Protein AF-A0A924D062-F1 (afdb_monomer)

pLDDT: mean 83.12, std 16.53, range [24.98, 98.62]

Solvent-accessible surface area (backbone atoms only — not comparable to full-atom values): 26442 Å² total; per-residue (Å²): 99,62,76,79,45,36,32,33,37,50,83,13,32,38,42,36,36,32,24,42,40,77,70,69,80,82,50,57,66,68,79,45,41,60,51,40,90,89,55,73,71,26,30,40,35,35,31,33,28,53,16,22,36,72,52,98,71,36,59,39,88,38,71,34,76,46,80,37,39,46,49,42,72,37,63,48,79,86,46,74,41,99,85,78,45,71,51,79,74,32,54,39,58,44,73,71,55,96,47,26,29,35,40,36,27,34,40,75,49,73,48,34,49,70,45,40,82,37,30,34,34,35,40,60,38,37,38,69,88,30,72,57,50,67,74,43,63,38,48,78,47,21,70,36,72,59,68,64,55,48,51,36,66,70,63,78,64,36,47,80,33,59,59,69,42,78,50,45,34,36,65,46,43,95,53,48,59,87,92,40,34,47,19,19,36,41,38,35,40,29,52,76,84,48,76,49,77,53,62,23,55,54,77,41,70,48,53,91,84,76,48,78,42,71,21,36,51,46,77,46,65,52,68,59,99,69,56,54,65,75,38,64,30,42,34,35,44,38,40,31,24,32,48,29,58,68,40,46,18,55,79,80,71,71,85,57,51,90,49,57,51,78,51,58,48,61,66,52,58,50,46,55,42,40,35,34,36,28,68,82,50,60,72,39,61,56,29,15,25,31,27,30,64,83,54,22,30,80,75,60,42,49,84,31,50,23,81,37,62,69,57,17,60,65,45,55,55,66,60,16,21,26,23,53,52,27,38,46,49,12,42,23,62,60,37,39,83,29,48,44,98,83,72,44,58,21,74,80,53,20,52,33,23,34,31,35,39,32,30,45,77,46,75,27,58,54,30,65,50,85,90,49,97,89,67,69,86,45,61,24,13,62,69,24,34,33,32,41,28,20,32,83,87,46,97,50,19,38,84,38,10,30,47,30,42,45,74,68,92,56,75,30,58,71,43,32,38,28,36,31,40,28,33,16,22,38,29,39,39,69,34,41,61,37,58,32,56,25,40,33,38,36,40,24,37,39,38,71,28,89,96,58,88,74,86,77,68,54,75,61,46,76,64,89,76,66,92,85,49,28,46,69,45,81,40,86,51,47,78,64,79,94,70,79,83,89,82,80,81,86,86,72,86,78,84,130

Foldseek 3Di:
DDFPAWEQAQQQFKIKTKDFADDPPQALCQVLAPADPPDDQQKKKKKKFWFWAADPQATDIDIDIDIKGFHGWDWDPFDQDPVRDTDRTTGPWDDPPPRMIMTMTGIPDGDAPRIDPIWMWGPPSSGHPDHTDTRRDYHYNYHHAADEKFKAWPDFFFAEDLWKDKTWMAIAAPDADVPGRAQWKWKWKALQPDIDIDIFRAWAFDCPQPDRHTTGMDIDGQCPPDHHDFFKMWMKMWTTHRGHDIAILCPPVPDGSVCLLVAFRFPDRSHTGIYGYDNPCQAAVLKEAEADQPQEDCAAALCRIGNDNVSNVVPDSDDGHNAQLSVLVSQLVVQQQGAYPVRHRLVQARENANYEYEYEFDENACRQFDPDPVRAAHYAHRRHAHEYEYHPPDPQSAVGGEYEYYADDGAGRLRYQHHEYERYEYEDAQDQPYNHQAYEYYLYEYDHHPPHDDADDDNHDHDDDDPRHDRYHYYNYHYDDPHDDDDPPPDDDDDD

Nearest PDB structures (foldseek):
  6grs-assembly1_B  TM=3.125E-01  e=1.631E-02  Mus musculus
  6grs-assembly1_A  TM=2.163E-01  e=1.902E-02  Mus musculus
  6ml8-assembly1_H  TM=1.951E-01  e=4.314E-02  Homo sapiens
  6aed-assembly1_A  TM=1.696E-01  e=1.474E-01  Homo sapiens
  3vow-assembly2_B  TM=2.441E-01  e=8.860E+00  Homo sapiens

Sequence (496 aa):
MPITAAQIESNGWVLRLTLTGALSSPNTDFSAYTFDMNGVPRLTLTTSHPGFVKSGGTAVGGTRTRSIIGLKPLRNPANPIASGTLAAPTIDETDLGGGQVRVRIALAEMVYSGDTGLSLAVLGNWRAGEGAATGISVTNSSTIGAPLPIMRWVLPPYEVATGSFRLSLIVGSHHPIGFDPVAGVKFTVTDGTTTKTVWATALGDDNTYGDNLRCHTVLIDPATATALTAGLLRCDAEVYPYLGAMRSTDPAGTRIVATLADDGLSAAAEAPFVIGYDPAGTRYSNVYAFIDPVNGTNIPATGMIATTRTAAKAIAPASRPRNVMTAQHACRLLNRSFTNRLGTSYGSAGNTDGLVCTLAAGTHTDALGNTNGTLSASARTSEIPLTIEGDPTNSNPRANCILQTRAVGGQTNNAVQRLRLRNLTLEQGEASLMACTNKWLDNVEIRAKSGFILVNSAPIGGNVLNIASANWWVTRSKIWRSSWSLAYLSAGPAPG

Radius of gyration: 31.23 Å; Cα contacts (8 Å, |Δi|>4): 1258; chains: 1; bounding box: 70×41×91 Å

Mean predicted aligned error: 9.89 Å

Secondary structure (DSSP, 8-state):
--EEEEEE-TTSSEEEEEEES---SS---GGGB---SSS--SEEEEEEEEEEEEETTEEEEEEEEEEEEEEEEPBPPP-B-TTSSBPPP-B-EEEEETTEEEEEEEESSPPPTT-EEEEEEE-TTSBTTPPPEEEEEEEE---PPPPPPEEEESSPS-EEESS-EEEEEEEE-SS-BTTB-SSEEEEEEESSS-EEEEEE-S-EEE-TTSS-EEEEEEEE-TTSSSPPPSEEEEEEEEEE-SSS--EESSTTS---GGGTTT--EE-STTPPEEEEE-TTSSSS---EEEE-TTT-BSS--GGG-BSSHHHHHHS-GGGSBSSHHHHHHHHHHHGGG-B-TTS-BTTTT-B-TT-EEEEPSEEETTTT----TTSTT--BBSSSPEEEEE-TTSS-HHHHEEEE--SSS----TTB-EEEEESSEEEE-SS-S---SEEEEES-EEEEPTT---SS--SSPPPPPPTTEESEEEES-EE--S---S-S--SSPPP-

Structure (mmCIF, N/CA/C/O backbone):
data_AF-A0A924D062-F1
#
_entry.id   AF-A0A924D062-F1
#
loop_
_atom_site.group_PDB
_atom_site.id
_atom_site.type_symbol
_atom_site.label_atom_id
_atom_site.label_alt_id
_atom_site.label_comp_id
_atom_site.label_asym_id
_atom_site.label_entity_id
_atom_site.label_seq_id
_atom_site.pdbx_PDB_ins_code
_atom_site.Cartn_x
_atom_site.Cartn_y
_atom_site.Cartn_z
_atom_site.occupancy
_atom_site.B_iso_or_equiv
_atom_site.auth_seq_id
_atom_site.auth_comp_id
_atom_site.auth_asym_id
_atom_site.auth_atom_id
_atom_site.pdbx_PDB_model_num
ATOM 1 N N . MET A 1 1 ? 25.730 -6.460 -45.383 1.00 82.75 1 MET A N 1
ATOM 2 C CA . MET A 1 1 ? 25.211 -5.119 -45.067 1.00 82.75 1 MET A CA 1
ATOM 3 C C . MET A 1 1 ? 25.604 -4.726 -43.640 1.00 82.75 1 MET A C 1
ATOM 5 O O . MET A 1 1 ? 24.796 -4.860 -42.722 1.00 82.75 1 MET A O 1
ATOM 9 N N . PRO A 1 2 ? 26.845 -4.245 -43.421 1.00 88.50 2 PRO A N 1
ATOM 10 C CA . PRO A 1 2 ? 27.275 -3.714 -42.127 1.00 88.50 2 PRO A CA 1
ATOM 11 C C . PRO A 1 2 ? 26.289 -2.709 -41.518 1.00 88.50 2 PRO A C 1
ATOM 13 O O . PRO A 1 2 ? 25.806 -1.816 -42.223 1.00 88.50 2 PRO A O 1
ATOM 16 N N . ILE A 1 3 ? 26.046 -2.832 -40.209 1.00 94.81 3 ILE A N 1
ATOM 17 C CA . ILE A 1 3 ? 25.289 -1.857 -39.414 1.00 94.81 3 ILE A CA 1
ATOM 18 C C . ILE A 1 3 ? 26.162 -0.611 -39.225 1.00 94.81 3 ILE A C 1
ATOM 20 O O . ILE A 1 3 ? 27.251 -0.699 -38.662 1.00 94.81 3 ILE A O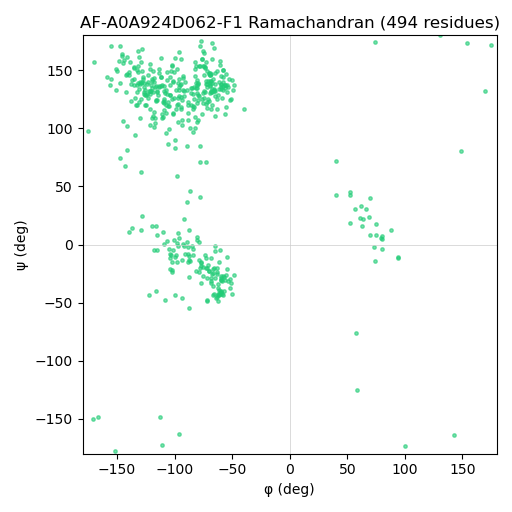 1
ATOM 24 N N . THR A 1 4 ? 25.689 0.546 -39.683 1.00 94.62 4 THR A N 1
ATOM 25 C CA . THR A 1 4 ? 26.392 1.836 -39.567 1.00 94.62 4 THR A CA 1
ATOM 26 C C . THR A 1 4 ? 25.839 2.725 -38.465 1.00 94.62 4 THR A C 1
ATOM 28 O O . THR A 1 4 ? 26.557 3.585 -37.962 1.00 94.62 4 THR A O 1
ATOM 31 N N . ALA A 1 5 ? 24.581 2.525 -38.072 1.00 96.50 5 ALA A N 1
ATOM 32 C CA . ALA A 1 5 ? 23.976 3.210 -36.939 1.00 96.50 5 ALA A CA 1
ATOM 33 C C . ALA A 1 5 ? 22.888 2.346 -36.300 1.00 96.50 5 ALA A C 1
ATOM 35 O O . ALA A 1 5 ? 22.220 1.560 -36.975 1.00 96.50 5 ALA A O 1
ATOM 36 N N . ALA A 1 6 ? 22.685 2.531 -35.000 1.00 98.12 6 ALA A N 1
ATOM 37 C CA . ALA A 1 6 ? 21.622 1.896 -34.241 1.00 98.12 6 ALA A CA 1
ATOM 38 C C . ALA A 1 6 ? 20.998 2.918 -33.285 1.00 98.12 6 ALA A C 1
ATOM 40 O O . ALA A 1 6 ? 21.702 3.708 -32.654 1.00 98.12 6 ALA A O 1
ATOM 41 N N . GLN A 1 7 ? 19.674 2.914 -33.178 1.00 98.50 7 GLN A N 1
ATOM 42 C CA . GLN A 1 7 ? 18.936 3.875 -32.366 1.00 98.50 7 GLN A CA 1
ATOM 43 C C . GLN A 1 7 ? 17.676 3.244 -31.779 1.00 98.50 7 GLN A C 1
ATOM 45 O O . GLN A 1 7 ? 16.943 2.546 -32.473 1.00 98.50 7 GLN A O 1
ATOM 50 N N . ILE A 1 8 ? 17.386 3.541 -30.519 1.00 98.62 8 ILE A N 1
ATOM 51 C CA . ILE A 1 8 ? 16.091 3.257 -29.902 1.00 98.62 8 ILE A CA 1
ATOM 52 C C . ILE A 1 8 ? 15.131 4.387 -30.227 1.00 98.62 8 ILE A C 1
ATOM 54 O O . ILE A 1 8 ? 15.453 5.555 -30.021 1.00 98.62 8 ILE A O 1
ATOM 58 N N . GLU A 1 9 ? 13.949 4.048 -30.722 1.00 98.38 9 GLU A N 1
ATOM 59 C CA . GLU A 1 9 ? 12.922 5.039 -31.028 1.00 98.38 9 GLU A CA 1
ATOM 60 C C . GLU A 1 9 ? 12.222 5.572 -29.770 1.00 98.38 9 GLU A C 1
ATOM 62 O O . GLU A 1 9 ? 12.302 4.988 -28.692 1.00 98.38 9 GLU A O 1
ATOM 67 N N . SER A 1 10 ? 11.479 6.673 -29.908 1.00 98.06 10 SER A N 1
ATOM 68 C CA . SER A 1 10 ? 10.803 7.348 -28.786 1.00 98.06 10 SER A CA 1
ATOM 69 C C . SER A 1 10 ? 9.841 6.467 -27.996 1.00 98.06 10 SER A C 1
ATOM 71 O O . SER A 1 10 ? 9.670 6.663 -26.796 1.00 98.06 10 SER A O 1
ATOM 73 N N . ASN A 1 11 ? 9.261 5.454 -28.635 1.00 97.19 11 ASN A N 1
ATOM 74 C CA . ASN A 1 11 ? 8.383 4.487 -27.983 1.00 97.19 11 ASN A CA 1
ATOM 75 C C . ASN A 1 11 ? 9.119 3.477 -27.078 1.00 97.19 11 ASN A C 1
ATOM 77 O O . ASN A 1 11 ? 8.458 2.707 -26.388 1.00 97.19 11 ASN A O 1
ATOM 81 N N . GLY A 1 12 ? 10.455 3.443 -27.096 1.00 97.50 12 GLY A N 1
ATOM 82 C CA . GLY A 1 12 ? 11.289 2.603 -26.238 1.00 97.50 12 GLY A CA 1
ATOM 83 C C . GLY A 1 12 ? 11.332 1.113 -26.587 1.00 97.50 12 GLY A C 1
ATOM 84 O O . GLY A 1 12 ? 12.214 0.416 -26.102 1.00 97.50 12 GLY A O 1
ATOM 85 N N . TRP A 1 13 ? 10.437 0.594 -27.429 1.00 97.69 13 TRP A N 1
ATOM 86 C CA . TRP A 1 13 ? 10.363 -0.843 -27.746 1.00 97.69 13 TRP A CA 1
ATOM 87 C C . TRP A 1 13 ? 10.826 -1.184 -29.168 1.00 97.69 13 TRP A C 1
ATOM 89 O O . TRP A 1 13 ? 10.812 -2.350 -29.560 1.00 97.69 13 TRP A O 1
ATOM 99 N N . VAL A 1 14 ? 11.244 -0.186 -29.951 1.00 98.25 14 VAL A N 1
ATOM 100 C CA . VAL A 1 14 ? 11.733 -0.378 -31.321 1.00 98.25 14 VAL A CA 1
ATOM 101 C C . VAL A 1 14 ? 13.204 0.000 -31.423 1.00 98.25 14 VAL A C 1
ATOM 103 O O . VAL A 1 14 ? 13.590 1.134 -31.133 1.00 98.25 14 VAL A O 1
ATOM 106 N N . LEU A 1 15 ? 14.009 -0.945 -31.905 1.00 98.19 15 LEU A N 1
ATOM 107 C CA . LEU A 1 15 ? 15.388 -0.733 -32.324 1.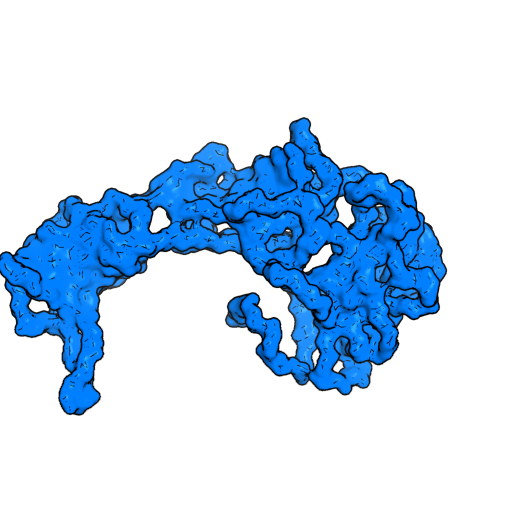00 98.19 15 LEU A CA 1
ATOM 108 C C . LEU A 1 15 ? 15.426 -0.482 -33.832 1.00 98.19 15 LEU A C 1
ATOM 110 O O . LEU A 1 15 ? 15.075 -1.340 -34.639 1.00 98.19 15 LEU A O 1
ATOM 114 N N . ARG A 1 16 ? 15.887 0.698 -34.216 1.00 97.94 16 ARG A N 1
ATOM 115 C CA . ARG A 1 16 ? 16.142 1.097 -35.594 1.00 97.94 16 ARG A CA 1
ATOM 116 C C . ARG A 1 16 ? 17.605 0.839 -35.933 1.00 97.94 16 ARG A C 1
ATOM 118 O O . ARG A 1 16 ? 18.488 1.345 -35.246 1.00 97.94 16 ARG A O 1
ATOM 125 N N . LEU A 1 17 ? 17.853 0.108 -37.012 1.00 96.94 17 LEU A N 1
ATOM 126 C CA . LEU A 1 17 ? 19.189 -0.132 -37.554 1.00 96.94 17 LEU A CA 1
ATOM 127 C C . LEU A 1 17 ? 19.317 0.543 -38.918 1.00 96.94 17 LEU A C 1
ATOM 129 O O . LEU A 1 17 ? 18.412 0.435 -39.744 1.00 96.94 17 LEU A O 1
ATOM 133 N N . THR A 1 18 ? 20.446 1.201 -39.157 1.00 96.00 18 THR A N 1
ATOM 134 C CA . THR A 1 18 ? 20.865 1.655 -40.485 1.00 96.00 18 THR A CA 1
ATOM 135 C C . THR A 1 18 ? 21.962 0.726 -40.981 1.00 96.00 18 THR A C 1
ATOM 137 O O . THR A 1 18 ? 22.935 0.471 -40.270 1.00 96.00 18 THR A O 1
ATOM 140 N N . LEU A 1 19 ? 21.792 0.210 -42.190 1.00 93.50 19 LEU A N 1
ATOM 141 C CA . LEU A 1 19 ? 22.653 -0.765 -42.843 1.00 93.50 19 LEU A CA 1
ATOM 142 C C . LEU A 1 19 ? 23.223 -0.163 -44.129 1.00 93.50 19 LEU A C 1
ATOM 144 O O . LEU A 1 19 ? 22.545 0.616 -44.796 1.00 93.50 19 LEU A O 1
ATOM 148 N N . THR A 1 20 ? 24.429 -0.565 -44.521 1.00 91.94 20 THR A N 1
ATOM 149 C CA . THR A 1 20 ? 24.934 -0.319 -45.886 1.00 91.94 20 THR A CA 1
ATOM 150 C C . THR A 1 20 ? 24.338 -1.322 -46.867 1.00 91.94 20 THR A C 1
ATOM 152 O O . THR A 1 20 ? 24.438 -2.526 -46.652 1.00 91.94 20 THR A O 1
ATOM 155 N N . GLY A 1 21 ? 23.755 -0.848 -47.961 1.00 84.62 21 GLY 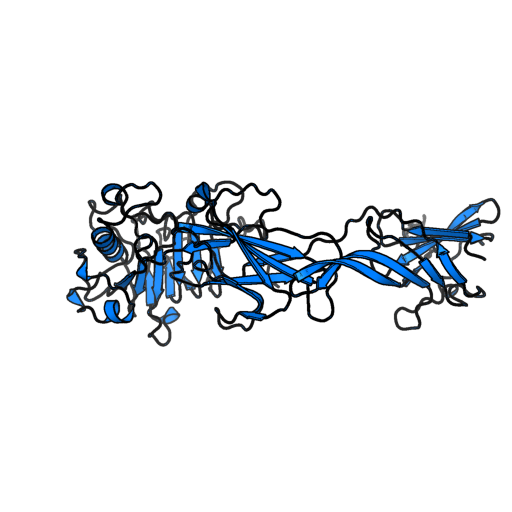A N 1
ATOM 156 C CA . GLY A 1 21 ? 23.168 -1.675 -49.010 1.00 84.62 21 GLY A CA 1
ATOM 157 C C . GLY A 1 21 ? 22.067 -0.953 -49.780 1.00 84.62 21 GLY A C 1
ATOM 158 O O . GLY A 1 21 ? 21.664 0.150 -49.429 1.00 84.62 21 GLY A O 1
ATOM 159 N N . ALA A 1 22 ? 21.575 -1.591 -50.836 1.00 80.00 22 ALA A N 1
ATOM 160 C CA . ALA A 1 22 ? 20.392 -1.140 -51.557 1.00 80.00 22 ALA A CA 1
ATOM 161 C C . ALA A 1 22 ? 19.196 -2.023 -51.191 1.00 80.00 22 ALA A C 1
ATOM 163 O O . ALA A 1 22 ? 19.338 -3.234 -51.000 1.00 80.00 22 ALA A O 1
ATOM 164 N N . LEU A 1 23 ? 18.019 -1.412 -51.108 1.00 77.00 23 LEU A N 1
ATOM 165 C CA . LEU A 1 23 ? 16.762 -2.114 -50.885 1.00 77.00 23 LEU A CA 1
ATOM 166 C C . LEU A 1 23 ? 16.265 -2.711 -52.205 1.00 77.00 23 LEU A C 1
ATOM 168 O O . LEU A 1 23 ? 15.995 -1.985 -53.160 1.00 77.00 23 LEU A O 1
ATOM 172 N N . SER A 1 24 ? 16.074 -4.028 -52.258 1.00 65.88 24 SER A N 1
ATOM 173 C CA . SER A 1 24 ? 15.266 -4.652 -53.309 1.00 65.88 24 SER A CA 1
ATOM 174 C C . SER A 1 24 ? 13.789 -4.454 -52.958 1.00 65.88 24 SER A C 1
ATOM 176 O O . SER A 1 24 ? 13.184 -5.276 -52.269 1.00 65.88 24 SER A O 1
ATOM 178 N N . SER A 1 25 ? 13.229 -3.304 -53.333 1.00 60.28 25 SER A N 1
ATOM 179 C CA . SER A 1 25 ? 11.837 -2.964 -53.024 1.00 60.28 25 SER A CA 1
ATOM 180 C C . SER A 1 25 ? 10.841 -3.781 -53.868 1.00 60.28 25 SER A C 1
ATOM 182 O O . SER A 1 25 ? 11.050 -3.887 -55.080 1.00 60.28 25 SER A O 1
ATOM 184 N N . PRO A 1 26 ? 9.729 -4.286 -53.287 1.00 62.34 26 PRO A N 1
ATOM 185 C CA . PRO A 1 26 ? 9.435 -4.397 -51.855 1.00 62.34 26 PRO A CA 1
ATOM 186 C C . PRO A 1 26 ? 10.034 -5.675 -51.241 1.00 62.34 26 PRO A C 1
ATOM 188 O O . PRO A 1 26 ? 9.844 -6.775 -51.764 1.00 62.34 26 PRO A O 1
ATOM 191 N N . ASN A 1 27 ? 10.677 -5.554 -50.074 1.00 71.62 27 ASN A N 1
ATOM 192 C CA . ASN A 1 27 ? 11.162 -6.723 -49.344 1.00 71.62 27 ASN A CA 1
ATOM 193 C C . ASN A 1 27 ? 10.008 -7.395 -48.578 1.00 71.62 27 ASN A C 1
ATOM 195 O O . ASN A 1 27 ? 9.485 -6.873 -47.587 1.00 71.62 27 ASN A O 1
ATOM 199 N N . THR A 1 28 ? 9.589 -8.551 -49.085 1.00 70.31 28 THR A N 1
ATOM 200 C CA . THR A 1 28 ? 8.524 -9.391 -48.515 1.00 70.31 28 THR A CA 1
ATOM 201 C C . THR A 1 28 ? 9.078 -10.624 -47.803 1.00 70.31 28 THR A C 1
ATOM 203 O O . THR A 1 28 ? 8.312 -11.371 -47.193 1.00 70.31 28 THR A O 1
ATOM 206 N N . ASP A 1 29 ? 10.396 -10.839 -47.840 1.00 78.44 29 ASP A N 1
ATOM 207 C CA . ASP A 1 29 ? 11.019 -12.041 -47.302 1.00 78.44 29 ASP A CA 1
ATOM 208 C C . ASP A 1 29 ? 11.376 -11.880 -45.818 1.00 78.44 29 ASP A C 1
ATOM 210 O O . ASP A 1 29 ? 12.503 -11.564 -45.435 1.00 78.44 29 ASP A O 1
ATOM 214 N N . PHE A 1 30 ? 10.395 -12.133 -44.950 1.00 79.00 30 PHE A N 1
ATOM 215 C CA . PHE A 1 30 ? 10.619 -12.204 -43.503 1.00 79.00 30 PHE A CA 1
ATOM 216 C C . PHE A 1 30 ? 11.566 -13.346 -43.108 1.00 79.00 30 PHE A C 1
ATOM 218 O O . PHE A 1 30 ? 12.198 -13.254 -42.057 1.00 79.00 30 PHE A O 1
ATOM 225 N N . SER A 1 31 ? 11.689 -14.397 -43.932 1.00 80.31 31 SER A N 1
ATOM 226 C CA . SER A 1 31 ? 12.562 -15.544 -43.647 1.00 80.31 31 SER A CA 1
ATOM 227 C C . SER A 1 31 ? 14.047 -15.195 -43.764 1.00 80.31 31 SER A C 1
ATOM 229 O O . SER A 1 31 ? 14.887 -15.854 -43.152 1.00 80.31 31 SER A O 1
ATOM 231 N N . ALA A 1 32 ? 14.365 -14.083 -44.437 1.00 82.94 32 ALA A N 1
ATOM 232 C CA . ALA A 1 32 ? 15.700 -13.507 -44.443 1.00 82.94 32 ALA A CA 1
ATOM 233 C C . ALA A 1 32 ? 16.172 -13.071 -43.046 1.00 82.94 32 ALA A C 1
ATOM 235 O O . ALA A 1 32 ? 17.367 -12.850 -42.872 1.00 82.94 32 ALA A O 1
ATOM 236 N N . TYR A 1 33 ? 15.286 -12.952 -42.050 1.00 86.81 33 TYR A N 1
ATOM 237 C CA . TYR A 1 33 ? 15.642 -12.637 -40.669 1.00 86.81 33 TYR A CA 1
ATOM 238 C C . TYR A 1 33 ? 15.434 -13.852 -39.768 1.00 86.81 33 TYR A C 1
ATOM 240 O O . TYR A 1 33 ? 14.311 -14.296 -39.546 1.00 86.81 33 TYR A O 1
ATOM 248 N N . THR A 1 34 ? 16.517 -14.368 -39.190 1.00 85.62 34 THR A N 1
ATOM 249 C CA . THR A 1 34 ? 16.499 -15.649 -38.460 1.00 85.62 34 THR A CA 1
ATOM 250 C C . THR A 1 34 ? 16.167 -15.491 -36.975 1.00 85.62 34 THR A C 1
ATOM 252 O O . THR A 1 34 ? 16.730 -16.175 -36.115 1.00 85.62 34 THR A O 1
ATOM 255 N N . PHE A 1 35 ? 15.270 -14.559 -36.647 1.00 85.75 35 PHE A N 1
ATOM 256 C CA . PHE A 1 35 ? 14.840 -14.371 -35.269 1.00 85.75 35 PHE A CA 1
ATOM 257 C C . PHE A 1 35 ? 13.992 -15.552 -34.806 1.00 85.75 35 PHE A C 1
ATOM 259 O O . PHE A 1 35 ? 12.950 -15.848 -35.387 1.00 85.75 35 PHE A O 1
ATOM 266 N N . ASP A 1 36 ? 14.423 -16.184 -33.722 1.00 78.19 36 ASP A N 1
ATOM 267 C CA . ASP A 1 36 ? 13.672 -17.226 -33.039 1.00 78.19 36 ASP A CA 1
ATOM 268 C C . ASP A 1 36 ? 13.523 -16.828 -31.570 1.00 78.19 36 ASP A C 1
ATOM 270 O O . ASP A 1 36 ? 14.515 -16.643 -30.866 1.00 78.19 36 ASP A O 1
ATOM 274 N N . MET A 1 37 ? 12.276 -16.680 -31.116 1.00 70.31 37 MET A N 1
ATOM 275 C CA . MET A 1 37 ? 11.965 -16.315 -29.730 1.00 70.31 37 MET A CA 1
ATOM 276 C C . MET A 1 37 ? 12.288 -17.441 -28.741 1.00 70.31 37 MET A C 1
ATOM 278 O O . MET A 1 37 ? 12.492 -17.164 -27.562 1.00 70.31 37 MET A O 1
ATOM 282 N N . ASN A 1 38 ? 12.337 -18.690 -29.214 1.00 78.00 38 ASN A N 1
ATOM 283 C CA . ASN A 1 38 ? 12.669 -19.869 -28.413 1.00 78.00 38 ASN A CA 1
ATOM 284 C C . ASN A 1 38 ? 14.110 -20.354 -28.654 1.00 78.00 38 ASN A C 1
ATOM 286 O O . ASN A 1 38 ? 14.584 -21.253 -27.959 1.00 78.00 38 ASN A O 1
ATOM 290 N N . GLY A 1 39 ? 14.784 -19.787 -29.655 1.00 82.69 39 GLY A N 1
ATOM 291 C CA . GLY A 1 39 ? 16.135 -20.142 -30.068 1.00 82.69 39 GLY A CA 1
ATOM 292 C C . GLY A 1 39 ? 17.198 -19.228 -29.467 1.00 82.69 39 GLY A C 1
ATOM 293 O O . GLY A 1 39 ? 16.978 -18.510 -28.494 1.00 82.69 39 GLY A O 1
ATOM 294 N N . VAL A 1 40 ? 18.393 -19.254 -30.059 1.00 87.12 40 VAL A N 1
ATOM 295 C CA . VAL A 1 40 ? 19.493 -18.378 -29.635 1.00 87.12 40 VAL A CA 1
ATOM 296 C C . VAL A 1 40 ? 19.188 -16.934 -30.064 1.00 87.12 40 VAL A C 1
ATOM 298 O O . VAL A 1 40 ? 19.046 -16.693 -31.269 1.00 87.12 40 VAL A O 1
ATOM 301 N N . PRO A 1 41 ? 19.150 -15.959 -29.133 1.00 90.75 41 PRO A N 1
ATOM 302 C CA . PRO A 1 41 ? 18.931 -14.556 -29.468 1.00 90.75 41 PRO A CA 1
ATOM 303 C C . PRO A 1 41 ? 19.949 -14.048 -30.494 1.00 90.75 41 PRO A C 1
ATOM 305 O O . PRO A 1 41 ? 21.154 -14.041 -30.245 1.00 90.75 41 PRO A O 1
ATOM 308 N N . ARG A 1 42 ? 19.466 -13.618 -31.665 1.00 93.31 42 ARG A N 1
ATOM 309 C CA . ARG A 1 42 ? 20.322 -13.117 -32.757 1.00 93.31 42 ARG A CA 1
ATOM 310 C C . ARG A 1 42 ? 20.742 -11.663 -32.583 1.00 93.31 42 ARG A C 1
ATOM 312 O O . ARG A 1 42 ? 21.749 -11.260 -33.154 1.00 93.31 42 ARG A O 1
ATOM 319 N N . LEU A 1 43 ? 19.974 -10.897 -31.815 1.00 95.12 43 LEU A N 1
ATOM 320 C CA . LEU A 1 43 ? 20.220 -9.499 -31.483 1.00 95.12 43 LEU A CA 1
ATOM 321 C C . LEU A 1 43 ? 20.007 -9.321 -29.985 1.00 95.12 43 LEU A C 1
ATOM 323 O O . LEU A 1 43 ? 18.903 -9.542 -29.486 1.00 95.12 43 LEU A O 1
ATOM 327 N N . THR A 1 44 ? 21.058 -8.889 -29.300 1.00 96.62 44 THR A N 1
ATOM 328 C CA . THR A 1 44 ? 21.055 -8.639 -27.861 1.00 96.62 44 THR A CA 1
ATOM 329 C C . THR A 1 44 ? 21.539 -7.221 -27.606 1.00 96.62 44 THR A C 1
ATOM 331 O O . THR A 1 44 ? 22.656 -6.856 -27.969 1.00 96.62 44 THR A O 1
ATOM 334 N N . LEU A 1 45 ? 20.684 -6.421 -26.984 1.00 98.12 45 LEU A N 1
ATOM 335 C CA . LEU A 1 45 ? 20.962 -5.065 -26.549 1.00 98.12 45 LEU A CA 1
ATOM 336 C C . LEU A 1 45 ? 21.248 -5.071 -25.048 1.00 98.12 45 LEU A C 1
ATOM 338 O O . LEU A 1 45 ? 20.352 -5.306 -24.238 1.00 98.12 45 LEU A O 1
ATOM 342 N N . THR A 1 46 ? 22.481 -4.765 -24.675 1.00 98.06 46 THR A N 1
ATOM 343 C CA . THR A 1 46 ? 22.845 -4.529 -23.278 1.00 98.06 46 THR A CA 1
ATOM 344 C C . THR A 1 46 ? 22.578 -3.073 -22.934 1.00 98.06 46 THR A C 1
ATOM 346 O O . THR A 1 46 ? 22.943 -2.182 -23.699 1.00 98.06 46 THR A O 1
ATOM 349 N N . THR A 1 47 ? 21.957 -2.818 -21.787 1.00 97.69 47 THR A N 1
ATOM 350 C CA . THR A 1 47 ? 21.693 -1.463 -21.295 1.00 97.69 47 THR A CA 1
ATOM 351 C C . THR A 1 47 ? 21.799 -1.390 -19.778 1.00 97.69 47 THR A C 1
ATOM 353 O O . THR A 1 47 ? 21.632 -2.401 -19.098 1.00 97.69 47 THR A O 1
ATOM 356 N N . SER A 1 48 ? 22.070 -0.204 -19.243 1.00 97.56 48 SER A N 1
ATOM 357 C CA . SER A 1 48 ? 22.175 0.061 -17.813 1.00 97.56 48 SER A CA 1
ATOM 358 C C . SER A 1 48 ? 21.202 1.157 -17.394 1.00 97.56 48 SER A C 1
ATOM 360 O O . SER A 1 48 ? 21.248 2.264 -17.928 1.00 97.56 48 SER A O 1
ATOM 362 N N . HIS A 1 49 ? 20.375 0.870 -16.390 1.00 97.75 49 HIS A N 1
ATOM 363 C CA . HIS A 1 49 ? 19.411 1.821 -15.839 1.00 97.75 49 HIS A CA 1
ATOM 364 C C . HIS A 1 49 ? 19.706 2.108 -14.359 1.00 97.75 49 HIS A C 1
ATOM 366 O O . HIS A 1 49 ? 19.985 1.168 -13.604 1.00 97.75 49 HIS A O 1
ATOM 372 N N . PRO A 1 50 ? 19.583 3.364 -13.896 1.00 97.50 50 PRO A N 1
ATOM 373 C CA . PRO A 1 50 ? 19.598 3.681 -12.472 1.00 97.50 50 PRO A CA 1
ATOM 374 C C . PRO A 1 50 ? 18.492 2.951 -11.694 1.00 97.50 50 PRO A C 1
ATOM 376 O O . PRO A 1 50 ? 17.368 2.768 -12.167 1.00 97.50 50 PRO A O 1
ATOM 379 N N . GLY A 1 51 ? 18.789 2.544 -10.472 1.00 97.25 51 GLY A N 1
ATOM 380 C CA . GLY A 1 51 ? 17.832 1.894 -9.586 1.00 97.25 51 GLY A CA 1
ATOM 381 C C . GLY A 1 51 ? 18.414 1.761 -8.192 1.00 97.25 51 GLY A C 1
ATOM 382 O O . GLY A 1 51 ? 19.247 2.572 -7.781 1.00 97.25 51 GLY A O 1
ATOM 383 N N . PHE A 1 52 ? 18.005 0.719 -7.477 1.00 98.19 52 PHE A N 1
ATOM 384 C CA . PHE A 1 52 ? 18.480 0.463 -6.125 1.00 98.19 52 PHE A CA 1
ATOM 385 C C . PHE A 1 52 ? 18.989 -0.967 -5.959 1.00 98.19 52 PHE A C 1
ATOM 387 O O . PHE A 1 52 ? 18.516 -1.906 -6.599 1.00 98.19 52 PHE A O 1
ATOM 394 N N . VAL A 1 53 ? 19.966 -1.132 -5.071 1.00 96.75 53 VAL A N 1
ATOM 395 C CA . VAL A 1 53 ? 20.536 -2.426 -4.683 1.00 96.75 53 VAL A CA 1
ATOM 396 C C . VAL A 1 53 ? 20.546 -2.560 -3.166 1.00 96.75 53 VAL A C 1
ATOM 398 O O . VAL A 1 53 ? 20.515 -1.569 -2.436 1.00 96.75 53 VAL A O 1
ATOM 401 N N . LYS A 1 54 ? 20.586 -3.800 -2.681 1.00 95.44 54 LYS A N 1
ATOM 402 C CA . LYS A 1 54 ? 20.654 -4.094 -1.247 1.00 95.44 54 LYS A CA 1
ATOM 403 C C . LYS A 1 54 ? 22.081 -3.934 -0.748 1.00 95.44 54 LYS A C 1
ATOM 405 O O . LYS A 1 54 ? 22.979 -4.595 -1.260 1.00 95.44 54 LYS A O 1
ATOM 410 N N . SER A 1 55 ? 22.279 -3.105 0.272 1.00 96.06 55 SER A N 1
ATOM 411 C CA . SER A 1 55 ? 23.574 -2.951 0.936 1.00 96.06 55 SER A CA 1
ATOM 412 C C . SER A 1 55 ? 23.397 -2.556 2.400 1.00 96.06 55 SER A C 1
ATOM 414 O O . SER A 1 55 ? 22.590 -1.684 2.725 1.00 96.06 55 SER A O 1
ATOM 416 N N . GLY A 1 56 ? 24.124 -3.225 3.301 1.00 92.50 56 GLY A N 1
ATOM 417 C CA . GLY A 1 56 ? 24.128 -2.899 4.734 1.00 92.50 56 GLY A CA 1
ATOM 418 C C . GLY A 1 56 ? 22.746 -2.919 5.404 1.00 92.50 56 GLY A C 1
ATOM 419 O O . GLY A 1 56 ? 22.503 -2.135 6.312 1.00 92.50 56 GLY A O 1
ATOM 420 N N . GLY A 1 57 ? 21.816 -3.757 4.929 1.00 93.88 57 GLY A N 1
ATOM 421 C CA . GLY A 1 57 ? 20.441 -3.816 5.446 1.00 93.88 57 GLY A CA 1
ATOM 422 C C . GLY A 1 57 ? 19.500 -2.720 4.927 1.00 93.88 57 GLY A C 1
ATOM 423 O O . GLY A 1 57 ? 18.358 -2.646 5.374 1.00 93.88 57 GLY A O 1
ATOM 424 N N . THR A 1 58 ? 19.936 -1.911 3.959 1.00 97.00 58 THR A N 1
ATOM 425 C CA . THR A 1 58 ? 19.159 -0.819 3.348 1.00 97.00 58 THR A CA 1
ATOM 426 C C . THR A 1 58 ? 19.152 -0.922 1.820 1.00 97.00 58 THR A C 1
ATOM 428 O O . THR A 1 58 ? 19.908 -1.710 1.241 1.00 97.00 58 THR A O 1
ATOM 431 N N . ALA A 1 59 ? 18.295 -0.141 1.157 1.00 97.31 59 ALA A N 1
ATOM 432 C CA . ALA A 1 59 ? 18.391 0.069 -0.284 1.00 97.31 59 ALA A CA 1
ATOM 433 C C . ALA A 1 59 ? 19.252 1.309 -0.565 1.00 97.31 59 ALA A C 1
ATOM 435 O O . ALA A 1 59 ? 18.987 2.387 -0.036 1.00 97.31 59 ALA A O 1
ATOM 436 N N . VAL A 1 60 ? 20.266 1.161 -1.416 1.00 97.56 60 VAL A N 1
ATOM 437 C CA . VAL A 1 60 ? 21.167 2.248 -1.830 1.00 97.56 60 VAL A CA 1
ATOM 438 C C . VAL A 1 60 ? 21.129 2.420 -3.342 1.00 97.56 60 VAL A C 1
ATOM 440 O O . VAL A 1 60 ? 20.783 1.483 -4.064 1.00 97.56 60 VAL A O 1
ATOM 443 N N . GLY A 1 61 ? 21.467 3.619 -3.823 1.00 97.62 61 GLY A N 1
ATOM 444 C CA . GLY A 1 61 ? 21.530 3.902 -5.256 1.00 97.62 61 GLY A CA 1
ATOM 445 C C . GLY A 1 61 ? 22.473 2.936 -5.971 1.00 97.62 61 GLY A C 1
ATOM 446 O O . GLY A 1 61 ? 23.572 2.652 -5.496 1.00 97.62 61 GLY A O 1
ATOM 447 N N . GLY A 1 62 ? 22.028 2.415 -7.107 1.00 96.12 62 GLY A N 1
ATOM 448 C CA . GLY A 1 62 ? 22.767 1.446 -7.897 1.00 96.12 62 GLY A CA 1
ATOM 449 C C . GLY A 1 62 ? 22.408 1.531 -9.371 1.00 96.12 62 GLY A C 1
ATOM 450 O O . GLY A 1 62 ? 21.623 2.372 -9.809 1.00 96.12 62 GLY A O 1
ATOM 451 N N . THR A 1 63 ? 23.010 0.650 -10.155 1.00 95.19 63 THR A N 1
ATOM 452 C CA . THR A 1 63 ? 22.715 0.511 -11.580 1.00 95.19 63 THR A CA 1
ATOM 453 C C . THR A 1 63 ? 22.388 -0.940 -11.860 1.00 95.19 63 THR A C 1
ATOM 455 O O . THR A 1 63 ? 23.084 -1.839 -11.385 1.00 95.19 63 THR A O 1
ATOM 458 N N . ARG A 1 64 ? 21.329 -1.168 -12.632 1.00 94.81 64 ARG A N 1
ATOM 459 C CA . ARG A 1 64 ? 20.949 -2.495 -13.092 1.00 94.81 64 ARG A CA 1
ATOM 460 C C . ARG A 1 64 ? 21.219 -2.612 -14.578 1.00 94.81 64 ARG A C 1
ATOM 462 O O . ARG A 1 64 ? 20.650 -1.872 -15.377 1.00 94.81 64 ARG A O 1
ATOM 469 N N . THR A 1 65 ? 22.049 -3.583 -14.933 1.00 95.69 65 THR A N 1
ATOM 470 C CA . THR A 1 65 ? 22.242 -3.976 -16.325 1.00 95.69 65 THR A CA 1
ATOM 471 C C . THR A 1 65 ? 21.136 -4.937 -16.752 1.00 95.69 65 THR A C 1
ATOM 473 O O . THR A 1 65 ? 20.776 -5.860 -16.018 1.00 95.69 65 THR A O 1
ATOM 476 N N . ARG A 1 66 ? 20.590 -4.709 -17.944 1.00 95.19 66 ARG A N 1
ATOM 477 C CA . ARG A 1 66 ? 19.591 -5.543 -18.611 1.00 95.19 66 ARG A CA 1
ATOM 478 C C . ARG A 1 66 ? 20.123 -6.010 -19.958 1.00 95.19 66 ARG A C 1
ATOM 480 O O . ARG A 1 66 ? 20.911 -5.317 -20.597 1.00 95.19 66 ARG A O 1
ATOM 487 N N . SER A 1 67 ? 19.653 -7.181 -20.368 1.00 95.38 67 SER A N 1
ATOM 488 C CA . SER A 1 67 ? 19.902 -7.772 -21.678 1.00 95.38 67 SER A CA 1
ATOM 489 C C . SER A 1 67 ? 18.558 -7.904 -22.385 1.00 95.38 67 SER A C 1
ATOM 491 O O . SER A 1 67 ? 17.717 -8.697 -21.965 1.00 95.38 67 SER A O 1
ATOM 493 N N . ILE A 1 68 ? 18.332 -7.076 -23.402 1.00 95.94 68 ILE A N 1
ATOM 494 C CA . ILE A 1 68 ? 17.064 -6.973 -24.127 1.00 95.94 68 ILE A CA 1
ATOM 495 C C . ILE A 1 68 ? 17.232 -7.627 -25.496 1.00 95.94 68 ILE A C 1
ATOM 497 O O . ILE A 1 68 ? 18.162 -7.319 -26.237 1.00 95.94 68 ILE A O 1
ATOM 501 N N . ILE A 1 69 ? 16.318 -8.526 -25.847 1.00 95.56 69 ILE A N 1
ATOM 502 C CA . ILE A 1 69 ? 16.403 -9.317 -27.078 1.00 95.56 69 ILE A CA 1
ATOM 503 C C . ILE A 1 69 ? 15.603 -8.647 -28.200 1.00 95.56 69 ILE A C 1
ATOM 505 O O . ILE A 1 69 ? 14.481 -8.186 -27.983 1.00 95.56 69 ILE A O 1
ATOM 509 N N . GLY A 1 70 ? 16.162 -8.622 -29.411 1.00 95.25 70 GLY A N 1
ATOM 510 C CA . GLY A 1 70 ? 15.424 -8.309 -30.635 1.00 95.25 70 GLY A CA 1
ATOM 511 C C . GLY A 1 70 ? 14.569 -9.499 -31.073 1.00 95.25 70 GLY A C 1
ATOM 512 O O . GLY A 1 70 ? 15.087 -10.599 -31.247 1.00 95.25 70 GLY A O 1
ATOM 513 N N . LEU A 1 71 ? 13.266 -9.281 -31.249 1.00 93.19 71 LEU A N 1
ATOM 514 C CA . LEU A 1 71 ? 12.284 -10.339 -31.492 1.00 93.19 71 LEU A CA 1
ATOM 515 C C . LEU A 1 71 ? 12.012 -10.606 -32.970 1.00 93.19 71 LEU A C 1
ATOM 517 O O . LEU A 1 71 ? 11.879 -11.757 -33.360 1.00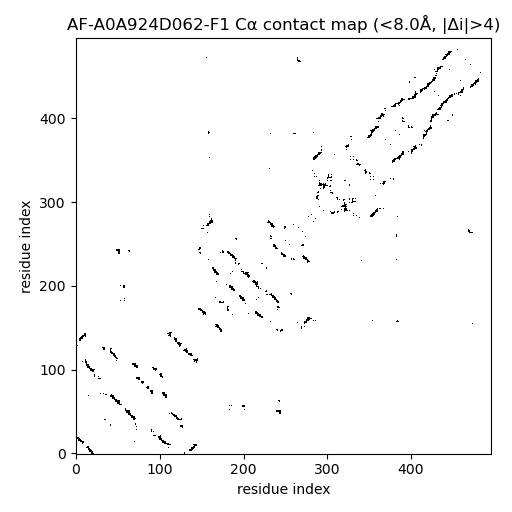 93.19 71 LEU A O 1
ATOM 521 N N . LYS A 1 72 ? 11.818 -9.556 -33.775 1.00 91.75 72 LYS A N 1
ATOM 522 C CA . LYS A 1 72 ? 11.450 -9.665 -35.198 1.00 91.75 72 LYS A CA 1
ATOM 523 C C . LYS A 1 72 ? 11.538 -8.313 -35.900 1.00 91.75 72 LYS A C 1
ATOM 525 O O . LYS A 1 72 ? 11.393 -7.289 -35.223 1.00 91.75 72 LYS A O 1
ATOM 530 N N . PRO A 1 73 ? 11.691 -8.272 -37.234 1.00 93.19 73 PRO A N 1
ATOM 531 C CA . PRO A 1 73 ? 11.521 -7.029 -37.963 1.00 93.19 73 PRO A CA 1
ATOM 532 C C . PRO A 1 73 ? 10.046 -6.594 -37.941 1.00 93.19 73 PRO A C 1
ATOM 534 O O . PRO A 1 73 ? 9.128 -7.422 -37.910 1.00 93.19 73 PRO A O 1
ATOM 537 N N . LEU A 1 74 ? 9.808 -5.284 -37.914 1.00 93.31 74 LEU A N 1
ATOM 538 C CA . LEU A 1 74 ? 8.463 -4.721 -37.959 1.00 93.31 74 LEU A CA 1
ATOM 539 C C . LEU A 1 74 ? 7.871 -4.841 -39.362 1.00 93.31 74 LEU A C 1
ATOM 541 O O . LEU A 1 74 ? 8.581 -4.846 -40.364 1.00 93.31 74 LEU A O 1
ATOM 545 N N . ARG A 1 75 ? 6.543 -4.928 -39.418 1.00 91.31 75 ARG A N 1
ATOM 546 C CA . ARG A 1 75 ? 5.767 -4.899 -40.658 1.00 91.31 75 ARG A CA 1
ATOM 547 C C . ARG A 1 75 ? 5.272 -3.474 -40.892 1.00 91.31 75 ARG A C 1
ATOM 549 O O . ARG A 1 75 ? 4.832 -2.828 -39.939 1.00 91.31 75 ARG A O 1
ATOM 556 N N . ASN A 1 76 ? 5.245 -3.034 -42.147 1.00 87.25 76 ASN A N 1
ATOM 557 C CA . ASN A 1 76 ? 4.496 -1.838 -42.520 1.00 87.25 76 ASN A CA 1
ATOM 558 C C . ASN A 1 76 ? 3.005 -1.976 -42.149 1.00 87.25 76 ASN A C 1
ATOM 560 O O . ASN A 1 76 ? 2.468 -3.095 -42.158 1.00 87.25 76 ASN A O 1
ATOM 564 N N . PRO A 1 77 ? 2.309 -0.863 -41.846 1.00 84.88 77 PRO A N 1
ATOM 565 C CA . PRO A 1 77 ? 0.871 -0.880 -41.611 1.00 84.88 77 PRO A CA 1
ATOM 566 C C . PRO A 1 77 ? 0.123 -1.612 -42.729 1.00 84.88 77 PRO A C 1
ATOM 568 O O . PRO A 1 77 ? 0.479 -1.515 -43.905 1.00 84.88 77 PRO A O 1
ATOM 571 N N . ALA A 1 78 ? -0.915 -2.365 -42.362 1.00 83.88 78 ALA A N 1
ATOM 572 C CA . ALA A 1 78 ? -1.738 -3.058 -43.342 1.00 83.88 78 ALA A CA 1
ATOM 573 C C . ALA A 1 78 ? -2.424 -2.025 -44.246 1.00 83.88 78 ALA A C 1
ATOM 575 O O . ALA A 1 78 ? -3.214 -1.214 -43.769 1.00 83.88 78 ALA A O 1
ATOM 576 N N . ASN A 1 79 ? -2.107 -2.056 -45.540 1.00 82.31 79 ASN A N 1
ATOM 577 C CA . ASN A 1 79 ? -2.676 -1.140 -46.518 1.00 82.31 79 ASN A CA 1
ATOM 578 C C . ASN A 1 79 ? -3.728 -1.876 -47.366 1.00 82.31 79 ASN A C 1
ATOM 580 O O . ASN A 1 79 ? -3.374 -2.869 -48.017 1.00 82.31 79 ASN A O 1
ATOM 584 N N . PRO A 1 80 ? -5.005 -1.457 -47.358 1.00 82.81 80 PRO A N 1
ATOM 585 C CA . PRO A 1 80 ? -5.990 -1.974 -48.296 1.00 82.81 80 PRO A CA 1
ATOM 586 C C . PRO A 1 80 ? -5.649 -1.517 -49.720 1.00 82.81 80 PRO A C 1
ATOM 588 O O . PRO A 1 80 ? -5.342 -0.350 -49.958 1.00 82.81 80 PRO A O 1
ATOM 591 N N . ILE A 1 81 ? -5.696 -2.442 -50.676 1.00 85.19 81 ILE A N 1
ATOM 592 C CA . ILE A 1 81 ? -5.532 -2.142 -52.104 1.00 85.19 81 ILE A CA 1
ATOM 593 C C . ILE A 1 81 ? -6.898 -1.989 -52.781 1.00 85.19 81 ILE A C 1
ATOM 595 O O . ILE A 1 81 ? -7.923 -2.375 -52.222 1.00 85.19 81 ILE A O 1
ATOM 599 N N . ALA A 1 82 ? -6.921 -1.425 -53.995 1.00 82.31 82 ALA A N 1
ATOM 600 C CA . ALA A 1 82 ? -8.143 -1.047 -54.720 1.00 82.31 82 ALA A CA 1
ATOM 601 C C . ALA A 1 82 ? -9.175 -2.184 -54.903 1.00 82.31 82 ALA A C 1
ATOM 603 O O . ALA A 1 82 ? -10.355 -1.913 -55.092 1.00 82.31 82 ALA A O 1
ATOM 604 N N . SER A 1 83 ? -8.754 -3.449 -54.802 1.00 82.56 83 SER A N 1
ATOM 605 C CA . SER A 1 83 ? -9.620 -4.635 -54.823 1.00 82.56 83 SER A CA 1
ATOM 606 C C . SER A 1 83 ? -10.340 -4.933 -53.498 1.00 82.56 83 SER A C 1
ATOM 608 O O . SER A 1 83 ? -11.017 -5.953 -53.399 1.00 82.56 83 SER A O 1
ATOM 610 N N . GLY A 1 84 ? -10.175 -4.109 -52.458 1.00 81.44 84 GLY A N 1
ATOM 611 C CA . GLY A 1 84 ? -10.752 -4.350 -51.128 1.00 81.44 84 GLY A CA 1
ATOM 612 C C . GLY A 1 84 ? -10.039 -5.444 -50.321 1.00 81.44 84 GLY A C 1
ATOM 613 O O . GLY A 1 84 ? -10.507 -5.826 -49.251 1.00 81.44 84 GLY A O 1
ATOM 614 N N . THR A 1 85 ? -8.902 -5.945 -50.809 1.00 84.50 85 THR A N 1
ATOM 615 C CA . THR A 1 85 ? -8.041 -6.910 -50.110 1.00 84.50 85 THR A CA 1
ATOM 616 C C . THR A 1 85 ? -6.856 -6.204 -49.447 1.00 84.50 85 THR A C 1
ATOM 618 O O . THR A 1 85 ? -6.518 -5.070 -49.786 1.00 84.50 85 THR A O 1
ATOM 621 N N . LEU A 1 86 ? -6.216 -6.853 -48.471 1.00 83.38 86 LEU A N 1
ATOM 622 C CA . LEU A 1 86 ? -5.001 -6.324 -47.844 1.00 83.38 86 LEU A CA 1
ATOM 623 C C . LEU A 1 86 ? -3.778 -6.621 -48.714 1.00 83.38 86 LEU A C 1
ATOM 625 O O . LEU A 1 86 ? -3.616 -7.744 -49.194 1.00 83.38 86 LEU A O 1
ATOM 629 N N . ALA A 1 87 ? -2.889 -5.637 -48.864 1.00 83.50 87 ALA A N 1
ATOM 630 C CA . ALA A 1 87 ? -1.579 -5.857 -49.462 1.00 83.50 87 ALA A CA 1
ATOM 631 C C . ALA A 1 87 ? -0.783 -6.921 -48.685 1.00 83.50 87 ALA A C 1
ATOM 633 O O . ALA A 1 87 ? -0.914 -7.058 -47.457 1.00 83.50 87 ALA A O 1
ATOM 634 N N . ALA A 1 88 ? 0.088 -7.638 -49.403 1.00 83.50 88 ALA A N 1
ATOM 635 C CA . ALA A 1 88 ? 1.035 -8.563 -48.795 1.00 83.50 88 ALA A CA 1
ATOM 636 C C . ALA A 1 88 ? 1.848 -7.854 -47.691 1.00 83.50 88 ALA A C 1
ATOM 638 O O . ALA A 1 88 ? 2.174 -6.670 -47.829 1.00 83.50 88 ALA A O 1
ATOM 639 N N . PRO A 1 89 ? 2.155 -8.534 -46.572 1.00 84.75 89 PRO A N 1
ATOM 640 C CA . PRO A 1 89 ? 3.011 -7.965 -45.544 1.00 84.75 89 PRO A CA 1
ATOM 641 C C . PRO A 1 89 ? 4.373 -7.617 -46.144 1.00 84.75 89 PRO A C 1
ATOM 643 O O . PRO A 1 89 ? 5.031 -8.467 -46.733 1.00 84.75 89 PRO A O 1
ATOM 646 N N . THR A 1 90 ? 4.800 -6.373 -45.966 1.00 88.88 90 THR A N 1
ATOM 647 C CA . THR A 1 90 ? 6.162 -5.938 -46.271 1.00 88.88 90 THR A CA 1
ATOM 648 C C . THR A 1 90 ? 6.863 -5.571 -44.979 1.00 88.88 90 THR A C 1
ATOM 650 O O . THR A 1 90 ? 6.231 -5.113 -44.017 1.00 88.88 90 THR A O 1
ATOM 653 N N . ILE A 1 91 ? 8.169 -5.805 -44.950 1.00 89.75 91 ILE A N 1
ATOM 654 C CA . ILE A 1 91 ? 9.004 -5.385 -43.833 1.00 89.75 91 ILE A CA 1
ATOM 655 C C . ILE A 1 91 ? 9.069 -3.854 -43.832 1.00 89.75 91 ILE A C 1
ATOM 657 O O . ILE A 1 91 ? 9.128 -3.230 -44.892 1.00 89.75 91 ILE A O 1
ATOM 661 N N . ASP A 1 92 ? 9.037 -3.253 -42.645 1.00 90.50 92 ASP A N 1
ATOM 662 C CA . ASP A 1 92 ? 9.281 -1.824 -42.431 1.00 90.50 92 ASP A CA 1
ATOM 663 C C . ASP A 1 92 ? 10.783 -1.533 -42.603 1.00 90.50 92 ASP A C 1
ATOM 665 O O . ASP A 1 92 ? 11.543 -1.334 -41.646 1.00 90.50 92 ASP A O 1
ATOM 669 N N . GLU A 1 93 ? 11.214 -1.620 -43.863 1.00 89.44 93 GLU A N 1
ATOM 670 C CA . GLU A 1 93 ? 12.498 -1.142 -44.344 1.00 89.44 93 GLU A CA 1
ATOM 671 C C . GLU A 1 93 ? 12.305 0.137 -45.173 1.00 89.44 93 GLU A C 1
ATOM 673 O O . GLU A 1 93 ? 11.353 0.265 -45.943 1.00 89.44 93 GLU A O 1
ATOM 678 N N . THR A 1 94 ? 13.216 1.098 -45.034 1.00 90.00 94 THR A N 1
ATOM 679 C CA . THR A 1 94 ? 13.198 2.359 -45.793 1.00 90.00 94 THR A CA 1
ATOM 680 C C . THR A 1 94 ? 14.538 2.570 -46.480 1.00 90.00 94 THR A C 1
ATOM 682 O O . THR A 1 94 ? 15.576 2.503 -45.821 1.00 90.00 94 THR A O 1
ATOM 685 N N . ASP A 1 95 ? 14.523 2.854 -47.782 1.00 89.38 95 ASP A N 1
ATOM 686 C CA . ASP A 1 95 ? 15.725 3.265 -48.509 1.00 89.38 95 ASP A CA 1
ATOM 687 C C . ASP A 1 95 ? 16.023 4.718 -48.139 1.00 89.38 95 ASP A C 1
ATOM 689 O O . ASP A 1 95 ? 15.168 5.595 -48.282 1.00 89.38 95 ASP A O 1
ATOM 693 N N . LEU A 1 96 ? 17.212 4.963 -47.595 1.00 89.94 96 LEU A N 1
ATOM 694 C CA . LEU A 1 96 ? 17.658 6.301 -47.214 1.00 89.94 96 LEU A CA 1
ATOM 695 C C . LEU A 1 96 ? 18.443 6.987 -48.344 1.00 89.94 96 LEU A C 1
ATOM 697 O O . LEU A 1 96 ? 18.895 8.119 -48.168 1.00 89.94 96 LEU A O 1
ATOM 701 N N . GLY A 1 97 ? 18.603 6.322 -49.491 1.00 87.19 97 GLY A N 1
ATOM 702 C CA . GLY A 1 97 ? 19.497 6.742 -50.560 1.00 87.19 97 GLY A CA 1
ATOM 703 C C . GLY A 1 97 ? 20.966 6.501 -50.207 1.00 87.19 97 GLY A C 1
ATOM 704 O O . GLY A 1 97 ? 21.315 6.065 -49.110 1.00 87.19 97 GLY A O 1
ATOM 705 N N . GLY A 1 98 ? 21.860 6.746 -51.171 1.00 86.19 98 GLY A N 1
ATOM 706 C CA . GLY A 1 98 ? 23.309 6.634 -50.950 1.00 86.19 98 GLY A CA 1
ATOM 707 C C . GLY A 1 98 ? 23.788 5.230 -50.555 1.00 86.19 98 GLY A C 1
ATOM 708 O O . GLY A 1 98 ? 24.838 5.101 -49.931 1.00 86.19 98 GLY A O 1
ATOM 709 N N . GLY A 1 99 ? 23.016 4.189 -50.884 1.00 88.56 99 GLY A N 1
ATOM 710 C CA . GLY A 1 99 ? 23.312 2.815 -50.484 1.00 88.56 99 GLY A CA 1
ATOM 711 C C . GLY A 1 99 ? 23.124 2.579 -48.985 1.00 88.56 99 GLY A C 1
ATOM 712 O O . GLY A 1 99 ? 23.944 1.888 -48.377 1.00 88.56 99 GLY A O 1
ATOM 713 N N . GLN A 1 100 ? 22.082 3.158 -48.380 1.00 91.69 100 GLN A N 1
ATOM 714 C CA . GLN A 1 100 ? 21.703 2.890 -46.996 1.00 91.69 100 GLN A CA 1
ATOM 715 C C . GLN A 1 100 ? 20.254 2.422 -46.869 1.00 91.69 100 GLN A C 1
ATOM 717 O O . GLN A 1 100 ? 19.336 3.004 -47.440 1.00 91.69 100 GLN A O 1
ATOM 722 N N . VAL A 1 101 ? 20.043 1.416 -46.022 1.00 91.38 101 VAL A N 1
ATOM 723 C CA . VAL A 1 101 ? 18.723 0.877 -45.684 1.00 91.38 101 VAL A CA 1
ATOM 724 C C . VAL A 1 101 ? 18.486 1.033 -44.194 1.00 91.38 101 VAL A C 1
ATOM 726 O O . VAL A 1 101 ? 19.341 0.701 -43.377 1.00 91.38 101 VAL A O 1
ATOM 729 N N . ARG A 1 102 ? 17.300 1.498 -43.822 1.00 93.19 102 ARG A N 1
ATOM 730 C CA . ARG A 1 102 ? 16.813 1.455 -42.446 1.00 93.19 102 ARG A CA 1
ATOM 731 C C . ARG A 1 102 ? 15.931 0.233 -42.260 1.00 93.19 102 ARG A C 1
ATOM 733 O O . ARG A 1 102 ? 15.051 0.033 -43.080 1.00 93.19 102 ARG A O 1
ATOM 740 N N . VAL A 1 103 ? 16.093 -0.502 -41.164 1.00 93.44 103 VAL A N 1
ATOM 741 C CA . VAL A 1 103 ? 15.163 -1.553 -40.717 1.00 93.44 103 VAL A CA 1
ATOM 742 C C . VAL A 1 103 ? 14.759 -1.307 -39.266 1.00 93.44 103 VAL A C 1
ATOM 744 O O . VAL A 1 103 ? 15.567 -0.842 -38.457 1.00 93.44 103 VAL A O 1
ATOM 747 N N . ARG A 1 104 ? 13.505 -1.604 -38.919 1.00 95.50 104 ARG A N 1
ATOM 748 C CA . ARG A 1 104 ? 12.991 -1.506 -37.543 1.00 95.50 104 ARG A CA 1
ATOM 749 C C . ARG A 1 104 ? 12.762 -2.895 -36.959 1.00 95.50 104 ARG A C 1
ATOM 751 O O . ARG A 1 104 ? 12.117 -3.731 -37.584 1.00 95.50 104 ARG A O 1
ATOM 758 N N . ILE A 1 105 ? 13.272 -3.133 -35.757 1.00 95.94 105 ILE A N 1
ATOM 759 C CA . ILE A 1 105 ? 13.221 -4.406 -35.032 1.00 95.94 105 ILE A CA 1
ATOM 760 C C . ILE A 1 105 ? 12.451 -4.201 -33.722 1.00 95.94 105 ILE A C 1
ATOM 762 O O . ILE A 1 105 ? 12.735 -3.269 -32.971 1.00 95.94 105 ILE A O 1
ATOM 766 N N . ALA A 1 106 ? 11.483 -5.072 -33.434 1.00 96.31 106 ALA A N 1
ATOM 767 C CA . ALA A 1 106 ? 10.792 -5.099 -32.146 1.00 96.31 106 ALA A CA 1
ATOM 768 C C . ALA A 1 106 ? 11.714 -5.638 -31.045 1.00 96.31 106 ALA A C 1
ATOM 770 O O . ALA A 1 106 ? 12.392 -6.644 -31.253 1.00 96.31 106 ALA A O 1
ATOM 771 N N . LEU A 1 107 ? 11.689 -5.021 -29.869 1.00 96.69 107 LEU A N 1
ATOM 772 C CA . LEU A 1 107 ? 12.380 -5.493 -28.672 1.00 96.69 107 LEU A CA 1
ATOM 773 C C . LEU A 1 107 ? 11.433 -6.270 -27.752 1.00 96.69 107 LEU A C 1
ATOM 775 O O . LEU A 1 107 ? 10.232 -6.010 -27.714 1.00 96.69 107 LEU A O 1
ATOM 779 N N . ALA A 1 108 ? 11.993 -7.211 -26.992 1.00 95.12 108 ALA A N 1
ATOM 780 C CA . ALA A 1 108 ? 11.270 -7.995 -25.989 1.00 95.12 108 ALA A CA 1
ATOM 781 C C . ALA A 1 108 ? 10.845 -7.173 -24.764 1.00 95.12 108 ALA A C 1
ATOM 783 O O . ALA A 1 108 ? 9.908 -7.540 -24.060 1.00 95.12 108 ALA A O 1
ATOM 784 N N . GLU A 1 109 ? 11.533 -6.062 -24.517 1.00 95.25 109 GLU A N 1
ATOM 785 C CA . GLU A 1 109 ? 11.310 -5.179 -23.382 1.00 95.25 109 GLU A CA 1
ATOM 786 C C . GLU A 1 109 ? 11.533 -3.725 -23.808 1.00 95.25 109 GLU A C 1
ATOM 788 O O . GLU A 1 109 ? 12.220 -3.444 -24.793 1.00 95.25 109 GLU A O 1
ATOM 793 N N . MET A 1 110 ? 10.957 -2.791 -23.053 1.00 96.69 110 MET A N 1
ATOM 794 C CA . MET A 1 110 ? 11.187 -1.367 -23.252 1.00 96.69 110 MET A CA 1
ATOM 795 C C . MET A 1 110 ? 12.575 -0.950 -22.757 1.00 96.69 110 MET A C 1
ATOM 797 O O . MET A 1 110 ? 12.962 -1.200 -21.611 1.00 96.69 110 MET A O 1
ATOM 801 N N . VAL A 1 111 ? 13.273 -0.211 -23.609 1.00 98.06 111 VAL A N 1
ATOM 802 C CA . VAL A 1 111 ? 14.331 0.716 -23.226 1.00 98.06 111 VAL A CA 1
ATOM 803 C C . VAL A 1 111 ? 13.669 1.998 -22.725 1.00 98.06 111 VAL A C 1
ATOM 805 O O . VAL A 1 111 ? 12.807 2.582 -23.390 1.00 98.06 111 VAL A O 1
ATOM 808 N N . TYR A 1 112 ? 14.071 2.447 -21.549 1.00 98.25 112 TYR A N 1
ATOM 809 C CA . TYR A 1 112 ? 13.563 3.644 -20.900 1.00 98.25 112 TYR A CA 1
ATOM 810 C C . TYR A 1 112 ? 14.438 4.856 -21.211 1.00 98.25 112 TYR A C 1
ATOM 812 O O . TYR A 1 112 ? 15.608 4.734 -21.565 1.00 98.25 112 TYR A O 1
ATOM 820 N N . SER A 1 113 ? 13.890 6.054 -21.045 1.00 97.75 113 SER A N 1
ATOM 821 C CA . SER A 1 113 ? 14.608 7.312 -21.287 1.00 97.75 113 SER A CA 1
ATOM 822 C C . SER A 1 113 ? 15.855 7.486 -20.408 1.00 97.75 113 SER A C 1
ATOM 824 O O . SER A 1 113 ? 16.801 8.151 -20.818 1.00 97.75 113 SER A O 1
ATOM 826 N N . GLY A 1 114 ? 15.882 6.865 -19.223 1.00 95.88 114 GLY A N 1
ATOM 827 C CA . GLY A 1 114 ? 17.022 6.876 -18.300 1.00 95.88 114 GLY A CA 1
ATOM 828 C C . GLY A 1 114 ? 18.093 5.813 -18.569 1.00 95.88 114 GLY A C 1
ATOM 829 O O . GLY A 1 114 ? 19.083 5.762 -17.840 1.00 95.88 114 GLY A O 1
ATOM 830 N N . ASP A 1 115 ? 17.911 4.954 -19.575 1.00 98.00 115 ASP A N 1
ATOM 831 C CA . ASP A 1 115 ? 18.901 3.940 -19.937 1.00 98.00 115 ASP A CA 1
ATOM 832 C C . ASP A 1 115 ? 20.162 4.561 -20.544 1.00 98.00 115 ASP A C 1
ATOM 834 O O . ASP A 1 115 ? 20.106 5.425 -21.424 1.00 98.00 115 ASP A O 1
ATOM 838 N N . THR A 1 116 ? 21.311 4.039 -20.126 1.00 97.38 116 THR A N 1
ATOM 839 C CA . THR A 1 116 ? 22.648 4.461 -20.553 1.00 97.38 116 THR A CA 1
ATOM 840 C C . THR A 1 116 ? 23.504 3.257 -20.950 1.00 97.38 116 THR A C 1
ATOM 842 O O . THR A 1 116 ? 23.137 2.104 -20.710 1.00 97.38 116 THR A O 1
ATOM 845 N N . GLY A 1 117 ? 24.639 3.512 -21.610 1.00 96.00 117 GLY A N 1
ATOM 846 C CA . GLY A 1 117 ? 25.586 2.458 -21.993 1.00 96.00 117 GLY A CA 1
ATOM 847 C C . GLY A 1 117 ? 25.003 1.415 -22.952 1.00 96.00 117 GLY A C 1
ATOM 848 O O . GLY A 1 117 ? 25.347 0.241 -22.846 1.00 96.00 117 GLY A O 1
ATOM 849 N N . LEU A 1 118 ? 24.095 1.823 -23.846 1.00 98.38 118 LEU A N 1
ATOM 850 C CA . LEU A 1 118 ? 23.437 0.900 -24.764 1.00 98.38 118 LEU A CA 1
ATOM 851 C C . LEU A 1 118 ? 24.444 0.349 -25.782 1.00 98.38 118 LEU A C 1
ATOM 853 O O . LEU A 1 118 ? 25.034 1.100 -26.563 1.00 98.38 118 LEU A O 1
ATOM 857 N N . SER A 1 119 ? 24.603 -0.971 -25.794 1.00 98.06 119 SER A N 1
ATOM 858 C CA . SER A 1 119 ? 25.525 -1.671 -26.685 1.00 98.06 119 SER A CA 1
ATOM 859 C C . SER A 1 119 ? 24.848 -2.880 -27.311 1.00 98.06 119 SER A C 1
ATOM 861 O O . SER A 1 119 ? 24.296 -3.728 -26.610 1.00 98.06 119 SER A O 1
ATOM 863 N N . LEU A 1 120 ? 24.878 -2.951 -28.638 1.00 98.12 120 LEU A N 1
ATOM 864 C CA . LEU A 1 120 ? 24.261 -4.017 -29.408 1.00 98.12 120 LEU A CA 1
ATOM 865 C C . LEU A 1 120 ? 25.298 -5.065 -29.823 1.00 98.12 120 LEU A C 1
ATOM 867 O O . LEU A 1 120 ? 26.370 -4.750 -30.353 1.00 98.12 120 LEU A O 1
ATOM 871 N N . ALA A 1 121 ? 24.932 -6.324 -29.615 1.00 97.00 121 ALA A N 1
ATOM 872 C CA . ALA A 1 121 ? 25.592 -7.494 -30.165 1.00 97.00 121 ALA A CA 1
ATOM 873 C C . ALA A 1 121 ? 24.637 -8.213 -31.122 1.00 97.00 121 ALA A C 1
ATOM 875 O O . ALA A 1 121 ? 23.477 -8.464 -30.792 1.00 97.00 121 ALA A O 1
ATOM 876 N N . VAL A 1 122 ? 25.137 -8.551 -32.307 1.00 95.75 122 VAL A N 1
ATOM 877 C CA . VAL A 1 122 ? 24.432 -9.326 -33.327 1.00 95.75 122 VAL A CA 1
ATOM 878 C C . VAL A 1 122 ? 25.224 -10.584 -33.642 1.00 95.75 122 VAL A C 1
ATOM 880 O O . VAL A 1 122 ? 26.438 -10.542 -33.850 1.00 95.75 122 VAL A O 1
ATOM 883 N N . LEU A 1 123 ? 24.542 -11.723 -33.669 1.00 95.19 123 LEU A N 1
ATOM 884 C CA . LEU A 1 123 ? 25.139 -12.982 -34.097 1.00 95.19 123 LEU A CA 1
ATOM 885 C C . LEU A 1 123 ? 25.131 -13.085 -35.621 1.00 95.19 123 LEU A C 1
ATOM 887 O O . LEU A 1 123 ? 24.298 -12.485 -36.298 1.00 95.19 123 LEU A O 1
ATOM 891 N N . GLY A 1 124 ? 26.032 -13.905 -36.160 1.00 92.69 124 GLY A N 1
ATOM 892 C CA . GLY A 1 124 ? 26.027 -14.227 -37.583 1.00 92.69 124 GLY A CA 1
ATOM 893 C C . GLY A 1 124 ? 24.673 -14.791 -38.018 1.00 92.69 124 GLY A C 1
ATOM 894 O O . GLY A 1 124 ? 23.989 -15.479 -37.248 1.00 92.69 124 GLY A O 1
ATOM 895 N N . ASN A 1 125 ? 24.301 -14.486 -39.256 1.00 90.00 125 ASN A N 1
ATOM 896 C CA . ASN A 1 125 ? 23.029 -14.818 -39.885 1.00 90.00 125 ASN A CA 1
ATOM 897 C C . ASN A 1 125 ? 21.786 -14.194 -39.231 1.00 90.00 125 ASN A C 1
ATOM 899 O O . ASN A 1 125 ? 20.684 -14.640 -39.538 1.00 90.00 125 ASN A O 1
ATOM 903 N N . TRP A 1 126 ? 21.907 -13.169 -38.370 1.00 90.00 126 TRP A N 1
ATOM 904 C CA . TRP A 1 126 ? 20.736 -12.432 -37.853 1.00 90.00 126 TRP A CA 1
ATOM 905 C C . TRP A 1 126 ? 19.817 -11.947 -38.991 1.00 90.00 126 TRP A C 1
ATOM 907 O O . TRP A 1 126 ? 18.593 -12.041 -38.895 1.00 90.00 126 TRP A O 1
ATOM 917 N N . ARG A 1 127 ? 20.438 -11.532 -40.098 1.00 89.50 127 ARG A N 1
ATOM 918 C CA . ARG A 1 127 ? 19.886 -11.477 -41.451 1.00 89.50 127 ARG A CA 1
ATOM 919 C C . ARG A 1 127 ? 20.719 -12.414 -42.334 1.00 89.50 127 ARG A C 1
ATOM 921 O O . ARG A 1 127 ? 21.924 -12.542 -42.115 1.00 89.50 127 ARG A O 1
ATOM 928 N N . ALA A 1 128 ? 20.096 -13.103 -43.284 1.00 88.12 128 ALA A N 1
ATOM 929 C CA . ALA A 1 128 ? 20.737 -14.122 -44.113 1.00 88.12 128 ALA A CA 1
ATOM 930 C C . ALA A 1 128 ? 22.029 -13.598 -44.767 1.00 88.12 128 ALA A C 1
ATOM 932 O O . ALA A 1 128 ? 22.016 -12.570 -45.441 1.00 88.12 128 ALA A O 1
ATOM 933 N N . GLY A 1 129 ? 23.146 -14.301 -44.544 1.00 86.44 129 GLY A N 1
ATOM 934 C CA . GLY A 1 129 ? 24.460 -13.937 -45.085 1.00 86.44 129 GLY A CA 1
ATOM 935 C C . GLY A 1 129 ? 25.208 -12.836 -44.323 1.00 86.44 129 GLY A C 1
ATOM 936 O O . GLY A 1 129 ? 26.354 -12.548 -44.664 1.00 86.44 129 GLY A O 1
ATOM 937 N N . GLU A 1 130 ? 24.617 -12.235 -43.286 1.00 90.31 130 GLU A N 1
ATOM 938 C CA . GLU A 1 130 ? 25.291 -11.216 -42.475 1.00 90.31 130 GLU A CA 1
ATOM 939 C C . GLU A 1 130 ? 26.240 -11.820 -41.432 1.00 90.31 130 GLU A C 1
ATOM 941 O O . GLU A 1 130 ? 25.942 -12.825 -40.783 1.00 90.31 130 GLU A O 1
ATOM 946 N N . GLY A 1 131 ? 27.386 -11.167 -41.229 1.00 92.00 131 GLY A N 1
ATOM 947 C CA . GLY A 1 131 ? 28.353 -11.527 -40.192 1.00 92.00 131 GLY A CA 1
ATOM 948 C C . GLY A 1 131 ? 27.909 -11.127 -38.781 1.00 92.00 131 GLY A C 1
ATOM 949 O O . GLY A 1 131 ? 27.004 -10.312 -38.596 1.00 92.00 131 GLY A O 1
ATOM 950 N N . ALA A 1 132 ? 28.569 -11.698 -37.771 1.00 94.88 132 ALA A N 1
ATOM 951 C CA . ALA A 1 132 ? 28.421 -11.255 -36.387 1.00 94.88 132 ALA A CA 1
ATOM 952 C C . ALA A 1 132 ? 29.102 -9.892 -36.176 1.00 94.88 132 ALA A C 1
ATOM 954 O O . ALA A 1 132 ? 30.120 -9.600 -36.805 1.00 94.88 132 ALA A O 1
ATOM 955 N N . ALA A 1 133 ? 28.580 -9.086 -35.256 1.00 95.56 133 ALA A N 1
ATOM 956 C CA . ALA A 1 133 ? 29.204 -7.840 -34.821 1.00 95.56 133 ALA A CA 1
ATOM 957 C C . ALA A 1 133 ? 28.839 -7.545 -33.362 1.00 95.56 133 ALA A C 1
ATOM 959 O O . ALA A 1 133 ? 27.765 -7.902 -32.888 1.00 95.56 133 ALA A O 1
ATOM 960 N N . THR A 1 134 ? 29.730 -6.890 -32.627 1.00 96.19 134 THR A N 1
ATOM 961 C CA . THR A 1 134 ? 29.550 -6.599 -31.198 1.00 96.19 134 THR A CA 1
ATOM 962 C C . THR A 1 134 ? 30.016 -5.192 -30.881 1.00 96.19 134 THR A C 1
ATOM 964 O O . THR A 1 134 ? 30.855 -4.648 -31.595 1.00 96.19 134 THR A O 1
ATOM 967 N N . GLY A 1 135 ? 29.519 -4.614 -29.788 1.00 95.00 135 GLY A N 1
ATOM 968 C CA . GLY A 1 135 ? 29.955 -3.285 -29.358 1.00 95.00 135 GLY A CA 1
ATOM 969 C C . GLY A 1 135 ? 29.385 -2.153 -30.213 1.00 95.00 135 GLY A C 1
ATOM 970 O O . GLY A 1 135 ? 29.906 -1.042 -30.173 1.00 95.00 135 GLY A O 1
ATOM 971 N N . ILE A 1 136 ? 28.325 -2.412 -30.987 1.00 97.81 136 ILE A N 1
ATOM 972 C CA . ILE A 1 136 ? 27.669 -1.379 -31.789 1.00 97.81 136 ILE A CA 1
ATOM 973 C C . ILE A 1 136 ? 26.993 -0.409 -30.817 1.00 97.81 136 ILE A C 1
ATOM 975 O O . ILE A 1 136 ? 26.097 -0.797 -30.065 1.00 97.81 136 ILE A O 1
ATOM 979 N N . SER A 1 137 ? 27.440 0.847 -30.816 1.00 97.69 137 SER A N 1
ATOM 980 C CA . SER A 1 137 ? 26.839 1.897 -29.992 1.00 97.69 137 SER A CA 1
ATOM 981 C C . SER A 1 137 ? 25.409 2.173 -30.452 1.00 97.69 137 SER A C 1
ATOM 983 O O . SER A 1 137 ? 25.159 2.313 -31.652 1.00 97.69 137 SER A O 1
ATOM 985 N N . VAL A 1 138 ? 24.475 2.250 -29.503 1.00 98.56 138 VAL A N 1
ATOM 986 C CA . VAL A 1 138 ? 23.066 2.535 -29.785 1.00 98.56 138 VAL A CA 1
ATOM 987 C C . VAL A 1 138 ? 22.675 3.857 -29.144 1.00 98.56 138 VAL A C 1
ATOM 989 O O . VAL A 1 138 ? 22.796 4.044 -27.935 1.00 98.56 138 VAL A O 1
ATOM 992 N N . THR A 1 139 ? 22.155 4.784 -29.942 1.00 98.44 139 THR A N 1
ATOM 993 C CA . THR A 1 139 ? 21.608 6.036 -29.414 1.00 98.44 139 THR A CA 1
ATOM 994 C C . THR A 1 139 ? 20.259 5.777 -28.748 1.00 98.44 139 THR A C 1
ATOM 996 O O . THR A 1 139 ? 19.347 5.242 -29.378 1.00 98.44 139 THR A O 1
ATOM 999 N N . ASN A 1 140 ? 20.098 6.181 -27.487 1.00 98.31 140 ASN A N 1
ATOM 1000 C CA . ASN A 1 140 ? 18.804 6.123 -26.814 1.00 98.31 140 ASN A CA 1
ATOM 1001 C C . ASN A 1 140 ? 17.977 7.370 -27.150 1.00 98.31 140 ASN A C 1
ATOM 1003 O O . ASN A 1 140 ? 18.369 8.482 -26.806 1.00 98.31 140 ASN A O 1
ATOM 1007 N N . SER A 1 141 ? 16.840 7.203 -27.825 1.00 98.44 141 SER A N 1
ATOM 1008 C CA . SER A 1 141 ? 15.867 8.285 -28.024 1.00 98.44 141 SER A CA 1
ATOM 1009 C C . SER A 1 141 ? 14.502 7.970 -27.422 1.00 98.44 141 SER A C 1
ATOM 1011 O O . SER A 1 141 ? 13.539 8.655 -27.754 1.00 98.44 141 SER A O 1
ATOM 1013 N N . SER A 1 142 ? 14.420 6.964 -26.542 1.00 98.31 142 SER A N 1
ATOM 1014 C CA . SER A 1 142 ? 13.205 6.630 -25.799 1.00 98.31 142 SER A CA 1
ATOM 1015 C C . SER A 1 142 ? 12.747 7.804 -24.940 1.00 98.31 142 SER A C 1
ATOM 1017 O O . SER A 1 142 ? 13.548 8.453 -24.266 1.00 98.31 142 SER A O 1
ATOM 1019 N N . THR A 1 143 ? 11.440 8.050 -24.918 1.00 98.00 143 THR A N 1
ATOM 1020 C CA . THR A 1 143 ? 10.802 9.019 -24.016 1.00 98.00 143 THR A CA 1
ATOM 1021 C C . THR A 1 143 ? 10.020 8.333 -22.898 1.00 98.00 143 THR A C 1
ATOM 1023 O O . THR A 1 143 ? 9.364 9.001 -22.103 1.00 98.00 143 THR A O 1
ATOM 1026 N N . ILE A 1 144 ? 10.052 6.999 -22.834 1.00 97.88 144 ILE A N 1
ATOM 1027 C CA . ILE A 1 144 ? 9.278 6.220 -21.868 1.00 97.88 144 ILE A CA 1
ATOM 1028 C C . ILE A 1 144 ? 10.028 6.168 -20.537 1.00 97.88 144 ILE A C 1
ATOM 1030 O O . ILE A 1 144 ? 11.136 5.644 -20.464 1.00 97.88 144 ILE A O 1
ATOM 1034 N N . GLY A 1 145 ? 9.426 6.699 -19.473 1.00 96.81 145 GLY A N 1
ATOM 1035 C CA . GLY A 1 145 ? 9.964 6.559 -18.121 1.00 96.81 145 GLY A CA 1
ATOM 1036 C C . GLY A 1 145 ? 9.829 5.125 -17.604 1.00 96.81 145 GLY A C 1
ATOM 1037 O O . GLY A 1 145 ? 8.866 4.429 -17.927 1.00 96.81 145 GLY A O 1
ATOM 1038 N N . ALA A 1 146 ? 10.777 4.689 -16.773 1.00 96.00 146 ALA A N 1
ATOM 1039 C CA . ALA A 1 146 ? 10.655 3.415 -16.075 1.00 96.00 146 ALA A CA 1
ATOM 1040 C C . ALA A 1 146 ? 9.392 3.403 -15.183 1.00 96.00 146 ALA A C 1
ATOM 1042 O O . ALA A 1 146 ? 9.150 4.388 -14.474 1.00 96.00 146 ALA A O 1
ATOM 1043 N N . PRO A 1 147 ? 8.593 2.318 -15.179 1.00 94.88 147 PRO A N 1
ATOM 1044 C CA . PRO A 1 147 ? 7.405 2.225 -14.339 1.00 94.88 147 PRO A CA 1
ATOM 1045 C C . PRO A 1 147 ? 7.748 2.353 -12.854 1.00 94.88 147 PRO A C 1
ATOM 1047 O O . PRO A 1 147 ? 8.654 1.684 -12.357 1.00 94.88 147 PRO A O 1
ATOM 1050 N N . LEU A 1 148 ? 6.985 3.175 -12.132 1.00 93.75 148 LEU A N 1
ATOM 1051 C CA . LEU A 1 148 ? 7.073 3.231 -10.676 1.00 93.75 148 LEU A CA 1
ATOM 1052 C C . LEU A 1 148 ? 6.514 1.938 -10.063 1.00 93.75 148 LEU A C 1
ATOM 1054 O O . LEU A 1 148 ? 5.534 1.391 -10.583 1.00 93.75 148 LEU A O 1
ATOM 1058 N N . PRO A 1 149 ? 7.068 1.466 -8.932 1.00 94.44 149 PRO A N 1
ATOM 1059 C CA . PRO A 1 149 ? 6.488 0.342 -8.209 1.00 94.44 149 PRO A CA 1
ATOM 1060 C C . PRO A 1 149 ? 5.067 0.683 -7.748 1.00 94.44 149 PRO A C 1
ATOM 1062 O O . PRO A 1 149 ? 4.718 1.846 -7.552 1.00 94.44 149 PRO A O 1
ATOM 1065 N N . ILE A 1 150 ? 4.229 -0.327 -7.563 1.00 92.75 150 ILE A N 1
ATOM 1066 C CA . ILE A 1 150 ? 2.910 -0.189 -6.938 1.00 92.75 150 ILE A CA 1
ATOM 1067 C C . ILE A 1 150 ? 2.983 -0.702 -5.505 1.00 92.75 150 ILE A C 1
ATOM 1069 O O . ILE A 1 150 ? 3.757 -1.609 -5.208 1.00 92.75 150 ILE A O 1
ATOM 1073 N N . MET A 1 151 ? 2.183 -0.134 -4.609 1.00 92.62 151 MET A N 1
ATOM 1074 C CA . MET A 1 151 ? 2.185 -0.527 -3.203 1.00 92.62 151 MET A CA 1
ATOM 1075 C C . MET A 1 151 ? 0.813 -0.378 -2.566 1.00 92.62 151 MET A C 1
ATOM 1077 O O . MET A 1 151 ? -0.023 0.374 -3.064 1.00 92.62 151 MET A O 1
ATOM 1081 N N . ARG A 1 152 ? 0.572 -1.098 -1.471 1.00 90.25 152 ARG A N 1
ATOM 1082 C CA . ARG A 1 152 ? -0.639 -0.940 -0.664 1.00 90.25 152 ARG A CA 1
ATOM 1083 C C . ARG A 1 152 ? -0.411 -1.421 0.761 1.00 90.25 152 ARG A C 1
ATOM 1085 O O . ARG A 1 152 ? 0.169 -2.487 0.971 1.00 90.25 152 ARG A O 1
ATOM 1092 N N . TRP A 1 153 ? -0.913 -0.659 1.729 1.00 89.94 153 TRP A N 1
ATOM 1093 C CA . TRP A 1 153 ? -0.964 -1.095 3.122 1.00 89.94 153 TRP A CA 1
ATOM 1094 C C . TRP A 1 153 ? -1.842 -2.338 3.256 1.00 89.94 153 TRP A C 1
ATOM 1096 O O . TRP A 1 153 ? -2.967 -2.373 2.754 1.00 89.94 153 TRP A O 1
ATOM 1106 N N . VAL A 1 154 ? -1.298 -3.364 3.909 1.00 87.38 154 VAL A N 1
ATOM 1107 C CA . VAL A 1 154 ? -2.016 -4.612 4.213 1.00 87.38 154 VAL A CA 1
ATOM 1108 C C . VAL A 1 154 ? -3.040 -4.356 5.299 1.00 87.38 154 VAL A C 1
ATOM 1110 O O . VAL A 1 154 ? -4.198 -4.768 5.209 1.00 87.38 154 VAL A O 1
ATOM 1113 N N . LEU A 1 155 ? -2.569 -3.680 6.343 1.00 84.56 155 LEU A N 1
ATOM 1114 C CA . LEU A 1 155 ? -3.371 -3.370 7.494 1.00 84.56 155 LEU A CA 1
ATOM 1115 C C . LEU A 1 155 ? -4.207 -2.114 7.210 1.00 84.56 155 LEU A C 1
ATOM 1117 O O . LEU A 1 155 ? -3.819 -1.251 6.419 1.00 84.56 155 LEU A O 1
ATOM 1121 N N . PRO A 1 156 ? -5.370 -2.015 7.844 1.00 81.19 156 PRO A N 1
ATOM 1122 C CA . PRO A 1 156 ? -6.222 -0.836 7.839 1.00 81.19 156 PRO A CA 1
ATOM 1123 C C . PRO A 1 156 ? -5.753 0.196 8.874 1.00 81.19 156 PRO A C 1
ATOM 1125 O O . PRO A 1 156 ? -5.274 -0.177 9.947 1.00 81.19 156 PRO A O 1
ATOM 1128 N N . PRO A 1 157 ? -5.881 1.495 8.567 1.00 86.44 157 PRO A N 1
ATOM 1129 C CA . PRO A 1 157 ? -5.369 2.557 9.423 1.00 86.44 157 PRO A CA 1
ATOM 1130 C C . PRO A 1 157 ? -6.277 2.821 10.632 1.00 86.44 157 PRO A C 1
ATOM 1132 O O . PRO A 1 157 ? -7.422 2.371 10.699 1.00 86.44 157 PRO A O 1
ATOM 1135 N N . TYR A 1 158 ? -5.772 3.646 11.547 1.00 87.81 158 TYR A N 1
ATOM 1136 C CA . TYR A 1 158 ? -6.425 4.130 12.763 1.00 87.81 158 TYR A CA 1
ATOM 1137 C C . TYR A 1 158 ? -6.701 3.044 13.815 1.00 87.81 158 TYR A C 1
ATOM 1139 O O . TYR A 1 158 ? -7.654 3.154 14.581 1.00 87.81 158 TYR A O 1
ATOM 1147 N N . GLU A 1 159 ? -5.873 2.000 13.894 1.00 87.19 159 GLU A N 1
ATOM 1148 C CA . GLU A 1 159 ? -5.871 1.114 15.067 1.00 87.19 159 GLU A CA 1
ATOM 1149 C C . GLU A 1 159 ? -5.162 1.767 16.266 1.00 87.19 159 GLU A C 1
ATOM 1151 O O . GLU A 1 159 ? -4.382 2.706 16.099 1.00 87.19 159 GLU A O 1
ATOM 1156 N N . VAL A 1 160 ? -5.444 1.286 17.481 1.00 89.12 160 VAL A N 1
ATOM 1157 C CA . VAL A 1 160 ? -4.766 1.741 18.705 1.00 89.12 160 VAL A CA 1
ATOM 1158 C C . VAL A 1 160 ? -3.571 0.842 18.992 1.00 89.12 160 VAL A C 1
ATOM 1160 O O . VAL A 1 160 ? -3.708 -0.380 19.002 1.00 89.12 160 VAL A O 1
ATOM 1163 N N . ALA A 1 161 ? -2.424 1.444 19.296 1.00 91.31 161 ALA A N 1
ATOM 1164 C CA . ALA A 1 161 ? -1.246 0.753 19.801 1.00 91.31 161 ALA A CA 1
ATOM 1165 C C . ALA A 1 161 ? -0.839 1.308 21.169 1.00 91.31 161 ALA A C 1
ATOM 1167 O O . ALA A 1 161 ? -0.660 2.512 21.328 1.00 91.31 161 ALA A O 1
ATOM 1168 N N . THR A 1 162 ? -0.635 0.420 22.143 1.00 91.00 162 THR A N 1
ATOM 1169 C CA . THR A 1 162 ? -0.121 0.766 23.483 1.00 91.00 162 THR A CA 1
ATOM 1170 C C . THR A 1 162 ? 1.385 0.515 23.625 1.00 91.00 162 THR A C 1
ATOM 1172 O O . THR A 1 162 ? 1.953 0.692 24.695 1.00 91.00 162 THR A O 1
ATOM 1175 N N . GLY A 1 163 ? 2.043 0.060 22.559 1.00 92.62 163 GLY A N 1
ATOM 1176 C CA . GLY A 1 163 ? 3.460 -0.294 22.533 1.00 92.62 163 GLY A CA 1
ATOM 1177 C C . GLY A 1 163 ? 3.939 -0.459 21.097 1.00 92.62 163 GLY A C 1
ATOM 1178 O O . GLY A 1 163 ? 3.420 0.206 20.198 1.00 92.62 163 GLY A O 1
ATOM 1179 N N . SER A 1 164 ? 4.905 -1.350 20.873 1.00 95.06 164 SER A N 1
ATOM 1180 C CA . SER A 1 164 ? 5.394 -1.642 19.526 1.00 95.06 164 SER A CA 1
ATOM 1181 C C . SER A 1 164 ? 4.274 -2.129 18.610 1.00 95.06 164 SER A C 1
ATOM 1183 O O . SER A 1 164 ? 3.423 -2.924 19.011 1.00 95.06 164 SER A O 1
ATOM 1185 N N . PHE A 1 165 ? 4.290 -1.670 17.363 1.00 93.81 165 PHE A N 1
ATOM 1186 C CA . PHE A 1 165 ? 3.259 -1.983 16.379 1.00 93.81 165 PHE A CA 1
ATOM 1187 C C . PHE A 1 165 ? 3.867 -2.347 15.031 1.00 93.81 165 PHE A C 1
ATOM 1189 O O . PHE A 1 165 ? 4.977 -1.937 14.686 1.00 93.81 165 PHE A O 1
ATOM 1196 N N . ARG A 1 166 ? 3.139 -3.162 14.270 1.00 93.44 166 ARG A N 1
ATOM 1197 C CA . ARG A 1 166 ? 3.579 -3.642 12.963 1.00 93.44 166 ARG A CA 1
ATOM 1198 C C . ARG A 1 166 ? 3.105 -2.703 11.861 1.00 93.44 166 ARG A C 1
ATOM 1200 O O . ARG A 1 166 ? 1.957 -2.270 11.865 1.00 93.44 166 ARG A O 1
ATOM 1207 N N . LEU A 1 167 ? 3.977 -2.466 10.890 1.00 94.12 167 LEU A N 1
ATOM 1208 C CA . LEU A 1 167 ? 3.623 -1.915 9.588 1.00 94.12 167 LEU A CA 1
ATOM 1209 C C . LEU A 1 167 ? 3.862 -2.983 8.523 1.00 94.12 167 LEU A C 1
ATOM 1211 O O . LEU A 1 167 ? 4.899 -3.645 8.548 1.00 94.12 167 LEU A O 1
ATOM 1215 N N . SER A 1 168 ? 2.909 -3.128 7.604 1.00 94.06 168 SER A N 1
ATOM 1216 C CA . SER A 1 168 ? 2.913 -4.168 6.572 1.00 94.06 168 SER A CA 1
ATOM 1217 C C . SER A 1 168 ? 2.481 -3.589 5.227 1.00 94.06 168 SER A C 1
ATOM 1219 O O . SER A 1 168 ? 1.383 -3.033 5.106 1.00 94.06 168 SER A O 1
ATOM 1221 N N . LEU A 1 169 ? 3.329 -3.732 4.208 1.00 93.75 169 LEU A N 1
ATOM 1222 C CA . LEU A 1 169 ? 3.129 -3.158 2.877 1.00 93.75 169 LEU A CA 1
ATOM 1223 C C . LEU A 1 169 ? 3.344 -4.212 1.786 1.00 93.75 169 LEU A C 1
ATOM 1225 O O . LEU A 1 169 ? 4.427 -4.789 1.671 1.00 93.75 169 LEU A O 1
ATOM 1229 N N . ILE A 1 170 ? 2.330 -4.441 0.950 1.00 93.75 170 ILE A N 1
ATOM 1230 C CA . ILE A 1 170 ? 2.495 -5.206 -0.292 1.00 93.75 170 ILE A CA 1
ATOM 1231 C C . ILE A 1 170 ? 3.107 -4.285 -1.333 1.00 93.75 170 ILE A C 1
ATOM 1233 O O . ILE A 1 170 ? 2.680 -3.138 -1.472 1.00 93.75 170 ILE A O 1
ATOM 1237 N N . VAL A 1 171 ? 4.058 -4.812 -2.097 1.00 95.12 171 VAL A N 1
ATOM 1238 C CA . VAL A 1 171 ? 4.723 -4.092 -3.177 1.00 95.12 171 VAL A CA 1
ATOM 1239 C C . VAL A 1 171 ? 4.746 -4.952 -4.437 1.00 95.12 171 VAL A C 1
ATOM 1241 O O . VAL A 1 171 ? 5.009 -6.149 -4.376 1.00 95.12 171 VAL A O 1
ATOM 1244 N N . GLY A 1 172 ? 4.493 -4.325 -5.583 1.00 93.81 172 GLY A N 1
ATOM 1245 C CA . GLY A 1 172 ? 4.684 -4.895 -6.912 1.00 93.81 172 GLY A CA 1
ATOM 1246 C C . GLY A 1 172 ? 5.622 -4.020 -7.740 1.00 93.81 172 GLY A C 1
ATOM 1247 O O . GLY A 1 172 ? 5.622 -2.797 -7.615 1.00 93.81 172 GLY A O 1
ATOM 1248 N N . SER A 1 173 ? 6.422 -4.642 -8.598 1.00 95.06 173 SER A N 1
ATOM 1249 C CA . SER A 1 173 ? 7.374 -3.954 -9.472 1.00 95.06 173 SER A CA 1
ATOM 1250 C C . SER A 1 173 ? 7.376 -4.600 -10.847 1.00 95.06 173 SER A C 1
ATOM 1252 O O . SER A 1 173 ? 7.185 -5.808 -10.965 1.00 95.06 173 SER A O 1
ATOM 1254 N N . HIS A 1 174 ? 7.629 -3.798 -11.880 1.00 94.25 174 HIS A N 1
ATOM 1255 C CA . HIS A 1 174 ? 7.777 -4.293 -13.246 1.00 94.25 174 HIS A CA 1
ATOM 1256 C C . HIS A 1 174 ? 9.100 -5.058 -13.448 1.00 94.25 174 HIS A C 1
ATOM 1258 O O . HIS A 1 174 ? 9.213 -5.854 -14.374 1.00 94.25 174 HIS A O 1
ATOM 1264 N N . HIS A 1 175 ? 10.088 -4.835 -12.568 1.00 95.00 175 HIS A N 1
ATOM 1265 C CA . HIS A 1 175 ? 11.449 -5.380 -12.681 1.00 95.00 175 HIS A CA 1
ATOM 1266 C C . HIS A 1 175 ? 11.916 -6.082 -11.395 1.00 95.00 175 HIS A C 1
ATOM 1268 O O . HIS A 1 175 ? 12.890 -5.637 -10.772 1.00 95.00 175 HIS A O 1
ATOM 1274 N N . PRO A 1 176 ? 11.244 -7.164 -10.957 1.00 95.25 176 PRO A N 1
ATOM 1275 C CA . PRO A 1 176 ? 11.645 -7.908 -9.764 1.00 95.25 176 PRO A CA 1
ATOM 1276 C C . PRO A 1 176 ? 13.011 -8.606 -9.937 1.00 95.25 176 PRO A C 1
ATOM 1278 O O . PRO A 1 176 ? 13.584 -8.678 -11.033 1.00 95.25 176 PRO A O 1
ATOM 1281 N N . ILE A 1 177 ? 13.559 -9.125 -8.837 1.00 93.56 177 ILE A N 1
ATOM 1282 C CA . ILE A 1 177 ? 14.663 -10.099 -8.847 1.00 93.56 177 ILE A CA 1
ATOM 1283 C C . ILE A 1 177 ? 14.169 -11.371 -8.166 1.00 93.56 177 ILE A C 1
ATOM 1285 O O . ILE A 1 177 ? 13.970 -11.406 -6.953 1.00 93.56 177 ILE A O 1
ATOM 1289 N N . GLY A 1 178 ? 13.964 -12.427 -8.956 1.00 91.44 178 GLY A N 1
ATOM 1290 C CA . GLY A 1 178 ? 13.318 -13.643 -8.467 1.00 91.44 178 GLY A CA 1
ATOM 1291 C C . GLY A 1 178 ? 11.925 -13.327 -7.917 1.00 91.44 178 GLY A C 1
ATOM 1292 O O . GLY A 1 178 ? 11.114 -12.711 -8.603 1.00 91.44 178 GLY A O 1
ATOM 1293 N N . PHE A 1 179 ? 11.671 -13.716 -6.666 1.00 89.56 179 PHE A N 1
ATOM 1294 C CA . PHE A 1 179 ? 10.417 -13.427 -5.958 1.00 89.56 179 PHE A CA 1
ATOM 1295 C C . PHE A 1 179 ? 10.428 -12.105 -5.183 1.00 89.56 179 PHE A C 1
ATOM 1297 O O . PHE A 1 179 ? 9.456 -11.802 -4.494 1.00 89.56 179 PHE A O 1
ATOM 1304 N N . ASP A 1 180 ? 11.513 -11.334 -5.252 1.00 93.44 180 ASP A N 1
ATOM 1305 C CA . ASP A 1 180 ? 11.612 -10.062 -4.552 1.00 93.44 180 ASP A CA 1
ATOM 1306 C C . ASP A 1 180 ? 11.200 -8.903 -5.468 1.00 93.44 180 ASP A C 1
ATOM 1308 O O . ASP A 1 180 ? 11.853 -8.676 -6.498 1.00 93.44 180 ASP A O 1
ATOM 1312 N N . PRO A 1 181 ? 10.121 -8.167 -5.148 1.00 95.88 181 PRO A N 1
ATOM 1313 C CA . PRO A 1 181 ? 9.659 -7.089 -6.005 1.00 95.88 181 PRO A CA 1
ATOM 1314 C C . PRO A 1 181 ? 10.631 -5.904 -6.029 1.00 95.88 181 PRO A C 1
ATOM 1316 O O . PRO A 1 181 ? 10.750 -5.240 -7.061 1.00 95.88 181 PRO A O 1
ATOM 1319 N N . VAL A 1 182 ? 11.326 -5.605 -4.926 1.00 97.38 182 VAL A N 1
ATOM 1320 C CA . VAL A 1 182 ? 12.092 -4.355 -4.771 1.00 97.38 182 VAL A CA 1
ATOM 1321 C C . VAL A 1 182 ? 13.364 -4.539 -3.943 1.00 97.38 182 VAL A C 1
ATOM 1323 O O . VAL A 1 182 ? 13.517 -5.506 -3.207 1.00 97.38 182 VAL A O 1
ATOM 1326 N N . ALA A 1 183 ? 14.299 -3.591 -4.033 1.00 97.50 183 ALA A N 1
ATOM 1327 C CA . ALA A 1 183 ? 15.525 -3.637 -3.237 1.00 97.50 183 ALA A CA 1
ATOM 1328 C C . ALA A 1 183 ? 15.245 -3.425 -1.740 1.00 97.50 183 ALA A C 1
ATOM 1330 O O . ALA A 1 183 ? 15.935 -3.986 -0.891 1.00 97.50 183 ALA A O 1
ATOM 1331 N N . GLY A 1 184 ? 14.218 -2.648 -1.404 1.00 97.69 184 GLY A N 1
ATOM 1332 C CA . GLY A 1 184 ? 13.752 -2.513 -0.033 1.00 97.69 184 GLY A CA 1
ATOM 1333 C C . GLY A 1 184 ? 12.649 -1.480 0.117 1.00 97.69 184 GLY A C 1
ATOM 1334 O O . GLY A 1 184 ? 12.333 -0.729 -0.809 1.00 97.69 184 GLY A O 1
ATOM 1335 N N . VAL A 1 185 ? 12.085 -1.446 1.318 1.00 98.19 185 VAL A N 1
ATOM 1336 C CA . VAL A 1 185 ? 11.097 -0.457 1.743 1.00 98.19 185 VAL A CA 1
ATOM 1337 C C . VAL A 1 185 ? 11.602 0.218 3.010 1.00 98.19 185 VAL A C 1
ATOM 1339 O O . VAL A 1 185 ? 11.977 -0.459 3.971 1.00 98.19 185 VAL A O 1
ATOM 1342 N N . LYS A 1 186 ? 11.618 1.549 3.013 1.00 97.81 186 LYS A N 1
ATOM 1343 C CA . LYS A 1 186 ? 11.895 2.357 4.199 1.00 97.81 186 LYS A CA 1
ATOM 1344 C C . LYS A 1 186 ? 10.571 2.802 4.794 1.00 97.81 186 LYS A C 1
ATOM 1346 O O . LYS A 1 186 ? 9.808 3.505 4.142 1.00 97.81 186 LYS A O 1
ATOM 1351 N N . PHE A 1 187 ? 10.316 2.414 6.032 1.00 97.06 187 PHE A N 1
ATOM 1352 C CA . PHE A 1 187 ? 9.166 2.865 6.799 1.00 97.06 187 PHE A CA 1
ATOM 1353 C C . PHE A 1 187 ? 9.585 4.023 7.684 1.00 97.06 187 PHE A C 1
ATOM 1355 O O . PHE A 1 187 ? 10.599 3.938 8.377 1.00 97.06 187 PHE A O 1
ATOM 1362 N N . THR A 1 188 ? 8.794 5.086 7.678 1.00 95.88 188 THR A N 1
ATOM 1363 C CA . THR A 1 188 ? 9.031 6.278 8.487 1.00 95.88 188 THR A CA 1
ATOM 1364 C C . THR A 1 188 ? 7.802 6.546 9.337 1.00 95.88 188 THR A C 1
ATOM 1366 O O . THR A 1 188 ? 6.696 6.578 8.818 1.00 95.88 188 THR A O 1
ATOM 1369 N N . VAL A 1 189 ? 7.970 6.732 10.642 1.00 95.44 189 VAL A N 1
ATOM 1370 C CA . VAL A 1 189 ? 6.876 7.074 11.558 1.00 95.44 189 VAL A CA 1
ATOM 1371 C C . VAL A 1 189 ? 7.176 8.402 12.224 1.00 95.44 189 VAL A C 1
ATOM 1373 O O . VAL A 1 189 ? 8.279 8.584 12.738 1.00 95.44 189 VAL A O 1
ATOM 1376 N N . THR A 1 190 ? 6.203 9.310 12.255 1.00 94.31 190 THR A N 1
ATOM 1377 C CA . THR A 1 190 ? 6.354 10.617 12.897 1.00 94.31 190 THR A CA 1
ATOM 1378 C C . THR A 1 190 ? 5.113 11.050 13.676 1.00 94.31 190 THR A C 1
ATOM 1380 O O . THR A 1 190 ? 3.979 10.776 13.278 1.00 94.31 190 THR A O 1
ATOM 1383 N N . ASP A 1 191 ? 5.345 11.754 14.784 1.00 92.69 191 ASP A N 1
ATOM 1384 C CA . ASP A 1 191 ? 4.331 12.506 15.538 1.00 92.69 191 ASP A CA 1
ATOM 1385 C C . ASP A 1 191 ? 4.293 14.003 15.152 1.00 92.69 191 ASP A C 1
ATOM 1387 O O . ASP A 1 191 ? 3.571 14.792 15.757 1.00 92.69 191 ASP A O 1
ATOM 1391 N N . GLY A 1 192 ? 5.074 14.402 14.140 1.00 90.88 192 GLY A N 1
ATOM 1392 C CA . GLY A 1 192 ? 5.236 15.783 13.683 1.00 90.88 192 GLY A CA 1
ATOM 1393 C C . GLY A 1 192 ? 6.431 16.514 14.302 1.00 90.88 192 GLY A C 1
ATOM 1394 O O . GLY A 1 192 ? 6.802 17.576 13.812 1.00 90.88 192 GLY A O 1
ATOM 1395 N N . THR A 1 193 ? 7.058 15.949 15.337 1.00 90.69 193 THR A N 1
ATOM 1396 C CA . THR A 1 193 ? 8.247 16.509 16.005 1.00 90.69 193 THR A CA 1
ATOM 1397 C C . THR A 1 193 ? 9.428 15.544 15.977 1.00 90.69 193 THR A C 1
ATOM 1399 O O . THR A 1 193 ? 10.551 15.925 15.659 1.00 90.69 193 THR A O 1
ATOM 1402 N N . THR A 1 194 ? 9.160 14.272 16.249 1.00 93.56 194 THR A N 1
ATOM 1403 C CA . THR A 1 194 ? 10.115 13.176 16.272 1.00 93.56 194 THR A CA 1
ATOM 1404 C C . THR A 1 194 ? 9.802 12.239 15.115 1.00 93.56 194 THR A C 1
ATOM 1406 O O . THR A 1 194 ? 8.644 12.028 14.745 1.00 93.56 194 THR A O 1
ATOM 1409 N N . THR A 1 195 ? 10.848 11.680 14.514 1.00 94.25 195 THR A N 1
ATOM 1410 C CA . THR A 1 195 ? 10.732 10.734 13.405 1.00 94.25 195 THR A CA 1
ATOM 1411 C C . THR A 1 195 ? 11.554 9.489 13.692 1.00 94.25 195 THR A C 1
ATOM 1413 O O . THR A 1 195 ? 12.680 9.569 14.178 1.00 94.25 195 THR A O 1
ATOM 1416 N N . LYS A 1 196 ? 10.995 8.328 13.364 1.00 94.69 196 LYS A N 1
ATOM 1417 C CA . LYS A 1 196 ? 11.657 7.026 13.418 1.00 94.69 196 LYS A CA 1
ATOM 1418 C C . LYS A 1 196 ? 11.673 6.419 12.031 1.00 94.69 196 LYS A C 1
ATOM 1420 O O . LYS A 1 196 ? 10.712 6.566 11.286 1.00 94.69 196 LYS A O 1
ATOM 1425 N N . THR A 1 197 ? 12.758 5.740 11.678 1.00 95.44 197 THR A N 1
ATOM 1426 C CA . THR A 1 197 ? 12.906 5.081 10.378 1.00 95.44 197 THR A CA 1
ATOM 1427 C C . THR A 1 197 ? 13.376 3.649 10.572 1.00 95.44 197 THR A C 1
ATOM 1429 O O . THR A 1 197 ? 14.309 3.408 11.335 1.00 95.44 197 THR A O 1
ATOM 1432 N N . VAL A 1 198 ? 12.747 2.706 9.872 1.00 96.31 198 VAL A N 1
ATOM 1433 C CA . VAL A 1 198 ? 13.119 1.285 9.876 1.00 96.31 198 VAL A CA 1
ATOM 1434 C C . VAL A 1 198 ? 13.075 0.749 8.448 1.00 96.31 198 VAL A C 1
ATOM 1436 O O . VAL A 1 198 ? 12.194 1.105 7.669 1.00 96.31 198 VAL A O 1
ATOM 1439 N N . TRP A 1 199 ? 14.026 -0.113 8.097 1.00 97.69 199 TRP A N 1
ATOM 1440 C CA . TRP A 1 199 ? 14.118 -0.724 6.772 1.00 97.69 199 TRP A CA 1
ATOM 1441 C C . TRP A 1 199 ? 13.596 -2.161 6.766 1.00 97.69 199 TRP A C 1
ATOM 1443 O O . TRP A 1 199 ? 13.906 -2.942 7.663 1.00 97.69 199 TRP A O 1
ATOM 1453 N N . ALA A 1 200 ? 12.881 -2.526 5.701 1.00 97.19 200 ALA A N 1
ATOM 1454 C CA . ALA A 1 200 ? 12.616 -3.909 5.318 1.00 97.19 200 ALA A CA 1
ATOM 1455 C C . ALA A 1 200 ? 13.239 -4.189 3.946 1.00 97.19 200 ALA A C 1
ATOM 1457 O O . ALA A 1 200 ? 12.711 -3.787 2.909 1.00 97.19 200 ALA A O 1
ATOM 1458 N N . THR A 1 201 ? 14.362 -4.903 3.931 1.00 95.25 201 THR A N 1
ATOM 1459 C CA . THR A 1 201 ? 15.048 -5.340 2.699 1.00 95.25 201 THR A CA 1
ATOM 1460 C C . THR A 1 201 ? 14.762 -6.794 2.336 1.00 95.25 201 THR A C 1
ATOM 1462 O O . THR A 1 201 ? 15.308 -7.306 1.364 1.00 95.25 201 THR A O 1
ATOM 1465 N N . ALA A 1 202 ? 13.896 -7.471 3.084 1.00 92.81 202 ALA A N 1
ATOM 1466 C CA . ALA A 1 202 ? 13.393 -8.795 2.757 1.00 92.81 202 ALA A CA 1
ATOM 1467 C C . ALA A 1 202 ? 11.871 -8.821 2.909 1.00 92.81 202 ALA A C 1
ATOM 1469 O O . ALA A 1 202 ? 11.299 -8.044 3.680 1.00 92.81 202 ALA A O 1
ATOM 1470 N N . LEU A 1 203 ? 11.234 -9.720 2.164 1.00 93.12 203 LEU A N 1
ATOM 1471 C CA . LEU A 1 203 ? 9.834 -10.061 2.368 1.00 93.12 203 LEU A CA 1
ATOM 1472 C C . LEU A 1 203 ? 9.687 -10.880 3.656 1.00 93.12 203 LEU A C 1
ATOM 1474 O O . LEU A 1 203 ? 10.456 -11.814 3.888 1.00 93.12 203 LEU A O 1
ATOM 1478 N N . GLY A 1 204 ? 8.684 -10.532 4.451 1.00 90.25 204 GLY A N 1
ATOM 1479 C CA . GLY A 1 204 ? 8.130 -11.360 5.513 1.00 90.25 204 GLY A CA 1
ATOM 1480 C C . GLY A 1 204 ? 6.721 -11.824 5.147 1.00 90.25 204 GLY A C 1
ATOM 1481 O O . GLY A 1 204 ? 6.239 -11.580 4.037 1.00 90.25 204 GLY A O 1
ATOM 1482 N N . ASP A 1 205 ? 6.059 -12.458 6.107 1.00 88.19 205 ASP A N 1
ATOM 1483 C CA . ASP A 1 205 ? 4.666 -12.881 5.991 1.00 88.19 205 ASP A CA 1
ATOM 1484 C C . ASP A 1 205 ? 3.819 -12.155 7.047 1.00 88.19 205 ASP A C 1
ATOM 1486 O O . ASP A 1 205 ? 4.210 -12.044 8.216 1.00 88.19 205 ASP A O 1
ATOM 1490 N N . ASP A 1 206 ? 2.654 -11.648 6.641 1.00 86.06 206 ASP A N 1
ATOM 1491 C CA . ASP A 1 206 ? 1.660 -11.081 7.549 1.00 86.06 206 ASP A CA 1
ATOM 1492 C C . ASP A 1 206 ? 0.418 -11.968 7.608 1.00 86.06 206 ASP A C 1
ATOM 1494 O O . ASP A 1 206 ? -0.384 -12.002 6.679 1.00 86.06 206 ASP A O 1
ATOM 1498 N N . ASN A 1 207 ? 0.249 -12.632 8.752 1.00 84.12 207 ASN A N 1
ATOM 1499 C CA . ASN A 1 207 ? -0.831 -13.584 8.996 1.00 84.12 207 ASN A CA 1
ATOM 1500 C C . ASN A 1 207 ? -2.025 -12.955 9.735 1.00 84.12 207 ASN A C 1
ATOM 1502 O O . ASN A 1 207 ? -2.914 -13.679 10.187 1.00 84.12 207 ASN A O 1
ATOM 1506 N N . THR A 1 208 ? -2.065 -11.623 9.892 1.00 80.50 208 THR A N 1
ATOM 1507 C CA . THR A 1 208 ? -3.068 -10.912 10.717 1.00 80.50 208 THR A CA 1
ATOM 1508 C C . THR A 1 208 ? -4.511 -11.273 10.350 1.00 80.50 208 THR A C 1
ATOM 1510 O O . THR A 1 208 ? -5.385 -11.318 11.217 1.00 80.50 208 THR A O 1
ATOM 1513 N N . TYR A 1 209 ? -4.771 -11.584 9.078 1.00 74.12 209 TYR A N 1
ATOM 1514 C CA . TYR A 1 209 ? -6.110 -11.912 8.591 1.00 74.12 209 TYR A CA 1
ATOM 1515 C C . TYR A 1 209 ? -6.323 -13.376 8.192 1.00 74.12 209 TYR A C 1
ATOM 1517 O O . TYR A 1 209 ? -7.399 -13.693 7.681 1.00 74.12 209 TYR A O 1
ATOM 1525 N N . GLY A 1 210 ? -5.377 -14.259 8.526 1.00 71.62 210 GLY A N 1
ATOM 1526 C CA . GLY A 1 210 ? -5.461 -15.708 8.307 1.00 71.62 210 GLY A CA 1
ATOM 1527 C C . GLY A 1 210 ? -4.824 -16.199 7.005 1.00 71.62 210 GLY A C 1
ATOM 1528 O O . GLY A 1 210 ? -4.621 -17.400 6.863 1.00 71.62 210 GLY A O 1
ATOM 1529 N N . ASP A 1 211 ? -4.457 -15.284 6.109 1.00 72.56 211 ASP A N 1
ATOM 1530 C CA . ASP A 1 211 ? -3.684 -15.580 4.904 1.00 72.56 211 ASP A CA 1
ATOM 1531 C C . ASP A 1 211 ? -2.205 -15.286 5.174 1.00 72.56 211 ASP A C 1
ATOM 1533 O O . ASP A 1 211 ? -1.901 -14.270 5.793 1.00 72.56 211 ASP A O 1
ATOM 1537 N N . ASN A 1 212 ? -1.282 -16.134 4.707 1.00 83.75 212 ASN A N 1
ATOM 1538 C CA . ASN A 1 212 ? 0.162 -15.874 4.798 1.00 83.75 212 ASN A CA 1
ATOM 1539 C C . ASN A 1 212 ? 0.579 -14.871 3.718 1.00 83.75 212 ASN A C 1
ATOM 1541 O O . ASN A 1 212 ? 1.180 -15.228 2.700 1.00 83.75 212 ASN A O 1
ATOM 1545 N N . LEU A 1 213 ? 0.169 -13.617 3.892 1.00 88.19 213 LEU A N 1
ATOM 1546 C CA . LEU A 1 213 ? 0.360 -12.600 2.876 1.00 88.19 213 LEU A CA 1
ATOM 1547 C C . LEU A 1 213 ? 1.813 -12.137 2.855 1.00 88.19 213 LEU A C 1
ATOM 1549 O O . LEU A 1 213 ? 2.283 -11.457 3.771 1.00 88.19 213 LEU A O 1
ATOM 1553 N N . ARG A 1 214 ? 2.510 -12.461 1.768 1.00 91.12 214 ARG A N 1
ATOM 1554 C CA . ARG A 1 214 ? 3.909 -12.085 1.594 1.00 91.12 214 ARG A CA 1
ATOM 1555 C C . ARG A 1 214 ? 4.041 -10.587 1.323 1.00 91.12 214 ARG A C 1
ATOM 1557 O O . ARG A 1 214 ? 3.520 -10.077 0.331 1.00 91.12 214 ARG A O 1
ATOM 1564 N N . CYS A 1 215 ? 4.720 -9.871 2.212 1.00 94.38 215 CYS A N 1
ATOM 1565 C CA . CYS A 1 215 ? 4.810 -8.412 2.182 1.00 94.38 215 CYS A CA 1
ATOM 1566 C C . CYS A 1 215 ? 6.077 -7.898 2.885 1.00 94.38 215 CYS A C 1
ATOM 1568 O O . CYS A 1 215 ? 6.811 -8.654 3.517 1.00 94.38 215 CYS A O 1
ATOM 1570 N N . HIS A 1 216 ? 6.367 -6.603 2.770 1.00 95.94 216 HIS A N 1
ATOM 1571 C CA . HIS A 1 216 ? 7.420 -5.971 3.562 1.00 95.94 216 HIS A CA 1
ATOM 1572 C C . HIS A 1 216 ? 6.851 -5.573 4.919 1.00 95.94 216 HIS A C 1
ATOM 1574 O O . HIS A 1 216 ? 5.917 -4.773 4.988 1.00 95.94 216 HIS A O 1
ATOM 1580 N N . THR A 1 217 ? 7.420 -6.127 5.987 1.00 94.88 217 THR A N 1
ATOM 1581 C CA . THR A 1 217 ? 6.949 -5.903 7.356 1.00 94.88 217 THR A CA 1
ATOM 1582 C C . THR A 1 217 ? 8.054 -5.348 8.237 1.00 94.88 217 THR A C 1
ATOM 1584 O O . THR A 1 217 ? 9.180 -5.844 8.194 1.00 94.88 217 THR A O 1
ATOM 1587 N N . VAL A 1 218 ? 7.718 -4.393 9.100 1.00 95.12 218 VAL A N 1
ATOM 1588 C CA . VAL A 1 218 ? 8.595 -3.930 10.185 1.00 95.12 218 VAL A CA 1
ATOM 1589 C C . VAL A 1 218 ? 7.826 -3.857 11.495 1.00 95.12 218 VAL A C 1
ATOM 1591 O O . VAL A 1 218 ? 6.620 -3.603 11.509 1.00 95.12 218 VAL A O 1
ATOM 1594 N N . LEU A 1 219 ? 8.534 -4.060 12.604 1.00 94.69 219 LEU A N 1
ATOM 1595 C CA . LEU A 1 219 ? 8.046 -3.710 13.931 1.00 94.69 219 LEU A CA 1
ATOM 1596 C C . LEU A 1 219 ? 8.619 -2.341 14.297 1.00 94.69 219 LEU A C 1
ATOM 1598 O O . LEU A 1 219 ? 9.836 -2.164 14.330 1.00 94.69 219 LEU A O 1
ATOM 1602 N N . ILE A 1 220 ? 7.744 -1.378 14.554 1.00 95.19 220 ILE A N 1
ATOM 1603 C CA . ILE A 1 220 ? 8.119 -0.055 15.035 1.00 95.19 220 ILE A CA 1
ATOM 1604 C C . ILE A 1 220 ? 8.047 -0.073 16.553 1.00 95.19 220 ILE A C 1
ATOM 1606 O O . ILE A 1 220 ? 7.000 -0.382 17.117 1.00 95.19 220 ILE A O 1
ATOM 1610 N N . ASP A 1 221 ? 9.152 0.285 17.201 1.00 95.19 221 ASP A N 1
ATOM 1611 C CA . ASP A 1 221 ? 9.181 0.582 18.629 1.00 95.19 221 ASP A CA 1
ATOM 1612 C C . ASP A 1 221 ? 9.094 2.108 18.835 1.00 95.19 221 ASP A C 1
ATOM 1614 O O . ASP A 1 221 ? 10.076 2.828 18.595 1.00 95.19 221 ASP A O 1
ATOM 1618 N N . PRO A 1 222 ? 7.933 2.633 19.263 1.00 92.50 222 PRO A N 1
ATOM 1619 C CA . PRO A 1 222 ? 7.741 4.062 19.466 1.00 92.50 222 PRO A CA 1
ATOM 1620 C C . PRO A 1 222 ? 8.469 4.618 20.703 1.00 92.50 222 PRO A C 1
ATOM 1622 O O . PRO A 1 222 ? 8.573 5.837 20.807 1.00 92.50 222 PRO A O 1
ATOM 1625 N N . ALA A 1 223 ? 9.007 3.788 21.605 1.00 91.62 223 ALA A N 1
ATOM 1626 C CA . ALA A 1 223 ? 9.601 4.219 22.876 1.00 91.62 223 ALA A CA 1
ATOM 1627 C C . ALA A 1 223 ? 11.140 4.355 22.858 1.00 91.62 223 ALA A C 1
ATOM 1629 O O . ALA A 1 223 ? 11.719 4.976 23.746 1.00 91.62 223 ALA A O 1
ATOM 1630 N N . THR A 1 224 ? 11.828 3.801 21.858 1.00 87.06 224 THR A N 1
ATOM 1631 C CA . THR A 1 224 ? 13.307 3.749 21.808 1.00 87.06 224 THR A CA 1
ATOM 1632 C C . THR A 1 224 ? 13.998 5.106 21.589 1.00 87.06 224 THR A C 1
ATOM 1634 O O . THR A 1 224 ? 13.591 5.872 20.724 1.00 87.06 224 THR A O 1
ATOM 1637 N N . ALA A 1 225 ? 15.107 5.375 22.292 1.00 83.38 225 ALA A N 1
ATOM 1638 C CA . ALA A 1 225 ? 15.953 6.584 22.192 1.00 83.38 225 ALA A CA 1
ATOM 1639 C C . ALA A 1 225 ? 15.230 7.924 22.445 1.00 83.38 225 ALA A C 1
ATOM 1641 O O . ALA A 1 225 ? 15.366 8.508 23.516 1.00 83.38 225 ALA A O 1
ATOM 1642 N N . THR A 1 226 ? 14.452 8.395 21.474 1.00 90.88 226 THR A N 1
ATOM 1643 C CA . THR A 1 226 ? 13.516 9.514 21.612 1.00 90.88 226 THR A CA 1
ATOM 1644 C C . THR A 1 226 ? 12.120 8.968 21.352 1.00 90.88 226 THR A C 1
ATOM 1646 O O . THR A 1 226 ? 11.828 8.473 20.256 1.00 90.88 226 THR A O 1
ATOM 1649 N N . ALA A 1 227 ? 11.286 8.984 22.390 1.00 92.44 227 ALA A N 1
ATOM 1650 C CA . ALA A 1 227 ? 9.937 8.451 22.313 1.00 92.44 227 ALA A CA 1
ATOM 1651 C C . ALA A 1 227 ? 9.058 9.332 21.418 1.00 92.44 227 ALA A C 1
ATOM 1653 O O . ALA A 1 227 ? 9.140 10.558 21.473 1.00 92.44 227 ALA A O 1
ATOM 1654 N N . LEU A 1 228 ? 8.204 8.696 20.617 1.00 94.38 228 LEU A N 1
ATOM 1655 C CA . LEU A 1 228 ? 7.109 9.390 19.946 1.00 94.38 228 LEU A CA 1
ATOM 1656 C C . LEU A 1 228 ? 6.055 9.797 20.982 1.00 94.38 228 LEU A C 1
ATOM 1658 O O . LEU A 1 228 ? 5.808 9.086 21.959 1.00 94.38 228 LEU A O 1
ATOM 1662 N N . THR A 1 229 ? 5.413 10.932 20.751 1.00 92.31 229 THR A N 1
ATOM 1663 C CA . THR A 1 229 ? 4.348 11.462 21.601 1.00 92.31 229 THR A CA 1
ATOM 1664 C C . THR A 1 229 ? 3.054 10.679 21.396 1.00 92.31 229 THR A C 1
ATOM 1666 O O . THR A 1 229 ? 2.740 10.244 20.288 1.00 92.31 229 THR A O 1
ATOM 1669 N N . ALA A 1 230 ? 2.271 10.513 22.464 1.00 89.25 230 ALA A N 1
ATOM 1670 C CA . ALA A 1 230 ? 0.953 9.890 22.384 1.00 89.25 230 ALA A CA 1
ATOM 1671 C C . ALA A 1 230 ? 0.000 10.691 21.472 1.00 89.25 230 ALA A C 1
ATOM 1673 O O . ALA A 1 230 ? -0.144 11.910 21.604 1.00 89.25 230 ALA A O 1
ATOM 1674 N N . GLY A 1 231 ? -0.712 9.997 20.588 1.00 88.25 231 GLY A N 1
ATOM 1675 C CA . GLY A 1 231 ? -1.642 10.560 19.616 1.00 88.25 231 GLY A CA 1
ATOM 1676 C C . GLY A 1 231 ? -1.621 9.831 18.282 1.00 88.25 231 GLY A C 1
ATOM 1677 O O . GLY A 1 231 ? -1.121 8.714 18.171 1.00 88.25 231 GLY A O 1
ATOM 1678 N N . LEU A 1 232 ? -2.182 10.472 17.258 1.00 90.88 232 LEU A N 1
ATOM 1679 C CA . LEU A 1 232 ? -2.111 9.958 15.896 1.00 90.88 232 LEU A CA 1
ATOM 1680 C C . LEU A 1 232 ? -0.686 10.106 15.357 1.00 90.88 232 LEU A C 1
ATOM 1682 O O . LEU A 1 232 ? -0.144 11.208 15.324 1.00 90.88 232 LEU A O 1
ATOM 1686 N N . LEU A 1 233 ? -0.115 8.998 14.899 1.00 93.38 233 LEU A N 1
ATOM 1687 C CA . LEU A 1 233 ? 1.173 8.955 14.218 1.00 93.38 233 LEU A CA 1
ATOM 1688 C C . LEU A 1 233 ? 0.954 8.780 12.717 1.00 93.38 233 LEU A C 1
ATOM 1690 O O . LEU A 1 233 ? 0.151 7.938 12.297 1.00 93.38 233 LEU A O 1
ATOM 1694 N N . ARG A 1 234 ? 1.709 9.529 11.909 1.00 93.88 234 ARG A N 1
ATOM 1695 C CA . ARG A 1 234 ? 1.791 9.329 10.457 1.00 93.88 234 ARG A CA 1
ATOM 1696 C C . ARG A 1 234 ? 2.851 8.278 10.161 1.00 93.88 234 ARG A C 1
ATOM 1698 O O . ARG A 1 234 ? 3.969 8.382 10.659 1.00 93.88 234 ARG A O 1
ATOM 1705 N N . CYS A 1 235 ? 2.497 7.290 9.354 1.00 94.62 235 CYS A N 1
ATOM 1706 C CA . CYS A 1 235 ? 3.377 6.214 8.926 1.00 94.62 235 CYS A CA 1
ATOM 1707 C C . CYS A 1 235 ? 3.520 6.262 7.401 1.00 94.62 235 CYS A C 1
ATOM 1709 O O . CYS A 1 235 ? 2.576 5.975 6.666 1.00 94.62 235 CYS A O 1
ATOM 1711 N N . ASP A 1 236 ? 4.707 6.619 6.938 1.00 94.94 236 ASP A N 1
ATOM 1712 C CA . ASP A 1 236 ? 5.068 6.719 5.533 1.00 94.94 236 ASP A CA 1
ATOM 1713 C C . ASP A 1 236 ? 5.890 5.501 5.094 1.00 94.94 236 ASP A C 1
ATOM 1715 O O . ASP A 1 236 ? 6.597 4.881 5.896 1.00 94.94 236 ASP A O 1
ATOM 1719 N N . ALA A 1 237 ? 5.830 5.175 3.807 1.00 96.19 237 ALA A N 1
ATOM 1720 C CA . ALA A 1 237 ? 6.702 4.199 3.178 1.00 96.19 237 ALA A CA 1
ATOM 1721 C C . ALA A 1 237 ? 7.334 4.769 1.906 1.00 96.19 237 ALA A C 1
ATOM 1723 O O . ALA A 1 237 ? 6.666 5.400 1.088 1.00 96.19 237 ALA A O 1
ATOM 1724 N N . GLU A 1 238 ? 8.619 4.484 1.726 1.00 96.69 238 GLU A N 1
ATOM 1725 C CA . GLU A 1 238 ? 9.367 4.731 0.498 1.00 96.69 238 GLU A CA 1
ATOM 1726 C C . GLU A 1 238 ? 9.826 3.390 -0.074 1.00 96.69 238 GLU A C 1
ATOM 1728 O O . GLU A 1 238 ? 10.490 2.597 0.598 1.00 96.69 238 GLU A O 1
ATOM 1733 N N . VAL A 1 239 ? 9.447 3.122 -1.318 1.00 97.56 239 VAL A N 1
ATOM 1734 C CA . VAL A 1 239 ? 9.657 1.852 -2.011 1.00 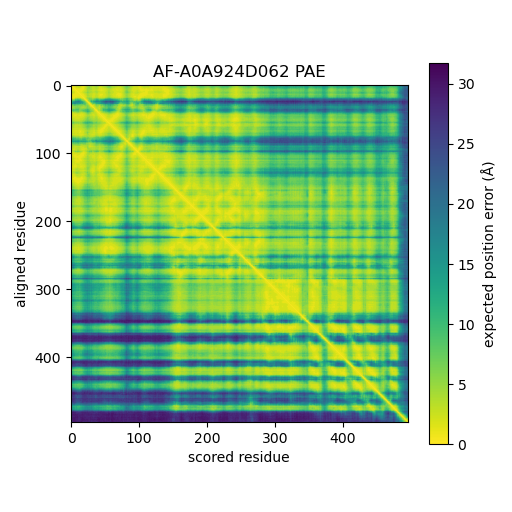97.56 239 VAL A CA 1
ATOM 1735 C C . VAL A 1 239 ? 10.734 2.023 -3.071 1.00 97.56 239 VAL A C 1
ATOM 1737 O O . VAL A 1 239 ? 10.568 2.799 -4.012 1.00 97.56 239 VAL A O 1
ATOM 1740 N N . TYR A 1 240 ? 11.820 1.264 -2.941 1.00 97.81 240 TYR A N 1
ATOM 1741 C CA . TYR A 1 240 ? 13.036 1.411 -3.739 1.00 97.81 240 TYR A CA 1
ATOM 1742 C C . TYR A 1 240 ? 13.172 0.258 -4.746 1.00 97.81 240 TYR A C 1
ATOM 1744 O O . TYR A 1 240 ? 13.658 -0.816 -4.376 1.00 97.81 240 TYR A O 1
ATOM 1752 N N . PRO A 1 241 ? 12.736 0.420 -6.010 1.00 97.75 241 PRO A N 1
ATOM 1753 C CA . PRO A 1 241 ? 12.754 -0.666 -6.985 1.00 97.75 241 PRO A CA 1
ATOM 1754 C C . PRO A 1 241 ? 14.175 -0.984 -7.462 1.00 97.75 241 PRO A C 1
ATOM 1756 O O . PRO A 1 241 ? 15.062 -0.138 -7.467 1.00 97.75 241 PRO A O 1
ATOM 1759 N N . TYR A 1 242 ? 14.400 -2.201 -7.953 1.00 97.50 242 TYR A N 1
ATOM 1760 C CA . TYR A 1 242 ? 15.696 -2.553 -8.545 1.00 97.50 242 TYR A CA 1
ATOM 1761 C C . TYR A 1 242 ? 16.020 -1.779 -9.831 1.00 97.50 242 TYR A C 1
ATOM 1763 O O . TYR A 1 242 ? 17.177 -1.713 -10.239 1.00 97.50 242 TYR A O 1
ATOM 1771 N N . LEU A 1 243 ? 14.998 -1.225 -10.482 1.00 96.75 243 LEU A N 1
ATOM 1772 C CA . LEU A 1 243 ? 15.110 -0.392 -11.669 1.00 96.75 243 LEU A CA 1
ATOM 1773 C C . LEU A 1 243 ? 14.081 0.732 -11.579 1.00 96.75 243 LEU A C 1
ATOM 1775 O O . LEU A 1 243 ? 12.905 0.461 -11.346 1.00 96.75 243 LEU A O 1
ATOM 1779 N N . GLY A 1 244 ? 14.514 1.970 -11.807 1.00 96.19 244 GLY A N 1
ATOM 1780 C CA . GLY A 1 244 ? 13.636 3.138 -11.808 1.00 96.19 244 GLY A CA 1
ATOM 1781 C C . GLY A 1 244 ? 13.689 3.942 -10.511 1.00 96.19 244 GLY A C 1
ATOM 1782 O O . GLY A 1 244 ? 14.530 3.717 -9.640 1.00 96.19 244 GLY A O 1
ATOM 1783 N N . ALA A 1 245 ? 12.800 4.927 -10.414 1.00 95.69 245 ALA A N 1
ATOM 1784 C CA . ALA A 1 245 ? 12.745 5.847 -9.286 1.00 95.69 245 ALA A CA 1
ATOM 1785 C C . ALA A 1 245 ? 12.004 5.249 -8.080 1.00 95.69 245 ALA A C 1
ATOM 1787 O O . ALA A 1 245 ? 11.127 4.396 -8.220 1.00 95.69 245 ALA A O 1
ATOM 1788 N N . MET A 1 246 ? 12.351 5.735 -6.888 1.00 95.44 246 MET A N 1
ATOM 1789 C CA . MET A 1 246 ? 11.626 5.424 -5.657 1.00 95.44 246 MET A CA 1
ATOM 1790 C C . MET A 1 246 ? 10.202 5.998 -5.709 1.00 95.44 246 MET A C 1
ATOM 1792 O O . MET A 1 246 ? 9.970 7.051 -6.305 1.00 95.44 246 MET A O 1
ATOM 1796 N N . ARG A 1 247 ? 9.251 5.308 -5.072 1.00 94.75 247 ARG A N 1
ATOM 1797 C CA . ARG A 1 247 ? 7.882 5.799 -4.861 1.00 94.75 247 ARG A CA 1
ATOM 1798 C C . ARG A 1 247 ? 7.602 5.971 -3.373 1.00 94.75 247 ARG A C 1
ATOM 1800 O O . ARG A 1 247 ? 7.924 5.078 -2.597 1.00 94.75 247 ARG A O 1
ATOM 1807 N N . SER A 1 248 ? 6.962 7.074 -2.997 1.00 93.19 248 SER A N 1
ATOM 1808 C CA . SER A 1 248 ? 6.613 7.399 -1.608 1.00 93.19 248 SER A CA 1
ATOM 1809 C C . SER A 1 248 ? 5.097 7.408 -1.389 1.00 93.19 248 SER A C 1
ATOM 1811 O O . SER A 1 248 ? 4.340 7.695 -2.317 1.00 93.19 248 SER A O 1
ATOM 1813 N N . THR A 1 249 ? 4.651 7.099 -0.169 1.00 90.50 249 THR A N 1
ATOM 1814 C CA . THR A 1 249 ? 3.270 7.328 0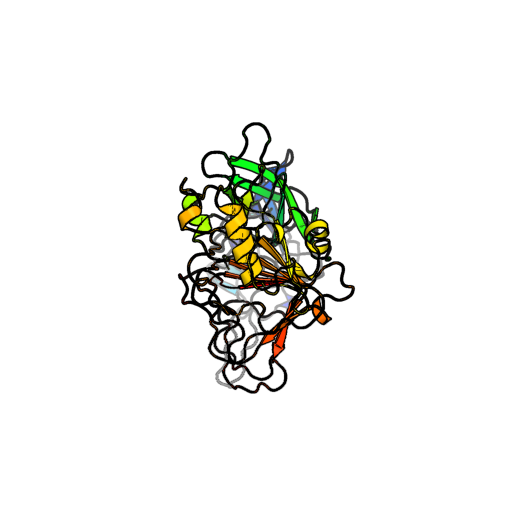.301 1.00 90.50 249 THR A CA 1
ATOM 1815 C C . THR A 1 249 ? 3.016 8.776 0.737 1.00 90.50 249 THR A C 1
ATOM 1817 O O . THR A 1 249 ? 1.960 9.087 1.269 1.00 90.50 249 THR A O 1
ATOM 1820 N N . ASP A 1 250 ? 3.986 9.670 0.587 1.00 85.38 250 ASP A N 1
ATOM 1821 C CA . ASP A 1 250 ? 3.781 11.116 0.700 1.00 85.38 250 ASP A CA 1
ATOM 1822 C C . ASP A 1 250 ? 4.675 11.817 -0.332 1.00 85.38 250 ASP A C 1
ATOM 1824 O O . ASP A 1 250 ? 5.662 12.459 0.029 1.00 85.38 250 ASP A O 1
ATOM 1828 N N . PRO A 1 251 ? 4.397 11.655 -1.641 1.00 77.44 251 PRO A N 1
ATOM 1829 C CA . PRO A 1 251 ? 5.279 12.159 -2.694 1.00 77.44 251 PRO A CA 1
ATOM 1830 C C . PRO A 1 251 ? 5.401 13.688 -2.683 1.00 77.44 251 PRO A C 1
ATOM 1832 O O . PRO A 1 251 ? 6.410 14.223 -3.132 1.00 77.44 251 PRO A O 1
ATOM 1835 N N . ALA A 1 252 ? 4.393 14.391 -2.160 1.00 76.56 252 ALA A N 1
ATOM 1836 C CA . ALA A 1 252 ? 4.414 15.842 -2.018 1.00 76.56 252 ALA A CA 1
ATOM 1837 C C . ALA A 1 252 ? 5.037 16.307 -0.686 1.00 76.56 252 ALA A C 1
ATOM 1839 O O . ALA A 1 252 ? 5.343 17.488 -0.549 1.00 76.56 252 ALA A O 1
ATOM 1840 N N . GLY A 1 253 ? 5.203 15.420 0.304 1.00 71.50 253 GLY A N 1
ATOM 1841 C CA . GLY A 1 253 ? 5.674 15.784 1.646 1.00 71.50 253 GLY A CA 1
ATOM 1842 C C . GLY A 1 253 ? 4.722 16.724 2.396 1.00 71.50 253 GLY A C 1
ATOM 1843 O O . GLY A 1 253 ? 5.153 17.469 3.272 1.00 71.50 253 GLY A O 1
ATOM 1844 N N . THR A 1 254 ? 3.442 16.764 2.015 1.00 68.94 254 THR A N 1
ATOM 1845 C CA . THR A 1 254 ? 2.511 17.839 2.422 1.00 68.94 254 THR A CA 1
ATOM 1846 C C . THR A 1 254 ? 1.602 17.457 3.583 1.00 68.94 254 THR A C 1
ATOM 1848 O O . THR A 1 254 ? 0.920 18.322 4.139 1.00 68.94 254 THR A O 1
ATOM 1851 N N . ARG A 1 255 ? 1.553 16.177 3.971 1.00 75.00 255 ARG A N 1
ATOM 1852 C CA . ARG A 1 255 ? 0.525 15.703 4.903 1.00 75.00 255 ARG A CA 1
ATOM 1853 C C . ARG A 1 255 ? 0.902 15.953 6.360 1.00 75.00 255 ARG A C 1
ATOM 1855 O O . ARG A 1 255 ? 1.600 15.157 6.978 1.00 75.00 255 ARG A O 1
ATOM 1862 N N . ILE A 1 256 ? 0.418 17.040 6.940 1.00 81.12 256 ILE A N 1
ATOM 1863 C CA . ILE A 1 256 ? 0.726 17.403 8.328 1.00 81.12 256 ILE A CA 1
ATOM 1864 C C . ILE A 1 256 ? 0.016 16.497 9.351 1.00 81.12 256 ILE A C 1
ATOM 1866 O O . ILE A 1 256 ? -1.156 16.159 9.207 1.00 81.12 256 ILE A O 1
ATOM 1870 N N . VAL A 1 257 ? 0.707 16.141 10.441 1.00 84.44 257 VAL A N 1
ATOM 1871 C CA . VAL A 1 257 ? 0.152 15.277 11.509 1.00 84.44 257 VAL A CA 1
ATOM 1872 C C . VAL A 1 257 ? -1.099 15.891 12.159 1.00 84.44 257 VAL A C 1
ATOM 1874 O O . VAL A 1 257 ? -2.024 15.185 12.561 1.00 84.44 257 VAL A O 1
ATOM 1877 N N . ALA A 1 258 ? -1.176 17.223 12.199 1.00 80.75 258 ALA A N 1
ATOM 1878 C CA . ALA A 1 258 ? -2.291 17.956 12.788 1.00 80.75 258 ALA A CA 1
ATOM 1879 C C . ALA A 1 258 ? -3.645 17.728 12.085 1.00 80.75 258 ALA A C 1
ATOM 1881 O O . ALA A 1 258 ? -4.678 17.940 12.716 1.00 80.75 258 ALA A O 1
ATOM 1882 N N . THR A 1 259 ? -3.687 17.266 10.830 1.00 80.31 259 THR A N 1
ATOM 1883 C CA . THR A 1 259 ? -4.952 17.057 10.092 1.00 80.31 259 THR A CA 1
ATOM 1884 C C . THR A 1 259 ? -5.396 15.597 10.035 1.00 80.31 259 THR A C 1
ATOM 1886 O O . THR A 1 259 ? -6.502 15.316 9.588 1.00 80.31 259 THR A O 1
ATOM 1889 N N . LEU A 1 260 ? -4.598 14.651 10.548 1.00 82.69 260 LEU A N 1
ATOM 1890 C CA . LEU A 1 260 ? -4.878 13.213 10.403 1.00 82.69 260 LEU A CA 1
ATOM 1891 C C . LEU A 1 260 ? -6.222 12.768 10.998 1.00 82.69 260 LEU A C 1
ATOM 1893 O O . LEU A 1 260 ? -6.796 11.785 10.534 1.00 82.69 260 LEU A O 1
ATOM 1897 N N . ALA A 1 261 ? -6.718 13.457 12.029 1.00 76.69 261 ALA A N 1
ATOM 1898 C CA . ALA A 1 261 ? -8.015 13.157 12.639 1.00 76.69 261 ALA A CA 1
ATOM 1899 C C . ALA A 1 261 ? -9.179 13.445 11.677 1.00 76.69 261 ALA A C 1
ATOM 1901 O O . ALA A 1 261 ? -10.146 12.686 11.633 1.00 76.69 261 ALA A O 1
ATOM 1902 N N . ASP A 1 262 ? -9.040 14.495 10.871 1.00 74.94 262 ASP A N 1
ATOM 1903 C CA . ASP A 1 262 ? -10.063 14.989 9.949 1.00 74.94 262 ASP A CA 1
ATOM 1904 C C . ASP A 1 262 ? -9.989 14.294 8.576 1.00 74.94 262 ASP A C 1
ATOM 1906 O O . ASP A 1 262 ? -10.929 14.349 7.781 1.00 74.94 262 ASP A O 1
ATOM 1910 N N . ASP A 1 263 ? -8.888 13.588 8.313 1.00 73.94 263 ASP A N 1
ATOM 1911 C CA . ASP A 1 263 ? -8.668 12.847 7.078 1.00 73.94 263 ASP A CA 1
ATOM 1912 C C . ASP A 1 263 ? -9.597 11.627 6.955 1.00 73.94 263 ASP A C 1
ATOM 1914 O O . ASP A 1 263 ? -9.761 10.833 7.882 1.00 73.94 263 ASP A O 1
ATOM 1918 N N . GLY A 1 264 ? -10.174 11.410 5.773 1.00 68.38 264 GLY A N 1
ATOM 1919 C CA . GLY A 1 264 ? -10.917 10.180 5.485 1.00 68.38 264 GLY A CA 1
ATOM 1920 C C . GLY A 1 264 ? -10.028 8.929 5.440 1.00 68.38 264 GLY A C 1
ATOM 1921 O O . GLY A 1 264 ? -8.797 9.010 5.451 1.00 68.38 264 GLY A O 1
ATOM 1922 N N . LEU A 1 265 ? -10.644 7.748 5.326 1.00 69.81 265 LEU A N 1
ATOM 1923 C CA . LEU A 1 265 ? -9.903 6.546 4.933 1.00 69.81 265 LEU A CA 1
ATOM 1924 C C . LEU A 1 265 ? -9.410 6.760 3.497 1.00 69.81 265 LEU A C 1
ATOM 1926 O O . LEU A 1 265 ? -10.196 6.860 2.557 1.00 69.81 265 LEU A O 1
ATOM 1930 N N . SER A 1 266 ? -8.103 6.916 3.303 1.00 66.75 266 SER A N 1
ATOM 1931 C CA . SER A 1 266 ? -7.610 7.208 1.961 1.00 66.75 266 SER A CA 1
ATOM 1932 C C . SER A 1 266 ? -7.807 6.012 1.028 1.00 66.75 266 SER A C 1
ATOM 1934 O O . SER A 1 266 ? -7.438 4.886 1.358 1.00 66.75 266 SER A O 1
ATOM 1936 N N . ALA A 1 267 ? -8.364 6.272 -0.156 1.00 61.78 267 ALA A N 1
ATOM 1937 C CA . ALA A 1 267 ? -8.487 5.279 -1.224 1.00 61.78 267 ALA A CA 1
ATOM 1938 C C . ALA A 1 267 ? -7.167 5.083 -1.986 1.00 61.78 267 ALA A C 1
ATOM 1940 O O . ALA A 1 267 ? -6.958 4.054 -2.631 1.00 61.78 267 ALA A O 1
ATOM 1941 N N . ALA A 1 268 ? -6.298 6.097 -1.954 1.00 67.69 268 ALA A N 1
ATOM 1942 C CA . ALA A 1 268 ? -5.063 6.105 -2.715 1.00 67.69 268 ALA A CA 1
ATOM 1943 C C . ALA A 1 268 ? -4.041 5.145 -2.098 1.00 67.69 268 ALA A C 1
ATOM 1945 O O . ALA A 1 268 ? -3.752 5.208 -0.904 1.00 67.69 268 ALA A O 1
ATOM 1946 N N . ALA A 1 269 ? -3.450 4.306 -2.949 1.00 67.94 269 ALA A N 1
ATOM 1947 C CA . ALA A 1 269 ? -2.304 3.454 -2.628 1.00 67.94 269 ALA A CA 1
ATOM 1948 C C . ALA A 1 269 ? -1.129 4.234 -2.007 1.00 67.94 269 ALA A C 1
ATOM 1950 O O . ALA A 1 269 ? -0.377 3.699 -1.200 1.00 67.94 269 ALA A O 1
ATOM 1951 N N . GLU A 1 270 ? -0.996 5.505 -2.380 1.00 73.12 270 GLU A N 1
ATOM 1952 C CA . GLU A 1 270 ? 0.067 6.417 -1.962 1.00 73.12 270 GLU A CA 1
ATOM 1953 C C . GLU A 1 270 ? -0.303 7.229 -0.726 1.00 73.12 270 GLU A C 1
ATOM 1955 O O . GLU A 1 270 ? 0.211 8.319 -0.548 1.00 73.12 270 GLU A O 1
ATOM 1960 N N . ALA A 1 271 ? -1.244 6.780 0.094 1.00 82.75 271 ALA A N 1
ATOM 1961 C CA . ALA A 1 271 ? -1.574 7.504 1.308 1.00 82.75 271 ALA A CA 1
ATOM 1962 C C . ALA A 1 271 ? -0.762 6.992 2.494 1.00 82.75 271 ALA A C 1
ATOM 1964 O O . ALA A 1 271 ? -0.579 5.775 2.613 1.00 82.75 271 ALA A O 1
ATOM 1965 N N . PRO A 1 272 ? -0.336 7.877 3.410 1.00 88.81 272 PRO A N 1
ATOM 1966 C CA . PRO A 1 272 ? 0.264 7.444 4.655 1.00 88.81 272 PRO A CA 1
ATOM 1967 C C . PRO A 1 272 ? -0.714 6.589 5.453 1.00 88.81 272 PRO A C 1
ATOM 1969 O O . PRO A 1 272 ? -1.928 6.823 5.462 1.00 88.81 272 PRO A O 1
ATOM 1972 N N . PHE A 1 273 ? -0.165 5.604 6.145 1.00 91.44 273 PHE A N 1
ATOM 1973 C CA . PHE A 1 273 ? -0.881 4.863 7.164 1.00 91.44 273 PHE A CA 1
ATOM 1974 C C . PHE A 1 273 ? -0.947 5.696 8.448 1.00 91.44 273 PHE A C 1
ATOM 1976 O O . PHE A 1 273 ? -0.103 6.558 8.693 1.00 91.44 273 PHE A O 1
ATOM 1983 N N . VAL A 1 274 ? -1.965 5.463 9.271 1.00 91.50 274 VAL A N 1
ATOM 1984 C CA . VAL A 1 274 ? -2.159 6.204 10.523 1.00 91.50 274 VAL A CA 1
ATOM 1985 C C . VAL A 1 274 ? -2.384 5.216 11.651 1.00 91.50 274 VAL A C 1
ATOM 1987 O O . VAL A 1 274 ? -3.094 4.232 11.464 1.00 91.50 274 VAL A O 1
ATOM 1990 N N . ILE A 1 275 ? -1.813 5.481 12.821 1.00 92.56 275 ILE A N 1
ATOM 1991 C CA . ILE A 1 275 ? -2.044 4.688 14.032 1.00 92.56 275 ILE A CA 1
ATOM 1992 C C . ILE A 1 275 ? -2.267 5.611 15.230 1.00 92.56 275 ILE A C 1
ATOM 1994 O O . ILE A 1 275 ? -1.634 6.658 15.329 1.00 92.56 275 ILE A O 1
ATOM 1998 N N . GLY A 1 276 ? -3.175 5.246 16.131 1.00 91.94 276 GLY A N 1
ATOM 1999 C CA . GLY A 1 276 ? -3.348 5.916 17.416 1.00 91.94 276 GLY A CA 1
ATOM 2000 C C . GLY A 1 276 ? -2.412 5.323 18.454 1.00 91.94 276 GLY A C 1
ATOM 2001 O O . GLY A 1 276 ? -2.704 4.272 19.017 1.00 91.94 276 GLY A O 1
ATOM 2002 N N . TYR A 1 277 ? -1.300 5.987 18.732 1.00 92.88 277 TYR A N 1
ATOM 2003 C CA . TYR A 1 277 ? -0.376 5.570 19.777 1.00 92.88 277 TYR A CA 1
ATOM 2004 C C . TYR A 1 277 ? -0.807 6.122 21.138 1.00 92.88 277 TYR A C 1
ATOM 2006 O O . TYR A 1 277 ? -0.892 7.333 21.329 1.00 92.88 277 TYR A O 1
ATOM 2014 N N . ASP A 1 278 ? -1.074 5.238 22.093 1.00 89.44 278 ASP A N 1
ATOM 2015 C CA . ASP A 1 278 ? -1.437 5.601 23.462 1.00 89.44 278 ASP A CA 1
ATOM 2016 C C . ASP A 1 278 ? -0.791 4.639 24.468 1.00 89.44 278 ASP A C 1
ATOM 2018 O O . ASP A 1 278 ? -1.424 3.686 24.927 1.00 89.44 278 ASP A O 1
ATOM 2022 N N . PRO A 1 279 ? 0.490 4.857 24.809 1.00 89.38 279 PRO A N 1
ATOM 2023 C CA . PRO A 1 279 ? 1.225 3.962 25.698 1.00 89.38 279 PRO A CA 1
ATOM 2024 C C . PRO A 1 279 ? 0.703 3.972 27.139 1.00 89.38 279 PRO A C 1
ATOM 2026 O O . PRO A 1 279 ? 0.880 2.994 27.859 1.00 89.38 279 PRO A O 1
ATOM 2029 N N . ALA A 1 280 ? 0.063 5.064 27.570 1.00 85.19 280 ALA A N 1
ATOM 2030 C CA . ALA A 1 280 ? -0.461 5.207 28.926 1.00 85.19 280 ALA A CA 1
ATOM 2031 C C . ALA A 1 280 ? -1.936 4.782 29.053 1.00 85.19 280 ALA A C 1
ATOM 2033 O O . ALA A 1 280 ? -2.425 4.631 30.172 1.00 85.19 280 ALA A O 1
ATOM 2034 N N . GLY A 1 281 ? -2.651 4.608 27.935 1.00 80.94 281 GLY A N 1
ATOM 2035 C CA . GLY A 1 281 ? -4.087 4.314 27.923 1.00 80.94 281 GLY A CA 1
ATOM 2036 C C . GLY A 1 281 ? -4.953 5.485 28.404 1.00 80.94 281 GLY A C 1
ATOM 2037 O O . GLY A 1 281 ? -6.047 5.269 28.924 1.00 80.94 281 GLY A O 1
ATOM 2038 N N . THR A 1 282 ? -4.448 6.719 28.317 1.00 77.75 282 THR A N 1
ATOM 2039 C CA . THR A 1 282 ? -5.114 7.922 28.850 1.00 77.75 282 THR A CA 1
ATOM 2040 C C . THR A 1 282 ? -5.755 8.789 27.768 1.00 77.75 282 THR A C 1
ATOM 2042 O O . THR A 1 282 ? -6.477 9.738 28.089 1.00 77.75 282 THR A O 1
ATOM 2045 N N . ARG A 1 283 ? -5.514 8.481 26.488 1.00 80.06 283 ARG A N 1
ATOM 2046 C CA . ARG A 1 283 ? -6.009 9.249 25.337 1.00 80.06 283 ARG A CA 1
ATOM 2047 C C . ARG A 1 283 ? -7.102 8.508 24.579 1.00 80.06 283 ARG A C 1
ATOM 2049 O O . ARG A 1 283 ? -8.137 9.104 24.270 1.00 80.06 283 ARG A O 1
ATOM 2056 N N . TYR A 1 284 ? -6.871 7.233 24.290 1.00 84.62 284 TYR A N 1
ATOM 2057 C CA . TYR A 1 284 ? -7.804 6.315 23.658 1.00 84.62 284 TYR A CA 1
ATOM 2058 C C . TYR A 1 284 ? -8.241 5.303 24.699 1.00 84.62 284 TYR A C 1
ATOM 2060 O O . TYR A 1 284 ? -7.427 4.603 25.290 1.00 84.62 284 TYR A O 1
ATOM 2068 N N . SER A 1 285 ? -9.549 5.215 24.919 1.00 73.81 285 SER A N 1
ATOM 2069 C CA . SER A 1 285 ? -10.077 4.453 26.050 1.00 73.81 285 SER A CA 1
ATOM 2070 C C . SER A 1 285 ? -9.692 2.970 26.020 1.00 73.81 285 SER A C 1
ATOM 2072 O O . SER A 1 285 ? -9.533 2.381 27.082 1.00 73.81 285 SER A O 1
ATOM 2074 N N . ASN A 1 286 ? -9.509 2.382 24.829 1.00 82.12 286 ASN A N 1
ATOM 2075 C CA . ASN A 1 286 ? -9.157 0.968 24.624 1.00 82.12 286 ASN A CA 1
ATOM 2076 C C . ASN A 1 286 ? -9.908 0.025 25.586 1.00 82.12 286 ASN A C 1
ATOM 2078 O O . ASN A 1 286 ? -9.344 -0.880 26.205 1.00 82.12 286 ASN A O 1
ATOM 2082 N N . VAL A 1 287 ? -11.198 0.303 25.756 1.00 90.06 287 VAL A N 1
ATOM 2083 C CA . VAL A 1 287 ? -12.075 -0.369 26.710 1.00 90.06 287 VAL A CA 1
ATOM 2084 C C . VAL A 1 287 ? -13.113 -1.206 25.984 1.00 90.06 287 VAL A C 1
ATOM 2086 O O . VAL A 1 287 ? -13.430 -0.992 24.814 1.00 90.06 287 VAL A O 1
ATOM 2089 N N . TYR A 1 288 ? -13.680 -2.152 26.717 1.00 95.25 288 TYR A N 1
ATOM 2090 C CA . TYR A 1 288 ? -14.596 -3.156 26.216 1.00 95.25 288 TYR A CA 1
ATOM 2091 C C . TYR A 1 288 ? -15.944 -3.042 26.918 1.00 95.25 288 TYR A C 1
ATOM 2093 O O . TYR A 1 288 ? -16.022 -2.853 28.133 1.00 95.25 288 TYR A O 1
ATOM 2101 N N . ALA A 1 289 ? -17.006 -3.220 26.143 1.00 95.94 289 ALA A N 1
ATOM 2102 C CA . ALA A 1 289 ? -18.371 -3.360 26.621 1.00 95.94 289 ALA A CA 1
ATOM 2103 C C . ALA A 1 289 ? -18.972 -4.640 26.033 1.00 95.94 289 ALA A C 1
ATOM 2105 O O . ALA A 1 289 ? -18.889 -4.851 24.824 1.00 95.94 289 ALA A O 1
ATOM 2106 N N . PHE A 1 290 ? -19.590 -5.483 26.863 1.00 97.56 290 PHE A N 1
ATOM 2107 C CA . PHE A 1 290 ? -20.276 -6.691 26.400 1.00 97.56 290 PHE A CA 1
ATOM 2108 C C . PHE A 1 290 ? -21.784 -6.447 26.372 1.00 97.56 290 PHE A C 1
ATOM 2110 O O . PHE A 1 290 ? -22.402 -6.251 27.416 1.00 97.56 290 PHE A O 1
ATOM 2117 N N . ILE A 1 291 ? -22.363 -6.418 25.176 1.00 95.12 291 ILE A N 1
ATOM 2118 C CA . ILE A 1 291 ? -23.755 -6.033 24.947 1.00 95.12 291 ILE A CA 1
ATOM 2119 C C . ILE A 1 291 ? -24.652 -7.258 25.060 1.00 95.12 291 ILE A C 1
ATOM 2121 O O . ILE A 1 291 ? -24.495 -8.223 24.309 1.00 95.12 291 ILE A O 1
ATOM 2125 N N . ASP A 1 292 ? -25.620 -7.181 25.970 1.00 94.44 292 ASP A N 1
ATOM 2126 C CA . ASP A 1 292 ? -26.628 -8.211 26.208 1.00 94.44 292 ASP A CA 1
ATOM 2127 C C . ASP A 1 292 ? -28.021 -7.631 25.906 1.00 94.44 292 ASP A C 1
ATOM 2129 O O . ASP A 1 292 ? -28.566 -6.883 26.722 1.00 94.44 292 ASP A O 1
ATOM 2133 N N . PRO A 1 293 ? -28.616 -7.932 24.740 1.00 88.62 293 PRO A N 1
ATOM 2134 C CA . PRO A 1 293 ? -29.858 -7.291 24.311 1.00 88.62 293 PRO A CA 1
ATOM 2135 C C . PRO A 1 293 ? -31.074 -7.784 25.112 1.00 88.62 293 PRO A C 1
ATOM 2137 O O . PRO A 1 293 ? -32.104 -7.099 25.171 1.00 88.62 293 PRO A O 1
ATOM 2140 N N . VAL A 1 294 ? -30.953 -8.959 25.741 1.00 91.19 294 VAL A N 1
ATOM 2141 C CA . VAL A 1 294 ? -32.029 -9.629 26.476 1.00 91.19 294 VAL A CA 1
ATOM 2142 C C . VAL A 1 294 ? -32.055 -9.152 27.922 1.00 91.19 294 VAL A C 1
ATOM 2144 O O . VAL A 1 294 ? -33.087 -8.664 28.380 1.00 91.19 294 VAL A O 1
ATOM 2147 N N . ASN A 1 295 ? -30.921 -9.256 28.619 1.00 93.50 295 ASN A N 1
ATOM 2148 C CA . ASN A 1 295 ? -30.838 -9.016 30.061 1.00 93.50 295 ASN A CA 1
ATOM 2149 C C . ASN A 1 295 ? -30.246 -7.651 30.422 1.00 93.50 295 ASN A C 1
ATOM 2151 O O . ASN A 1 295 ? -30.351 -7.234 31.574 1.00 93.50 295 ASN A O 1
ATOM 2155 N N . GLY A 1 296 ? -29.598 -6.973 29.471 1.00 92.12 296 GLY A N 1
ATOM 2156 C CA . GLY A 1 296 ? -28.924 -5.705 29.719 1.00 92.12 296 GLY A CA 1
ATOM 2157 C C . GLY A 1 296 ? -29.886 -4.565 30.051 1.00 92.12 296 GLY A C 1
ATOM 2158 O O . GLY A 1 296 ? -31.071 -4.574 29.706 1.00 92.12 296 GLY A O 1
ATOM 2159 N N . THR A 1 297 ? -29.348 -3.528 30.688 1.00 91.44 297 THR A N 1
ATOM 2160 C CA . THR A 1 297 ? -30.085 -2.312 31.049 1.00 91.44 297 THR A CA 1
ATOM 2161 C C . THR A 1 297 ? -29.776 -1.155 30.099 1.00 91.44 297 THR A C 1
ATOM 2163 O O . THR A 1 297 ? -28.713 -1.090 29.481 1.00 91.44 297 THR A O 1
ATOM 2166 N N . ASN A 1 298 ? -30.722 -0.220 29.980 1.00 88.69 298 ASN A N 1
ATOM 2167 C CA . ASN A 1 298 ? -30.569 1.015 29.206 1.00 88.69 298 ASN A CA 1
ATOM 2168 C C . ASN A 1 298 ? -29.971 2.171 30.034 1.00 88.69 298 ASN A C 1
ATOM 2170 O O . ASN A 1 298 ? -29.780 3.261 29.495 1.00 88.69 298 ASN A O 1
ATOM 2174 N N . ILE A 1 299 ? -29.703 1.965 31.329 1.00 89.88 299 ILE A N 1
ATOM 2175 C CA . ILE A 1 299 ? -29.182 2.993 32.244 1.00 89.88 299 ILE A CA 1
ATOM 2176 C C . ILE A 1 299 ? -27.646 2.981 32.191 1.00 89.88 299 ILE A C 1
ATOM 2178 O O . ILE A 1 299 ? -27.052 2.053 32.731 1.00 89.88 299 ILE A O 1
ATOM 2182 N N . PRO A 1 300 ? -26.979 3.970 31.567 1.00 88.31 300 PRO A N 1
ATOM 2183 C CA . PRO A 1 300 ? -25.527 3.952 31.420 1.00 88.31 300 PRO A CA 1
ATOM 2184 C C . PRO A 1 300 ? -24.821 4.136 32.769 1.00 88.31 300 PRO A C 1
ATOM 2186 O O . PRO A 1 300 ? -25.121 5.071 33.511 1.00 88.31 300 PRO A O 1
ATOM 2189 N N . ALA A 1 301 ? -23.836 3.287 33.056 1.00 91.06 301 ALA A N 1
ATOM 2190 C CA . ALA A 1 301 ? -23.002 3.364 34.254 1.00 91.06 301 ALA A CA 1
ATOM 2191 C C . ALA A 1 301 ? -21.552 2.995 33.920 1.00 91.06 301 ALA A C 1
ATOM 2193 O O . ALA A 1 301 ? -21.317 2.124 33.088 1.00 91.06 301 ALA A O 1
ATOM 2194 N N . THR A 1 302 ? -20.568 3.610 34.582 1.00 91.19 302 THR A N 1
ATOM 2195 C CA . THR A 1 302 ? -19.138 3.332 34.326 1.00 91.19 302 THR A CA 1
ATOM 2196 C C . THR A 1 302 ? -18.768 1.865 34.555 1.00 91.19 302 THR A C 1
ATOM 2198 O O . THR A 1 302 ? -17.944 1.331 33.823 1.00 91.19 302 THR A O 1
ATOM 2201 N N . GLY A 1 303 ? -19.440 1.186 35.493 1.00 93.94 303 GLY A N 1
ATOM 2202 C CA . GLY A 1 303 ? -19.260 -0.245 35.768 1.00 93.94 303 GLY A CA 1
ATOM 2203 C C . GLY A 1 303 ? -19.669 -1.193 34.631 1.00 93.94 303 GLY A C 1
ATOM 2204 O O . GLY A 1 303 ? -19.446 -2.391 34.747 1.00 93.94 303 GLY A O 1
ATOM 2205 N N . MET A 1 304 ? -20.247 -0.682 33.538 1.00 95.44 304 MET A N 1
ATOM 2206 C CA . MET A 1 304 ? -20.528 -1.439 32.307 1.00 95.44 304 MET A CA 1
ATOM 2207 C C 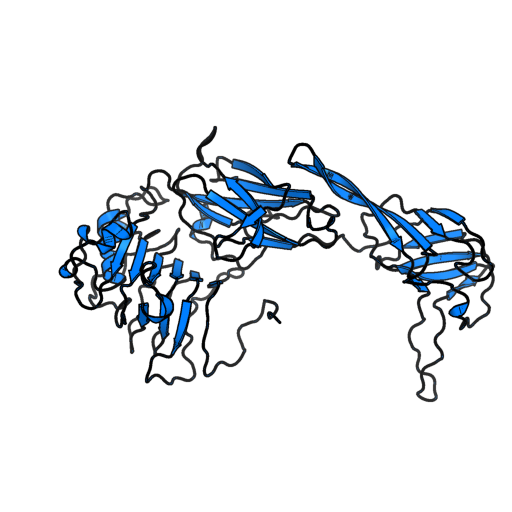. MET A 1 304 ? -19.295 -1.669 31.430 1.00 95.44 304 MET A C 1
ATOM 2209 O O . MET A 1 304 ? -19.349 -2.454 30.481 1.00 95.44 304 MET A O 1
ATOM 2213 N N . ILE A 1 305 ? -18.226 -0.922 31.691 1.00 93.94 305 ILE A N 1
ATOM 2214 C CA . ILE A 1 305 ? -17.037 -0.843 30.855 1.00 93.94 305 ILE A CA 1
ATOM 2215 C C . ILE A 1 305 ? -15.878 -1.514 31.582 1.00 93.94 305 ILE A C 1
ATOM 2217 O O . ILE A 1 305 ? -15.679 -1.297 32.775 1.00 93.94 305 ILE A O 1
ATOM 2221 N N . ALA A 1 306 ? -15.094 -2.306 30.858 1.00 94.81 306 ALA A N 1
ATOM 2222 C CA . ALA A 1 306 ? -13.924 -2.975 31.405 1.00 94.81 306 ALA A CA 1
ATOM 2223 C C . ALA A 1 306 ? -12.690 -2.784 30.519 1.00 94.81 306 ALA A C 1
ATOM 2225 O O . ALA A 1 306 ? -12.789 -2.490 29.332 1.00 94.81 306 ALA A O 1
ATOM 2226 N N . THR A 1 307 ? -11.510 -3.009 31.087 1.00 91.38 307 THR A N 1
ATOM 2227 C CA . THR A 1 307 ? -10.222 -2.910 30.379 1.00 91.38 307 THR A CA 1
ATOM 2228 C C . THR A 1 307 ? -9.914 -4.129 29.510 1.00 91.38 307 THR A C 1
ATOM 2230 O O . THR A 1 307 ? -9.016 -4.089 28.678 1.00 91.38 307 THR A O 1
ATOM 2233 N N . THR A 1 308 ? -10.658 -5.226 29.677 1.00 93.62 308 THR A N 1
ATOM 2234 C CA . THR A 1 308 ? -10.517 -6.429 28.852 1.00 93.62 308 THR A CA 1
ATOM 2235 C C . THR A 1 308 ? -11.876 -6.967 28.437 1.00 93.62 308 THR A C 1
ATOM 2237 O O . THR A 1 308 ? -12.868 -6.841 29.161 1.00 93.62 308 THR A O 1
ATOM 2240 N N . ARG A 1 309 ? -11.914 -7.643 27.285 1.00 93.94 309 ARG A N 1
ATOM 2241 C CA . ARG A 1 309 ? -13.121 -8.317 26.793 1.00 93.94 309 ARG A CA 1
ATOM 2242 C C . ARG A 1 309 ? -13.654 -9.351 27.786 1.00 93.94 309 ARG A C 1
ATOM 2244 O O . ARG A 1 309 ? -14.857 -9.408 28.022 1.00 93.94 309 ARG A O 1
ATOM 2251 N N . THR A 1 310 ? -12.768 -10.148 28.383 1.00 96.44 310 THR A N 1
ATOM 2252 C CA . THR A 1 310 ? -13.141 -11.177 29.364 1.00 96.44 310 THR A CA 1
ATOM 2253 C C . THR A 1 310 ? -13.804 -10.556 30.590 1.00 96.44 310 THR A C 1
ATOM 2255 O O . THR A 1 310 ? -14.849 -11.038 31.019 1.00 96.44 310 THR A O 1
ATOM 2258 N N . ALA A 1 311 ? -13.259 -9.451 31.108 1.00 97.19 311 ALA A N 1
ATOM 2259 C CA . ALA A 1 311 ? -13.858 -8.735 32.230 1.00 97.19 311 ALA A CA 1
ATOM 2260 C C . ALA A 1 311 ? -15.213 -8.113 31.858 1.00 97.19 311 ALA A C 1
ATOM 2262 O O . ALA A 1 311 ? -16.168 -8.259 32.615 1.00 97.19 311 ALA A O 1
ATOM 2263 N N . ALA A 1 312 ? -15.338 -7.510 30.669 1.00 97.38 312 ALA A N 1
ATOM 2264 C CA . ALA A 1 312 ? -16.614 -6.971 30.194 1.00 97.38 312 ALA A CA 1
ATOM 2265 C C . ALA A 1 312 ? -17.690 -8.068 30.097 1.00 97.38 312 ALA A C 1
ATOM 2267 O O . ALA A 1 312 ? -18.832 -7.870 30.509 1.00 97.38 312 ALA A O 1
ATOM 2268 N N . LYS A 1 313 ? -17.314 -9.257 29.609 1.00 96.50 313 LYS A N 1
ATOM 2269 C CA . LYS A 1 313 ? -18.194 -10.430 29.541 1.00 96.50 313 LYS A CA 1
ATOM 2270 C C . LYS A 1 313 ? -18.537 -10.990 30.926 1.00 96.50 313 LYS A C 1
ATOM 2272 O O . LYS A 1 313 ? -19.618 -11.544 31.091 1.00 96.50 313 LYS A O 1
ATOM 2277 N N . ALA A 1 314 ? -17.676 -10.835 31.928 1.00 97.31 314 ALA A N 1
ATOM 2278 C CA . ALA A 1 314 ? -17.932 -11.300 33.293 1.00 97.31 314 ALA A CA 1
ATOM 2279 C C . ALA A 1 314 ? -18.890 -10.395 34.097 1.00 97.31 314 ALA A C 1
ATOM 2281 O O . ALA A 1 314 ? -19.434 -10.849 35.102 1.00 97.31 314 ALA A O 1
ATOM 2282 N N . ILE A 1 315 ? -19.137 -9.150 33.659 1.00 97.88 315 ILE A N 1
ATOM 2283 C CA . ILE A 1 315 ? -20.121 -8.249 34.287 1.00 97.88 315 ILE A CA 1
ATOM 2284 C C . ILE A 1 315 ? -21.485 -8.947 34.352 1.00 97.88 315 ILE A C 1
ATOM 2286 O O . ILE A 1 315 ? -21.903 -9.580 33.379 1.00 97.88 315 ILE A O 1
ATOM 2290 N N . ALA A 1 316 ? -22.182 -8.827 35.487 1.00 97.06 316 ALA A N 1
ATOM 2291 C CA . ALA A 1 316 ? -23.493 -9.439 35.696 1.00 97.06 316 ALA A CA 1
ATOM 2292 C C . ALA A 1 316 ? -24.475 -9.039 34.574 1.00 97.06 316 ALA A C 1
ATOM 2294 O O . ALA A 1 316 ? -24.537 -7.853 34.248 1.00 97.06 316 ALA A O 1
ATOM 2295 N N . PRO A 1 317 ? -25.267 -9.969 33.999 1.00 96.06 317 PRO A N 1
ATOM 2296 C CA . PRO A 1 317 ? -26.121 -9.681 32.842 1.00 96.06 317 PRO A CA 1
ATOM 2297 C C . PRO A 1 317 ? -27.010 -8.438 32.990 1.00 96.06 317 PRO A C 1
ATOM 2299 O O . PRO A 1 317 ? -27.048 -7.610 32.086 1.00 96.06 317 PRO A O 1
ATOM 2302 N N . ALA A 1 318 ? -27.630 -8.246 34.159 1.00 95.50 318 ALA A N 1
ATOM 2303 C CA . ALA A 1 318 ? -28.477 -7.085 34.460 1.00 95.50 318 ALA A CA 1
ATOM 2304 C C . ALA A 1 318 ? -27.719 -5.742 34.518 1.00 95.50 318 ALA A C 1
ATOM 2306 O O . ALA A 1 318 ? -28.318 -4.675 34.386 1.00 95.50 318 ALA A O 1
ATOM 2307 N N . SER A 1 319 ? -26.400 -5.785 34.719 1.00 96.44 319 SER A N 1
ATOM 2308 C CA . SER A 1 319 ? -25.510 -4.621 34.762 1.00 96.44 319 SER A CA 1
ATOM 2309 C C . SER A 1 319 ? -24.802 -4.365 33.434 1.00 96.44 319 SER A C 1
ATOM 2311 O O . SER A 1 319 ? -24.040 -3.409 33.341 1.00 96.44 319 SER A O 1
ATOM 2313 N N . ARG A 1 320 ? -25.020 -5.195 32.408 1.00 96.00 320 ARG A N 1
ATOM 2314 C CA . ARG A 1 320 ? -24.451 -4.994 31.071 1.00 96.00 320 ARG A CA 1
ATOM 2315 C C . ARG A 1 320 ? -25.239 -3.946 30.285 1.00 96.00 320 ARG A C 1
ATOM 2317 O O . ARG A 1 320 ? -26.442 -3.782 30.514 1.00 96.00 320 ARG A O 1
ATOM 2324 N N . PRO A 1 321 ? -24.604 -3.253 29.326 1.00 92.75 321 PRO A N 1
ATOM 2325 C CA . PRO A 1 321 ? -25.326 -2.387 28.409 1.00 92.75 321 PRO A CA 1
ATOM 2326 C C . PRO A 1 321 ? -26.253 -3.220 27.517 1.00 92.75 321 PRO A C 1
ATOM 2328 O O . PRO A 1 321 ? -25.843 -4.230 26.943 1.00 92.75 321 PRO A O 1
ATOM 2331 N N . ARG A 1 322 ? -27.500 -2.769 27.364 1.00 90.38 322 ARG A N 1
ATOM 2332 C CA . ARG A 1 322 ? -28.470 -3.423 26.474 1.00 90.38 322 ARG A CA 1
ATOM 2333 C C . ARG A 1 322 ? -28.170 -3.219 24.990 1.00 90.38 322 ARG A C 1
ATOM 2335 O O . ARG A 1 322 ? -28.538 -4.041 24.160 1.00 90.38 322 ARG A O 1
ATOM 2342 N N . ASN A 1 323 ? -27.537 -2.101 24.643 1.00 87.06 323 ASN A N 1
ATOM 2343 C CA . ASN A 1 323 ? -27.258 -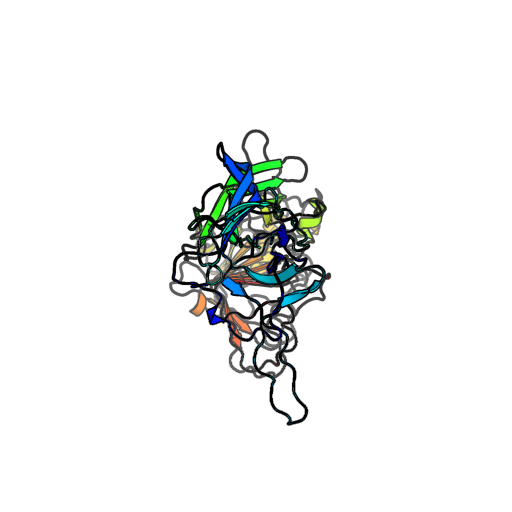1.702 23.267 1.00 87.06 323 ASN A CA 1
ATOM 2344 C C . ASN A 1 323 ? -25.937 -0.909 23.172 1.00 87.06 323 ASN A C 1
ATOM 2346 O O . ASN A 1 323 ? -25.341 -0.532 24.186 1.00 87.06 323 ASN A O 1
ATOM 2350 N N . VAL A 1 324 ? -25.474 -0.657 21.943 1.00 86.50 324 VAL A N 1
ATOM 2351 C CA . VAL A 1 324 ? -24.217 0.057 21.650 1.00 86.50 324 VAL A CA 1
ATOM 2352 C C . VAL A 1 324 ? -24.272 1.488 22.170 1.00 86.50 324 VAL A C 1
ATOM 2354 O O . VAL A 1 324 ? -23.286 1.971 22.718 1.00 86.50 324 VAL A O 1
ATOM 2357 N N . MET A 1 325 ? -25.424 2.155 22.076 1.00 81.50 325 MET A N 1
ATOM 2358 C CA . MET A 1 325 ? -25.575 3.520 22.583 1.00 81.50 325 MET A CA 1
ATOM 2359 C C . MET A 1 325 ? -25.345 3.571 24.098 1.00 81.50 325 MET A C 1
ATOM 2361 O O . MET A 1 325 ? -24.535 4.364 24.571 1.00 81.50 325 MET A O 1
ATOM 2365 N N . THR A 1 326 ? -25.973 2.691 24.881 1.00 85.38 326 THR A N 1
ATOM 2366 C CA . THR A 1 326 ? -25.743 2.611 26.330 1.00 85.38 326 THR A CA 1
ATOM 2367 C C . THR A 1 326 ? -24.266 2.363 26.646 1.00 85.38 326 THR A C 1
ATOM 2369 O O . THR A 1 326 ? -23.727 3.011 27.544 1.00 85.38 326 THR A O 1
ATOM 2372 N N . ALA A 1 327 ? -23.582 1.514 25.869 1.00 89.50 327 ALA A N 1
ATOM 2373 C CA . ALA A 1 327 ? -22.141 1.300 26.002 1.00 89.50 327 ALA A CA 1
ATOM 2374 C C . ALA A 1 327 ? -21.320 2.571 25.700 1.00 89.50 327 ALA A C 1
ATOM 2376 O O . ALA A 1 327 ? -20.439 2.931 26.477 1.00 89.50 327 ALA A O 1
ATOM 2377 N N . GLN A 1 328 ? -21.633 3.302 24.627 1.00 85.81 328 GLN A N 1
ATOM 2378 C CA . GLN A 1 328 ? -20.981 4.578 24.304 1.00 85.81 328 GLN A CA 1
ATOM 2379 C C . GLN A 1 328 ? -21.174 5.618 25.411 1.00 85.81 328 GLN A C 1
ATOM 2381 O O . GLN A 1 328 ? -20.240 6.332 25.771 1.00 85.81 328 GLN A O 1
ATOM 2386 N N . HIS A 1 329 ? -22.370 5.688 25.993 1.00 83.06 329 HIS A N 1
ATOM 2387 C CA . HIS A 1 329 ? -22.657 6.584 27.108 1.00 83.06 329 HIS A CA 1
ATOM 2388 C C . HIS A 1 329 ? -21.897 6.206 28.375 1.00 83.06 329 HIS A C 1
ATOM 2390 O O . HIS A 1 329 ? -21.331 7.081 29.028 1.00 83.06 329 HIS A O 1
ATOM 2396 N N . ALA A 1 330 ? -21.848 4.920 28.707 1.00 88.25 330 ALA A N 1
ATOM 2397 C CA . ALA A 1 330 ? -21.053 4.424 29.821 1.00 88.25 330 ALA A CA 1
ATOM 2398 C C . ALA A 1 330 ? -19.554 4.721 29.627 1.00 88.25 330 ALA A C 1
ATOM 2400 O O . ALA A 1 330 ? -18.900 5.211 30.547 1.00 88.25 330 ALA A O 1
ATOM 2401 N N . CYS A 1 331 ? -19.034 4.527 28.411 1.00 87.44 331 CYS A N 1
ATOM 2402 C CA . CYS A 1 331 ? -17.663 4.882 28.043 1.00 87.44 331 CYS A CA 1
ATOM 2403 C C . CYS A 1 331 ? -17.416 6.392 28.161 1.00 87.44 331 CYS A C 1
ATOM 2405 O O . CYS A 1 331 ? -16.430 6.818 28.751 1.00 87.44 331 CYS A O 1
ATOM 2407 N N . ARG A 1 332 ? -18.355 7.229 27.711 1.00 82.81 332 ARG A N 1
ATOM 2408 C CA . ARG A 1 332 ? -18.271 8.679 27.914 1.00 82.81 332 ARG A CA 1
ATOM 2409 C C . ARG A 1 332 ? -18.212 9.055 29.396 1.00 82.81 332 ARG A C 1
ATOM 2411 O O . ARG A 1 332 ? -17.469 9.966 29.746 1.00 82.81 332 ARG A O 1
ATOM 2418 N N . LEU A 1 333 ? -19.019 8.420 30.251 1.00 84.31 333 LEU A N 1
ATOM 2419 C CA . LEU A 1 333 ? -18.988 8.669 31.697 1.00 84.31 333 LEU A CA 1
ATOM 2420 C C . LEU A 1 333 ? -17.622 8.307 32.289 1.00 84.31 333 LEU A C 1
ATOM 2422 O O . LEU A 1 333 ? -17.123 9.059 33.123 1.00 84.31 333 LEU A O 1
ATOM 2426 N N . LEU A 1 334 ? -17.020 7.209 31.820 1.00 84.62 334 LEU A N 1
ATOM 2427 C CA . LEU A 1 334 ? -15.675 6.782 32.207 1.00 84.62 334 LEU A CA 1
ATOM 2428 C C . LEU A 1 334 ? -14.614 7.799 31.756 1.00 84.62 334 LEU A C 1
ATOM 2430 O O . LEU A 1 334 ? -13.786 8.220 32.555 1.00 84.62 334 LEU A O 1
ATOM 2434 N N . ASN A 1 335 ? -14.695 8.263 30.508 1.00 80.44 335 ASN A N 1
ATOM 2435 C CA . ASN A 1 335 ? -13.696 9.135 29.884 1.00 80.44 335 ASN A CA 1
ATOM 2436 C C . ASN A 1 335 ? -13.823 10.620 30.276 1.00 80.44 335 ASN A C 1
ATOM 2438 O O . ASN A 1 335 ? -13.127 11.460 29.708 1.00 80.44 335 ASN A O 1
ATOM 2442 N N . ARG A 1 336 ? -14.708 10.992 31.216 1.00 76.06 336 ARG A N 1
ATOM 2443 C CA . ARG A 1 336 ? -14.930 12.404 31.604 1.00 76.06 336 ARG A CA 1
ATOM 2444 C C . ARG A 1 336 ? -13.659 13.117 32.069 1.00 76.06 336 ARG A C 1
ATOM 2446 O O . ARG A 1 336 ? -13.562 14.329 31.892 1.00 76.06 336 ARG A O 1
ATOM 2453 N N . SER A 1 337 ? -12.725 12.379 32.663 1.00 71.19 337 SER A N 1
ATOM 2454 C CA . SER A 1 337 ? -11.449 12.891 33.167 1.00 71.19 337 SER A CA 1
ATOM 2455 C C . SER A 1 337 ? -10.329 12.908 32.127 1.00 71.19 337 SER A C 1
ATOM 2457 O O . SER A 1 337 ? -9.278 13.481 32.399 1.00 71.19 337 SER A O 1
ATOM 2459 N N . PHE A 1 338 ? -10.516 12.292 30.957 1.00 72.75 338 PHE A N 1
ATOM 2460 C CA . PHE A 1 338 ? -9.480 12.264 29.929 1.00 72.75 338 PHE A CA 1
ATOM 2461 C C . PHE A 1 338 ? -9.401 13.624 29.211 1.00 72.75 338 PHE A C 1
ATOM 2463 O O . PHE A 1 338 ? -10.358 14.413 29.197 1.00 72.75 338 PHE A O 1
ATOM 2470 N N . THR A 1 339 ? -8.265 13.887 28.577 1.00 68.12 339 THR A N 1
ATOM 2471 C CA . THR A 1 339 ? -8.016 15.117 27.817 1.00 68.12 339 THR A CA 1
ATOM 2472 C C . THR A 1 339 ? -7.985 14.798 26.326 1.00 68.12 339 THR A C 1
ATOM 2474 O O . THR A 1 339 ? -7.398 13.800 25.909 1.00 68.12 339 THR A O 1
ATOM 2477 N N . ASN A 1 340 ? -8.636 15.628 25.510 1.00 63.50 340 ASN A N 1
ATOM 2478 C CA . ASN A 1 340 ? -8.627 15.484 24.056 1.00 63.50 340 ASN A CA 1
ATOM 2479 C C . ASN A 1 340 ? -7.316 15.989 23.427 1.00 63.50 340 ASN A C 1
ATOM 2481 O O . ASN A 1 340 ? -6.476 16.591 24.096 1.00 63.50 340 ASN A O 1
ATOM 2485 N N . ARG A 1 341 ? -7.166 15.805 22.107 1.00 60.19 341 ARG A N 1
ATOM 2486 C CA . ARG A 1 341 ? -6.031 16.335 21.322 1.00 60.19 341 ARG A CA 1
ATOM 2487 C C . ARG A 1 341 ? -5.770 17.829 21.538 1.00 60.19 341 ARG A C 1
ATOM 2489 O O . ARG A 1 341 ? -4.631 18.265 21.443 1.00 60.19 341 ARG A O 1
ATOM 2496 N N . LEU A 1 342 ? -6.817 18.610 21.784 1.00 60.22 342 LEU A N 1
ATOM 2497 C CA . LEU A 1 342 ? -6.764 20.066 21.929 1.00 60.22 342 LEU A CA 1
ATOM 2498 C C . LEU A 1 342 ? -6.471 20.508 23.374 1.00 60.22 342 LEU A C 1
ATOM 2500 O O . LEU A 1 342 ? -6.670 21.674 23.706 1.00 60.22 342 LEU A O 1
ATOM 2504 N N . GLY A 1 343 ? -6.058 19.593 24.260 1.00 61.81 343 GLY A N 1
ATOM 2505 C CA . GLY A 1 343 ? -5.788 19.915 25.663 1.00 61.81 343 GLY A CA 1
ATOM 2506 C C . GLY A 1 343 ? -7.047 20.236 26.476 1.00 61.81 343 GLY A C 1
ATOM 2507 O O . GLY A 1 343 ? -6.951 20.655 27.625 1.00 61.81 343 GLY A O 1
ATOM 2508 N N . THR A 1 344 ? -8.239 20.043 25.904 1.00 59.44 344 THR A N 1
ATOM 2509 C CA . THR A 1 344 ? -9.517 20.282 26.579 1.00 59.44 344 THR A CA 1
ATOM 2510 C C . THR A 1 344 ? -9.991 18.989 27.235 1.00 59.44 344 THR A C 1
ATOM 2512 O O . THR A 1 344 ? -10.017 17.937 26.591 1.00 59.44 344 THR A O 1
ATOM 2515 N N . SER A 1 345 ? -10.402 19.038 28.504 1.00 58.97 345 SER A N 1
ATOM 2516 C CA . SER A 1 345 ? -11.041 17.885 29.150 1.00 58.97 345 SER A CA 1
ATOM 2517 C C . SER A 1 345 ? -12.273 17.446 28.349 1.00 58.97 345 SER A C 1
ATOM 2519 O O . SER A 1 345 ? -13.076 18.280 27.923 1.00 58.97 345 SER A O 1
ATOM 2521 N N . TYR A 1 346 ? -12.471 16.137 28.165 1.00 59.25 346 TYR A N 1
ATOM 2522 C CA . TYR A 1 346 ? -13.589 15.593 27.374 1.00 59.25 346 TYR A CA 1
ATOM 2523 C C . TYR A 1 346 ? -14.983 15.878 27.959 1.00 59.25 346 TYR A C 1
ATOM 2525 O O . TYR A 1 346 ? -15.986 15.511 27.339 1.00 59.25 346 TYR A O 1
ATOM 2533 N N . GLY A 1 347 ? -15.072 16.555 29.111 1.00 45.56 347 GLY A N 1
ATOM 2534 C CA . GLY A 1 347 ? -16.313 16.976 29.762 1.00 45.56 347 GLY A CA 1
ATOM 2535 C C . GLY A 1 347 ? -17.324 17.672 28.838 1.00 45.56 347 GLY A C 1
ATOM 2536 O O . GLY A 1 347 ? -18.525 17.534 29.067 1.00 45.56 347 GLY A O 1
ATOM 2537 N N . SER A 1 348 ? -16.880 18.315 27.748 1.00 42.78 348 SER A N 1
ATOM 2538 C CA . SER A 1 348 ? -17.753 18.922 26.727 1.00 42.78 348 SER A CA 1
ATOM 2539 C C . SER A 1 348 ? -17.872 18.136 25.405 1.00 42.78 348 SER A C 1
ATOM 2541 O O . SER A 1 348 ? -18.870 18.306 24.707 1.00 42.78 348 SER A O 1
ATOM 2543 N N . ALA A 1 349 ? -16.927 17.245 25.063 1.00 47.47 349 ALA A N 1
ATOM 2544 C CA . ALA A 1 349 ? -16.831 16.617 23.730 1.00 47.47 349 ALA A CA 1
ATOM 2545 C C . ALA A 1 349 ? -16.990 15.078 23.681 1.00 47.47 349 ALA A C 1
ATOM 2547 O O . ALA A 1 349 ? -17.024 14.522 22.587 1.00 47.47 349 ALA A O 1
ATOM 2548 N N . GLY A 1 350 ? -17.102 14.405 24.836 1.00 55.47 350 GLY A N 1
ATOM 2549 C CA . GLY A 1 350 ? -17.476 12.990 25.000 1.00 55.47 350 GLY A CA 1
ATOM 2550 C C . GLY A 1 350 ? -16.882 12.011 23.985 1.00 55.47 350 GLY A C 1
ATOM 2551 O O . GLY A 1 350 ? -17.584 11.470 23.141 1.00 55.47 350 GLY A O 1
ATOM 2552 N N . ASN A 1 351 ? -15.586 11.742 24.083 1.00 69.00 351 ASN A N 1
ATOM 2553 C CA . ASN A 1 351 ? -14.930 10.841 23.149 1.00 69.00 351 ASN A CA 1
ATOM 2554 C C . ASN A 1 351 ? -15.146 9.361 23.509 1.00 69.00 351 ASN A C 1
ATOM 2556 O O . ASN A 1 351 ? -15.028 8.970 24.671 1.00 69.00 351 ASN A O 1
ATOM 2560 N N . THR A 1 352 ? -15.462 8.555 22.499 1.00 79.25 352 THR A N 1
ATOM 2561 C CA . THR A 1 352 ? -15.575 7.086 22.558 1.00 79.25 352 THR A CA 1
ATOM 2562 C C . THR A 1 352 ? -14.528 6.394 21.675 1.00 79.25 352 THR A C 1
ATOM 2564 O O . THR A 1 352 ? -14.655 5.209 21.373 1.00 79.25 352 THR A O 1
ATOM 2567 N N . ASP A 1 353 ? -13.492 7.133 21.262 1.00 82.50 353 ASP A N 1
ATOM 2568 C CA . ASP A 1 353 ? -12.338 6.635 20.515 1.00 82.50 353 ASP A CA 1
ATOM 2569 C C . ASP A 1 353 ? -11.742 5.402 21.220 1.00 82.50 353 ASP A C 1
ATOM 2571 O O . ASP A 1 353 ? -11.411 5.417 22.416 1.00 82.50 353 ASP A O 1
ATOM 2575 N N . GLY A 1 354 ? -11.634 4.310 20.460 1.00 85.69 354 GLY A N 1
ATOM 2576 C CA . GLY A 1 354 ? -11.094 3.035 20.930 1.00 85.69 354 GLY A CA 1
ATOM 2577 C C . GLY A 1 354 ? -12.059 2.157 21.735 1.00 85.69 354 GLY A C 1
ATOM 2578 O O . GLY A 1 354 ? -11.632 1.108 22.210 1.00 85.69 354 GLY A O 1
ATOM 2579 N N . LEU A 1 355 ? -13.337 2.528 21.892 1.00 89.81 355 LEU A N 1
ATOM 2580 C CA . LEU A 1 355 ? -14.341 1.640 22.491 1.00 89.81 355 LEU A CA 1
ATOM 2581 C C . LEU A 1 355 ? -14.588 0.416 21.593 1.00 89.81 355 LEU A C 1
ATOM 2583 O O . LEU A 1 355 ? -14.864 0.548 20.396 1.00 89.81 355 LEU A O 1
ATOM 2587 N N . VAL A 1 356 ? -14.571 -0.773 22.198 1.00 93.62 356 VAL A N 1
ATOM 2588 C CA . VAL A 1 356 ? -14.959 -2.038 21.566 1.00 93.62 356 VAL A CA 1
ATOM 2589 C C . VAL A 1 356 ? -16.257 -2.556 22.188 1.00 93.62 356 VAL A C 1
ATOM 2591 O O . VAL A 1 356 ? -16.309 -2.974 23.343 1.00 93.62 356 VAL A O 1
ATOM 2594 N N . CYS A 1 357 ? -17.321 -2.559 21.396 1.00 93.88 357 CYS A N 1
ATOM 2595 C CA . CYS A 1 357 ? -18.621 -3.121 21.724 1.00 93.88 357 CYS A CA 1
ATOM 2596 C C . CYS A 1 357 ? -18.714 -4.564 21.214 1.00 93.88 357 CYS A C 1
ATOM 2598 O O . CYS A 1 357 ? -18.923 -4.794 20.023 1.00 93.88 357 CYS A O 1
ATOM 2600 N N . THR A 1 358 ? -18.582 -5.535 22.113 1.00 96.81 358 THR A N 1
ATOM 2601 C CA . THR A 1 358 ? -18.729 -6.961 21.810 1.00 96.81 358 THR A CA 1
ATOM 2602 C C . THR A 1 358 ? -20.192 -7.380 21.954 1.00 96.81 358 THR A C 1
ATOM 2604 O O . THR A 1 358 ? -20.772 -7.274 23.032 1.00 96.81 358 THR A O 1
ATOM 2607 N N . LEU A 1 359 ? -20.796 -7.867 20.876 1.00 95.88 359 LEU A N 1
ATOM 2608 C CA . LEU A 1 359 ? -22.172 -8.348 20.834 1.00 95.88 359 LEU A CA 1
ATOM 2609 C C . LEU A 1 359 ? -22.244 -9.792 21.334 1.00 95.88 359 LEU A C 1
ATOM 2611 O O . LEU A 1 359 ? -21.581 -10.672 20.782 1.00 95.88 359 LEU A O 1
ATOM 2615 N N . ALA A 1 360 ? -23.093 -10.051 22.331 1.00 95.69 360 ALA A N 1
ATOM 2616 C CA . ALA A 1 360 ? -23.500 -11.412 22.657 1.00 95.69 360 ALA A CA 1
ATOM 2617 C C . ALA A 1 360 ? -24.212 -12.075 21.463 1.00 95.69 360 ALA A C 1
ATOM 2619 O O . ALA A 1 360 ? -24.773 -11.396 20.597 1.00 95.69 360 ALA A O 1
ATOM 2620 N N . ALA A 1 361 ? -24.232 -13.409 21.445 1.00 94.81 361 ALA A N 1
ATOM 2621 C CA . ALA A 1 361 ? -25.028 -14.157 20.479 1.00 94.81 361 ALA A CA 1
ATOM 2622 C C . ALA A 1 361 ? -26.520 -13.804 20.610 1.00 94.81 361 ALA A C 1
ATOM 2624 O O . ALA A 1 361 ? -27.046 -13.700 21.718 1.00 94.81 361 ALA A O 1
ATOM 2625 N N . GLY A 1 362 ? -27.190 -13.635 19.475 1.00 93.56 362 GLY A N 1
ATOM 2626 C CA . GLY A 1 362 ? -28.577 -13.208 19.365 1.00 93.56 362 GLY A CA 1
ATOM 2627 C C . GLY A 1 362 ? -28.759 -12.061 18.371 1.00 93.56 362 GLY A C 1
ATOM 2628 O O . GLY A 1 362 ? -27.808 -11.572 17.753 1.00 93.56 362 GLY A O 1
ATOM 2629 N N . THR A 1 363 ? -30.011 -11.629 18.229 1.00 91.88 363 THR A N 1
ATOM 2630 C CA . THR A 1 363 ? -30.398 -10.495 17.385 1.00 91.88 363 THR A CA 1
ATOM 2631 C C . THR A 1 363 ? -30.539 -9.230 18.218 1.00 91.88 363 THR A C 1
ATOM 2633 O O . THR A 1 363 ? -31.293 -9.183 19.187 1.00 91.88 363 THR A O 1
ATOM 2636 N N . HIS A 1 364 ? -29.841 -8.177 17.803 1.00 89.25 364 HIS A N 1
ATOM 2637 C CA . HIS A 1 364 ? -29.819 -6.879 18.464 1.00 89.25 364 HIS A CA 1
ATOM 2638 C C . HIS A 1 364 ? -30.650 -5.877 17.652 1.00 89.25 364 HIS A C 1
ATOM 2640 O O . HIS A 1 364 ? -30.121 -5.185 16.783 1.00 89.25 364 HIS A O 1
ATOM 2646 N N . THR A 1 365 ? -31.962 -5.828 17.909 1.00 78.06 365 THR A N 1
ATOM 2647 C CA . THR A 1 365 ? -32.962 -5.079 17.113 1.00 78.06 365 THR A CA 1
ATOM 2648 C C . THR A 1 365 ? -32.983 -3.567 17.353 1.00 78.06 365 THR A C 1
ATOM 2650 O O . THR A 1 365 ? -33.482 -2.824 16.512 1.00 78.06 365 THR A O 1
ATOM 2653 N N . ASP A 1 366 ? -32.414 -3.112 18.473 1.00 66.81 366 ASP A N 1
ATOM 2654 C CA . ASP A 1 366 ? -32.274 -1.696 18.851 1.00 66.81 366 ASP A CA 1
ATOM 2655 C C . ASP A 1 366 ? -30.821 -1.350 19.222 1.00 66.81 366 ASP A C 1
ATOM 2657 O O . ASP A 1 366 ? -30.566 -0.404 19.967 1.00 66.81 366 ASP A O 1
ATOM 2661 N N . ALA A 1 367 ? -29.836 -2.106 18.718 1.00 60.22 367 ALA A N 1
ATOM 2662 C CA . ALA A 1 367 ? -28.443 -1.935 19.142 1.00 60.22 367 ALA A CA 1
ATOM 2663 C C . ALA A 1 367 ? -27.906 -0.510 18.915 1.00 60.22 367 ALA A C 1
ATOM 2665 O O . ALA A 1 367 ? -27.028 -0.076 19.651 1.00 60.22 367 ALA A O 1
ATOM 2666 N N . LEU A 1 368 ? -28.444 0.224 17.937 1.00 64.19 368 LEU A N 1
ATOM 2667 C CA . LEU A 1 368 ? -28.029 1.590 17.597 1.00 64.19 368 LEU A CA 1
ATOM 2668 C C . LEU A 1 368 ? -29.134 2.641 17.845 1.00 64.19 368 LEU A C 1
ATOM 2670 O O . LEU A 1 368 ? -29.002 3.791 17.429 1.00 64.19 368 LEU A O 1
ATOM 2674 N N . GLY A 1 369 ? -30.248 2.248 18.473 1.00 54.94 369 GLY A N 1
ATOM 2675 C CA . GLY A 1 369 ? -31.444 3.078 18.621 1.00 54.94 369 GLY A CA 1
ATOM 2676 C C . GLY A 1 369 ? -31.362 4.091 19.769 1.00 54.94 369 GLY A C 1
ATOM 2677 O O . GLY A 1 369 ? -30.912 3.779 20.868 1.00 54.94 369 GLY A O 1
ATOM 2678 N N . ASN A 1 370 ? -31.856 5.308 19.525 1.00 49.75 370 ASN A N 1
ATOM 2679 C CA . ASN A 1 370 ? -32.066 6.334 20.545 1.00 49.75 370 ASN A CA 1
ATOM 2680 C C . ASN A 1 370 ? -33.401 6.088 21.273 1.00 49.75 370 ASN A C 1
ATOM 2682 O O . ASN A 1 370 ? -34.458 6.447 20.757 1.00 49.75 370 ASN A O 1
ATOM 2686 N N . THR A 1 371 ? -33.373 5.493 22.465 1.00 44.19 371 THR A N 1
ATOM 2687 C CA . THR A 1 371 ? -34.558 5.414 23.342 1.00 44.19 371 THR A CA 1
ATOM 2688 C C . THR A 1 371 ? -34.664 6.577 24.331 1.00 44.19 371 THR A C 1
ATOM 2690 O O . THR A 1 371 ? -35.625 6.621 25.088 1.00 44.19 371 THR A O 1
ATOM 2693 N N . ASN A 1 372 ? -33.721 7.526 24.352 1.00 44.75 372 ASN A N 1
ATOM 2694 C CA . ASN A 1 372 ? -33.732 8.626 25.317 1.00 44.75 372 ASN A CA 1
ATOM 2695 C C . ASN A 1 372 ? -33.282 9.932 24.643 1.00 44.75 372 ASN A C 1
ATOM 2697 O O . ASN A 1 372 ? -32.090 10.170 24.451 1.00 44.75 372 ASN A O 1
ATOM 2701 N N . GLY A 1 373 ? -34.242 10.801 24.303 1.00 40.09 373 GLY A N 1
ATOM 2702 C CA . GLY A 1 373 ? -34.031 12.077 23.599 1.00 40.09 373 GLY A CA 1
ATOM 2703 C C . GLY A 1 373 ? -33.014 13.042 24.234 1.00 40.09 373 GLY A C 1
ATOM 2704 O O . GLY A 1 373 ? -32.598 13.995 23.588 1.00 40.09 373 GLY A O 1
ATOM 2705 N N . THR A 1 374 ? -32.555 12.778 25.457 1.00 43.12 374 THR A N 1
ATOM 2706 C CA . THR A 1 374 ? -31.508 13.513 26.188 1.00 43.12 374 THR A CA 1
ATOM 2707 C C . THR A 1 374 ? -30.078 13.014 25.939 1.00 43.12 374 THR A C 1
ATOM 2709 O O . THR A 1 374 ? -29.123 13.646 26.387 1.00 43.12 374 THR A O 1
ATOM 2712 N N . LEU A 1 375 ? -29.894 11.891 25.240 1.00 48.22 375 LEU A N 1
ATOM 2713 C CA . LEU A 1 375 ? -28.599 11.214 25.096 1.00 48.22 375 LEU A CA 1
ATOM 2714 C C . LEU A 1 375 ? -27.877 11.524 23.759 1.00 48.22 375 LEU A C 1
ATOM 2716 O O . LEU A 1 375 ? -26.706 11.201 23.594 1.00 48.22 375 LEU A O 1
ATOM 2720 N N . SER A 1 376 ? -28.512 12.195 22.796 1.00 44.91 376 SER A N 1
ATOM 2721 C CA . SER A 1 376 ? -28.134 12.077 21.374 1.00 44.91 376 SER A CA 1
ATOM 2722 C C . SER A 1 376 ? -26.978 12.938 20.830 1.00 44.91 376 SER A C 1
ATOM 2724 O O . SER A 1 376 ? -26.629 12.751 19.671 1.00 44.91 376 SER A O 1
ATOM 2726 N N . ALA A 1 377 ? -26.354 13.855 21.582 1.00 49.59 377 ALA A N 1
ATOM 2727 C CA . ALA A 1 377 ? -25.545 14.918 20.945 1.00 49.59 377 ALA A CA 1
ATOM 2728 C C . ALA A 1 377 ? -24.027 14.935 21.222 1.00 49.59 377 ALA A C 1
ATOM 2730 O O . ALA A 1 377 ? -23.331 15.794 20.682 1.00 49.59 377 ALA A O 1
ATOM 2731 N N . SER A 1 378 ? -23.480 14.070 22.085 1.00 49.59 378 SER A N 1
ATOM 2732 C CA . SER A 1 378 ? -22.122 14.329 22.613 1.00 49.59 378 SER A CA 1
ATOM 2733 C C . SER A 1 378 ? -21.172 13.138 22.755 1.00 49.59 378 SER A C 1
ATOM 2735 O O . SER A 1 378 ? -20.113 13.325 23.334 1.00 49.59 378 SER A O 1
ATOM 2737 N N . ALA A 1 379 ? -21.490 11.953 22.220 1.00 60.22 379 ALA A N 1
ATOM 2738 C CA . ALA A 1 379 ? -20.505 10.873 22.061 1.00 60.22 379 ALA A CA 1
ATOM 2739 C C . ALA A 1 379 ? -19.875 10.928 20.655 1.00 60.22 379 ALA A C 1
ATOM 2741 O O . ALA A 1 379 ? -20.571 10.629 19.686 1.00 60.22 379 ALA A O 1
ATOM 2742 N N . ARG A 1 380 ? -18.610 11.348 20.531 1.00 69.25 380 ARG A N 1
ATOM 2743 C CA . ARG A 1 380 ? -17.873 11.473 19.259 1.00 69.25 380 ARG A CA 1
ATOM 2744 C C . ARG A 1 380 ? -16.824 10.368 19.113 1.00 69.25 380 ARG A C 1
ATOM 2746 O O . ARG A 1 380 ? -16.270 9.914 20.113 1.00 69.25 380 ARG A O 1
ATOM 2753 N N . THR A 1 381 ? -16.561 9.949 17.878 1.00 73.19 381 THR A N 1
ATOM 2754 C CA . THR A 1 381 ? -15.294 9.298 17.504 1.00 73.19 381 THR A CA 1
ATOM 2755 C C . THR A 1 381 ? -14.657 10.134 16.415 1.00 73.19 381 THR A C 1
ATOM 2757 O O . THR A 1 381 ? -15.267 10.312 15.361 1.00 73.19 381 THR A O 1
ATOM 2760 N N . SER A 1 382 ? -13.487 10.702 16.687 1.00 71.19 382 SER A N 1
ATOM 2761 C CA . SER A 1 382 ? -12.795 11.604 15.757 1.00 71.19 382 SER A CA 1
ATOM 2762 C C . SER A 1 382 ? -11.469 11.022 15.295 1.00 71.19 382 SER A C 1
ATOM 2764 O O . SER A 1 382 ? -11.140 11.094 14.112 1.00 71.19 382 SER A O 1
ATOM 2766 N N . GLU A 1 383 ? -10.720 10.384 16.195 1.00 82.06 383 GLU A N 1
ATOM 2767 C CA . GLU A 1 383 ? -9.388 9.876 15.869 1.00 82.06 383 GLU A CA 1
ATOM 2768 C C . GLU A 1 383 ? -9.415 8.374 15.580 1.00 82.06 383 GLU A C 1
ATOM 2770 O O . GLU A 1 383 ? -8.839 7.935 14.589 1.00 82.06 383 GLU A O 1
ATOM 2775 N N . ILE A 1 384 ? -10.128 7.584 16.387 1.00 86.62 384 ILE A N 1
ATOM 2776 C CA . ILE A 1 384 ? -10.070 6.115 16.367 1.00 86.62 384 ILE A CA 1
ATOM 2777 C C . ILE A 1 384 ? -11.481 5.539 16.225 1.00 86.62 384 ILE A C 1
ATOM 2779 O O . ILE A 1 384 ? -12.418 6.028 16.854 1.00 86.62 384 ILE A O 1
ATOM 2783 N N . PRO A 1 385 ? -11.687 4.487 15.414 1.00 86.56 385 PRO A N 1
ATOM 2784 C CA . PRO A 1 385 ? -13.012 3.930 15.211 1.00 86.56 385 PRO A CA 1
ATOM 2785 C C . PRO A 1 385 ? -13.629 3.387 16.503 1.00 86.56 385 PRO A C 1
ATOM 2787 O O . PRO A 1 385 ? -12.991 2.663 17.269 1.00 86.56 385 PRO A O 1
ATOM 2790 N N . LEU A 1 386 ? -14.929 3.640 16.664 1.00 87.38 386 LEU A N 1
ATOM 2791 C CA . LEU A 1 386 ? -15.786 2.779 17.475 1.00 87.38 386 LEU A CA 1
ATOM 2792 C C . LEU A 1 386 ? -15.808 1.405 16.810 1.00 87.38 386 LEU A C 1
ATOM 2794 O O . LEU A 1 386 ? -16.163 1.307 15.634 1.00 87.38 386 LEU A O 1
ATOM 2798 N N . THR A 1 387 ? -15.473 0.350 17.545 1.00 90.81 387 THR A N 1
ATOM 2799 C CA . THR A 1 387 ? -15.554 -1.016 17.022 1.00 90.81 387 THR A CA 1
ATOM 2800 C C . THR A 1 387 ? -16.793 -1.709 17.562 1.00 90.81 387 THR A C 1
ATOM 2802 O O . THR A 1 387 ? -16.959 -1.816 18.769 1.00 90.81 387 THR A O 1
ATOM 2805 N N . ILE A 1 388 ? -17.638 -2.234 16.680 1.00 91.88 388 ILE A N 1
ATOM 2806 C CA . ILE A 1 388 ? -18.708 -3.170 17.028 1.00 91.88 388 ILE A CA 1
ATOM 2807 C C . ILE A 1 388 ? -18.311 -4.534 16.475 1.00 91.88 388 ILE A C 1
ATOM 2809 O O . ILE A 1 388 ? -18.022 -4.675 15.285 1.00 91.88 388 ILE A O 1
ATOM 2813 N N . GLU A 1 389 ? -18.277 -5.543 17.332 1.00 94.75 389 GLU A N 1
ATOM 2814 C CA . GLU A 1 389 ? -17.844 -6.884 16.962 1.00 94.75 389 GLU A CA 1
ATOM 2815 C C . GLU A 1 389 ? -18.815 -7.960 17.436 1.00 94.75 389 GLU A C 1
ATOM 2817 O O . GLU A 1 389 ? -19.412 -7.821 18.498 1.00 94.75 389 GLU A O 1
ATOM 2822 N N . GLY A 1 390 ? -18.936 -9.061 16.698 1.00 96.50 390 GLY A N 1
ATOM 2823 C CA . GLY A 1 390 ? -19.482 -10.292 17.274 1.00 96.50 390 GLY A CA 1
ATOM 2824 C C . GLY A 1 390 ? -18.511 -10.893 18.293 1.00 96.50 390 GLY A C 1
ATOM 2825 O O . GLY A 1 390 ? -17.295 -10.751 18.141 1.00 96.50 390 GLY A O 1
ATOM 2826 N N . ASP A 1 391 ? -19.028 -11.554 19.332 1.00 95.50 391 ASP A N 1
ATOM 2827 C CA . ASP A 1 391 ? -18.210 -12.202 20.364 1.00 95.50 391 ASP A CA 1
ATOM 2828 C C . ASP A 1 391 ? -17.230 -13.220 19.751 1.00 95.50 391 ASP A C 1
ATOM 2830 O O . ASP A 1 391 ? -17.666 -14.270 19.282 1.00 95.50 391 ASP A O 1
ATOM 2834 N N . PRO A 1 392 ? -15.905 -12.980 19.785 1.00 93.31 392 PRO A N 1
ATOM 2835 C CA . PRO A 1 392 ? -14.929 -13.876 19.168 1.00 93.31 392 PRO A CA 1
ATOM 2836 C C . PRO A 1 392 ? -14.807 -15.227 19.879 1.00 93.31 392 PRO A C 1
ATOM 2838 O O . PRO A 1 392 ? -14.178 -16.133 19.344 1.00 93.31 392 PRO A O 1
ATOM 2841 N N . THR A 1 393 ? -15.379 -15.373 21.078 1.00 94.44 393 THR A N 1
ATOM 2842 C CA . THR A 1 393 ? -15.473 -16.672 21.761 1.00 94.44 393 THR A CA 1
ATOM 2843 C C . THR A 1 393 ? -16.681 -17.492 21.303 1.00 94.44 393 THR A C 1
ATOM 2845 O O . THR A 1 393 ? -16.794 -18.666 21.650 1.00 94.44 393 THR A O 1
ATOM 2848 N N . ASN A 1 394 ? -17.590 -16.905 20.517 1.00 95.25 394 ASN A N 1
ATOM 2849 C CA . ASN A 1 394 ? -18.625 -17.656 19.821 1.00 95.25 394 ASN A CA 1
ATOM 2850 C C . ASN A 1 394 ? -17.987 -18.475 18.686 1.00 95.25 394 ASN A C 1
ATOM 2852 O O . ASN A 1 394 ? -17.105 -17.986 17.988 1.00 95.25 394 ASN A O 1
ATOM 2856 N N . SER A 1 395 ? -18.450 -19.707 18.467 1.00 93.81 395 SER A N 1
ATOM 2857 C CA . SER A 1 395 ? -17.919 -20.585 17.412 1.00 93.81 395 SER A CA 1
ATOM 2858 C C . SER A 1 395 ? -18.206 -20.084 15.992 1.00 93.81 395 SER A C 1
ATOM 2860 O O . SER A 1 395 ? -17.479 -20.417 15.059 1.00 93.81 395 SER A O 1
ATOM 2862 N N . ASN A 1 396 ? -19.258 -19.283 15.813 1.00 93.81 396 ASN A N 1
ATOM 2863 C CA . ASN A 1 396 ? -19.607 -18.652 14.546 1.00 93.81 396 ASN A CA 1
ATOM 2864 C C . ASN A 1 396 ? -20.253 -17.276 14.791 1.00 93.81 396 ASN A C 1
ATOM 2866 O O . ASN A 1 396 ? -21.471 -17.117 14.649 1.00 93.81 396 ASN A O 1
ATOM 2870 N N . PRO A 1 397 ? -19.459 -16.259 15.164 1.00 93.12 397 PRO A N 1
ATOM 2871 C CA . PRO A 1 397 ? -19.992 -14.952 15.525 1.00 93.12 397 PRO A CA 1
ATOM 2872 C C . PRO A 1 397 ? -20.665 -14.270 14.334 1.00 93.12 397 PRO A C 1
ATOM 2874 O O . PRO A 1 397 ? -21.661 -13.576 14.519 1.00 93.12 397 PRO A O 1
ATOM 2877 N N . ARG A 1 398 ? -20.216 -14.555 13.102 1.00 91.31 398 ARG A N 1
ATOM 2878 C CA . ARG A 1 398 ? -20.867 -14.044 11.895 1.00 91.31 398 ARG A CA 1
ATOM 2879 C C . ARG A 1 398 ? -22.302 -14.550 11.779 1.00 91.31 398 ARG A C 1
ATOM 2881 O O . ARG A 1 398 ? -23.175 -13.748 11.495 1.00 91.31 398 ARG A O 1
ATOM 2888 N N . ALA A 1 399 ? -22.573 -15.827 12.040 1.00 91.75 399 ALA A N 1
ATOM 2889 C CA . ALA A 1 399 ? -23.940 -16.353 11.990 1.00 91.75 399 ALA A CA 1
ATOM 2890 C C . ALA A 1 399 ? -24.784 -15.980 13.221 1.00 91.75 399 ALA A C 1
ATOM 2892 O O . ALA A 1 399 ? -25.992 -15.790 13.100 1.00 91.75 399 ALA A O 1
ATOM 2893 N N . ASN A 1 400 ? -24.154 -15.882 14.395 1.00 95.19 400 ASN A N 1
ATOM 2894 C CA . ASN A 1 400 ? -24.864 -15.845 15.673 1.00 95.19 400 ASN A CA 1
ATOM 2895 C C . ASN A 1 400 ? -24.988 -14.449 16.290 1.00 95.19 400 ASN A C 1
ATOM 2897 O O . ASN A 1 400 ? -25.857 -14.252 17.130 1.00 95.19 400 ASN A O 1
ATOM 2901 N N . CYS A 1 401 ? -24.135 -13.490 15.929 1.00 95.56 401 CYS A N 1
ATOM 2902 C CA . CYS A 1 401 ? -24.183 -12.122 16.446 1.00 95.56 401 CYS A CA 1
ATOM 2903 C C . CYS A 1 401 ? -24.763 -11.216 15.360 1.00 95.56 401 CYS A C 1
ATOM 2905 O O . CYS A 1 401 ? -24.067 -10.839 14.414 1.00 95.56 401 CYS A O 1
ATOM 2907 N N . ILE A 1 402 ? -26.053 -10.902 15.474 1.00 92.00 402 ILE A N 1
ATOM 2908 C CA . ILE A 1 402 ? -26.800 -10.190 14.436 1.00 92.00 402 ILE A CA 1
ATOM 2909 C C . ILE A 1 402 ? -27.078 -8.765 14.907 1.00 92.00 402 ILE A C 1
ATOM 2911 O O . ILE A 1 402 ? -27.860 -8.541 15.831 1.00 92.00 402 ILE A O 1
ATOM 2915 N N . LEU A 1 403 ? -26.466 -7.792 14.239 1.00 88.44 403 LEU A N 1
ATOM 2916 C CA . LEU A 1 403 ? -26.771 -6.377 14.386 1.00 88.44 403 LEU A CA 1
ATOM 2917 C C . LEU A 1 403 ? -27.884 -6.010 13.404 1.00 88.44 403 LEU A C 1
ATOM 2919 O O . LEU A 1 403 ? -27.670 -6.043 12.193 1.00 88.44 403 LEU A O 1
ATOM 2923 N N . GLN A 1 404 ? -29.065 -5.659 13.907 1.00 83.06 404 GLN A N 1
ATOM 2924 C CA . GLN A 1 404 ? -30.218 -5.358 13.064 1.00 83.06 404 GLN A CA 1
ATOM 2925 C C . GLN A 1 404 ? -30.587 -3.872 13.141 1.00 83.06 404 GLN A C 1
ATOM 2927 O O . GLN A 1 404 ? -30.628 -3.269 14.211 1.00 83.06 404 GLN A O 1
ATOM 2932 N N . THR A 1 405 ? -30.874 -3.276 11.985 1.00 72.38 405 THR A N 1
ATOM 2933 C CA . THR A 1 405 ? -31.405 -1.905 11.891 1.00 72.38 405 THR A CA 1
ATOM 2934 C C . THR A 1 405 ? -32.867 -1.808 12.296 1.00 72.38 405 THR A C 1
ATOM 2936 O O . THR A 1 405 ? -33.668 -2.742 12.152 1.00 72.38 405 THR A O 1
ATOM 2939 N N . ARG A 1 406 ? -33.228 -0.613 12.763 1.00 69.38 406 ARG A N 1
ATOM 2940 C CA . ARG A 1 406 ? -34.601 -0.275 13.116 1.00 69.38 406 ARG A CA 1
ATOM 2941 C C . ARG A 1 406 ? -35.467 -0.085 11.869 1.00 69.38 406 ARG A C 1
ATOM 2943 O O . ARG A 1 406 ? -34.974 0.283 10.807 1.00 69.38 406 ARG A O 1
ATOM 2950 N N . ALA A 1 407 ? -36.767 -0.329 12.029 1.00 55.84 407 ALA A N 1
ATOM 2951 C CA . ALA A 1 407 ? -37.733 -0.278 10.939 1.00 55.84 407 ALA A CA 1
ATOM 2952 C C . ALA A 1 407 ? -38.104 1.145 10.484 1.00 55.84 407 ALA A C 1
ATOM 2954 O O . ALA A 1 407 ? -38.440 1.268 9.328 1.00 55.84 407 ALA A O 1
ATOM 2955 N N . VAL A 1 408 ? -38.038 2.199 11.319 1.00 51.62 408 VAL A N 1
ATOM 2956 C CA . VAL A 1 408 ? -38.385 3.589 10.922 1.00 51.62 408 VAL A CA 1
ATOM 2957 C C . VAL A 1 408 ? -37.658 4.621 11.810 1.00 51.62 408 VAL A C 1
ATOM 2959 O O . VAL A 1 408 ? -37.523 4.416 13.018 1.00 51.62 408 VAL A O 1
ATOM 2962 N N . GLY A 1 409 ? -37.211 5.749 11.233 1.00 48.72 409 GLY A N 1
ATOM 2963 C CA . GLY A 1 409 ? -37.020 7.041 11.930 1.00 48.72 409 GLY A CA 1
ATOM 2964 C C . GLY A 1 409 ? -35.834 7.205 12.895 1.00 48.72 409 GLY A C 1
ATOM 2965 O O . GLY A 1 409 ? -35.641 8.287 13.443 1.00 48.72 409 GLY A O 1
ATOM 2966 N N . GLY A 1 410 ? -35.022 6.173 13.116 1.00 50.56 410 GLY A N 1
ATOM 2967 C CA . GLY A 1 410 ? -33.836 6.253 13.970 1.00 50.56 410 GLY A CA 1
ATOM 2968 C C . GLY A 1 410 ? -32.562 6.425 13.155 1.00 50.56 410 GLY A C 1
ATOM 2969 O O . GLY A 1 410 ? -31.882 5.435 12.906 1.00 50.56 410 GLY A O 1
ATOM 2970 N N . GLN A 1 411 ? -32.217 7.649 12.745 1.00 50.38 411 GLN A N 1
ATOM 2971 C CA . GLN A 1 411 ? -30.831 7.900 12.347 1.00 50.38 411 GLN A CA 1
ATOM 2972 C C . GLN A 1 411 ? -29.949 7.733 13.586 1.00 50.38 411 GLN A C 1
ATOM 2974 O O . GLN A 1 411 ? -30.215 8.310 14.643 1.00 50.38 411 GLN A O 1
ATOM 2979 N N . THR A 1 412 ? -28.912 6.914 13.471 1.00 52.38 412 THR A N 1
ATOM 2980 C CA . THR A 1 412 ? -27.873 6.834 14.496 1.00 52.38 412 THR A CA 1
ATOM 2981 C C . THR A 1 412 ? -27.164 8.177 14.612 1.00 52.38 412 THR A C 1
ATOM 2983 O O . THR A 1 412 ? -26.989 8.871 13.614 1.00 52.38 412 THR A O 1
ATOM 2986 N N . ASN A 1 413 ? -26.693 8.482 15.814 1.00 54.53 413 ASN A N 1
ATOM 2987 C CA . ASN A 1 413 ? -25.937 9.678 16.162 1.00 54.53 413 ASN A CA 1
ATOM 2988 C C . ASN A 1 413 ? -24.900 10.095 15.083 1.00 54.53 413 ASN A C 1
ATOM 2990 O O . ASN A 1 413 ? -23.932 9.374 14.839 1.00 54.53 413 ASN A O 1
ATOM 2994 N N . ASN A 1 414 ? -25.081 11.284 14.489 1.00 52.78 414 ASN A N 1
ATOM 2995 C CA . ASN A 1 414 ? -24.179 11.917 13.505 1.00 52.78 414 ASN A CA 1
ATOM 2996 C C . ASN A 1 414 ? -22.754 12.186 14.041 1.00 52.78 414 ASN A C 1
ATOM 2998 O O . ASN A 1 414 ? -21.893 12.669 13.311 1.00 52.78 414 ASN A O 1
ATOM 3002 N N . ALA A 1 415 ? -22.498 11.929 15.325 1.00 62.94 415 ALA A N 1
ATOM 3003 C CA . ALA A 1 415 ? -21.236 12.233 15.988 1.00 62.94 415 ALA A CA 1
ATOM 3004 C C . ALA A 1 415 ? -20.153 11.139 15.854 1.00 62.94 415 ALA A C 1
ATOM 3006 O O . ALA A 1 415 ? -18.986 11.416 16.132 1.00 62.94 415 ALA A O 1
ATOM 3007 N N . VAL A 1 416 ? -20.495 9.915 15.430 1.00 73.88 416 VAL A N 1
ATOM 3008 C CA . VAL A 1 416 ? -19.499 8.860 15.150 1.00 73.88 416 VAL A CA 1
ATOM 3009 C C . VAL A 1 416 ? -18.912 9.114 13.763 1.00 73.88 416 VAL A C 1
ATOM 3011 O O . VAL A 1 416 ? -19.580 8.861 12.764 1.00 73.88 416 VAL A O 1
ATOM 3014 N N . GLN A 1 417 ? -17.676 9.609 13.666 1.00 75.81 417 GLN A N 1
ATOM 3015 C CA . GLN A 1 417 ? -17.047 9.856 12.360 1.00 75.81 417 GLN A CA 1
ATOM 3016 C C . GLN A 1 417 ? -16.332 8.614 11.832 1.00 75.81 417 GLN A C 1
ATOM 3018 O O . GLN A 1 417 ? -16.241 8.443 10.617 1.00 75.81 417 GLN A O 1
ATOM 3023 N N . ARG A 1 418 ? -15.856 7.735 12.725 1.00 80.69 418 ARG A N 1
ATOM 3024 C CA . ARG A 1 418 ? -15.154 6.489 12.387 1.00 80.69 418 ARG A CA 1
ATOM 3025 C C . ARG A 1 418 ? -15.812 5.294 13.061 1.00 80.69 418 ARG A C 1
ATOM 3027 O O . ARG A 1 418 ? -15.995 5.282 14.280 1.00 80.69 418 ARG A O 1
ATOM 3034 N N . LEU A 1 419 ? -16.120 4.276 12.267 1.00 82.56 419 LEU A N 1
ATOM 3035 C CA . LEU A 1 419 ? -16.726 3.035 12.728 1.00 82.56 419 LEU A CA 1
ATOM 3036 C C . LEU A 1 419 ? -16.049 1.822 12.094 1.00 82.56 419 LEU A C 1
ATOM 3038 O O . LEU A 1 419 ? -15.866 1.774 10.879 1.00 82.56 419 LEU A O 1
ATOM 3042 N N . ARG A 1 420 ? -15.804 0.797 12.906 1.00 87.56 420 ARG A N 1
ATOM 3043 C CA . ARG A 1 420 ? -15.462 -0.553 12.470 1.00 87.56 420 ARG A CA 1
ATOM 3044 C C . ARG A 1 420 ? -16.558 -1.538 12.878 1.00 87.56 420 ARG A C 1
ATOM 3046 O O . ARG A 1 420 ? -16.953 -1.582 14.037 1.00 87.56 420 ARG A O 1
ATOM 3053 N N . LEU A 1 421 ? -17.010 -2.359 11.942 1.00 88.94 421 LEU A N 1
ATOM 3054 C CA . LEU A 1 421 ? -17.833 -3.541 12.183 1.00 88.94 421 LEU A CA 1
ATOM 3055 C C . LEU A 1 421 ? -16.976 -4.778 11.916 1.00 88.94 421 LEU A C 1
ATOM 3057 O O . LEU A 1 421 ? -16.326 -4.838 10.870 1.00 88.94 421 LEU A O 1
ATOM 3061 N N . ARG A 1 422 ? -16.967 -5.765 12.819 1.00 92.06 422 ARG A N 1
ATOM 3062 C CA . ARG A 1 422 ? -16.223 -7.010 12.583 1.00 92.06 422 ARG A CA 1
ATOM 3063 C C . ARG A 1 422 ? -16.902 -8.285 13.071 1.00 92.06 422 ARG A C 1
ATOM 3065 O O . ARG A 1 422 ? -17.558 -8.283 14.105 1.00 92.06 422 ARG A O 1
ATOM 3072 N N . ASN A 1 423 ? -16.687 -9.390 12.358 1.00 94.12 423 ASN A N 1
ATOM 3073 C CA . ASN A 1 423 ? -17.115 -10.737 12.763 1.00 94.12 423 ASN A CA 1
ATOM 3074 C C . ASN A 1 423 ? -18.611 -10.843 13.137 1.00 94.12 423 ASN A C 1
ATOM 3076 O O . ASN A 1 423 ? -18.947 -11.465 14.138 1.00 94.12 423 ASN A O 1
ATOM 3080 N N . LEU A 1 424 ? -19.515 -10.218 12.380 1.00 94.00 424 LEU A N 1
ATOM 3081 C CA . LEU A 1 424 ? -20.953 -10.176 12.694 1.00 94.00 424 LEU A CA 1
ATOM 3082 C C . LEU A 1 424 ? -21.815 -10.201 11.428 1.00 94.00 424 LEU A C 1
ATOM 3084 O O . LEU A 1 424 ? -21.316 -9.928 10.332 1.00 94.00 424 LEU A O 1
ATOM 3088 N N . THR A 1 425 ? -23.107 -10.491 11.578 1.00 92.38 425 THR A N 1
ATOM 3089 C CA . THR A 1 425 ? -24.100 -10.237 10.523 1.00 92.38 425 THR A CA 1
ATOM 3090 C C . THR A 1 425 ? -24.777 -8.897 10.753 1.00 92.38 425 THR A C 1
ATOM 3092 O O . THR A 1 425 ? -25.161 -8.553 11.869 1.00 92.38 425 THR A O 1
ATOM 3095 N N . LEU A 1 426 ? -24.949 -8.158 9.668 1.00 86.81 426 LEU A N 1
ATOM 3096 C CA . LEU A 1 426 ? -25.628 -6.885 9.586 1.00 86.81 426 LEU A CA 1
ATOM 3097 C C . LEU A 1 426 ? -26.942 -7.054 8.820 1.00 86.81 426 LEU A C 1
ATOM 3099 O O . LEU A 1 426 ? -26.936 -7.273 7.608 1.00 86.81 426 LEU A O 1
ATOM 3103 N N . GLU A 1 427 ? -28.067 -6.944 9.523 1.00 83.31 427 GLU A N 1
ATOM 3104 C CA . GLU A 1 427 ? -29.402 -7.012 8.928 1.00 83.31 427 GLU A CA 1
ATOM 3105 C C . GLU A 1 427 ? -29.994 -5.620 8.708 1.00 83.31 427 GLU A C 1
ATOM 3107 O O . GLU A 1 427 ? -30.265 -4.859 9.646 1.00 83.31 427 GLU A O 1
ATOM 3112 N N . GLN A 1 428 ? -30.227 -5.294 7.441 1.00 74.31 428 GLN A N 1
ATOM 3113 C CA . GLN A 1 428 ? -30.663 -3.971 7.019 1.00 74.31 428 GLN A CA 1
ATOM 3114 C C . GLN A 1 428 ? -32.165 -3.909 6.660 1.00 74.31 428 GLN A C 1
ATOM 3116 O O . GLN A 1 428 ? -32.636 -4.695 5.843 1.00 74.31 428 GLN A O 1
ATOM 3121 N N . GLY A 1 429 ? -32.894 -2.949 7.236 1.00 69.50 429 GLY A N 1
ATOM 3122 C CA . GLY A 1 429 ? -34.266 -2.529 6.928 1.00 69.50 429 GLY A CA 1
ATOM 3123 C C . GLY A 1 429 ? -34.315 -1.103 6.342 1.00 69.50 429 GLY A C 1
ATOM 3124 O O . GLY A 1 429 ? -33.372 -0.685 5.674 1.00 69.50 429 GLY A O 1
ATOM 3125 N N . GLU A 1 430 ? -35.388 -0.339 6.600 1.00 59.16 430 GLU A N 1
ATOM 3126 C CA . GLU A 1 430 ? -35.625 0.995 5.993 1.00 59.16 430 GLU A CA 1
ATOM 3127 C C . GLU A 1 430 ? -34.577 2.062 6.339 1.00 59.16 430 GLU A C 1
ATOM 3129 O O . GLU A 1 430 ? -34.283 2.930 5.517 1.00 59.16 430 GLU A O 1
ATOM 3134 N N . ALA A 1 431 ? -34.012 2.033 7.548 1.00 56.06 431 ALA A N 1
ATOM 3135 C CA . ALA A 1 431 ? -33.054 3.041 7.986 1.00 56.06 431 ALA A CA 1
ATOM 3136 C C . ALA A 1 431 ? -31.641 2.764 7.438 1.00 56.06 431 ALA A C 1
ATOM 3138 O O . ALA A 1 431 ? -31.134 1.643 7.534 1.00 56.06 431 ALA A O 1
ATOM 3139 N N . SER A 1 432 ? -30.965 3.807 6.930 1.00 56.25 432 SER A N 1
ATOM 3140 C CA . SER A 1 432 ? -29.509 3.768 6.714 1.00 56.25 432 SER A CA 1
ATOM 3141 C C . SER A 1 432 ? -28.831 3.395 8.026 1.00 56.25 432 SER A C 1
ATOM 3143 O O . SER A 1 432 ? -29.138 3.987 9.064 1.00 56.25 432 SER A O 1
ATOM 3145 N N . LEU A 1 433 ? -27.910 2.428 7.977 1.00 53.16 433 LEU A N 1
ATOM 3146 C CA . LEU A 1 433 ? -27.372 1.842 9.197 1.00 53.16 433 LEU A CA 1
ATOM 3147 C C . LEU A 1 433 ? -26.687 2.873 10.079 1.00 53.16 433 LEU A C 1
ATOM 3149 O O . LEU A 1 433 ? -26.871 2.794 11.281 1.00 53.16 433 LEU A O 1
ATOM 3153 N N . MET A 1 434 ? -25.937 3.816 9.484 1.00 59.56 434 MET A N 1
ATOM 3154 C CA . MET A 1 434 ? -25.324 4.948 10.188 1.00 59.56 434 MET A CA 1
ATOM 3155 C C . MET A 1 434 ? -24.968 6.118 9.263 1.00 59.56 434 MET A C 1
ATOM 3157 O O . MET A 1 434 ? -24.435 5.893 8.177 1.00 59.56 434 MET A O 1
ATOM 3161 N N . ALA A 1 435 ? -25.114 7.353 9.745 1.00 56.84 435 ALA A N 1
ATOM 3162 C CA . ALA A 1 435 ? -24.584 8.575 9.127 1.00 56.84 435 ALA A CA 1
ATOM 3163 C C . ALA A 1 435 ? -23.132 8.876 9.572 1.00 56.84 435 ALA A C 1
ATOM 3165 O O . ALA A 1 435 ? -22.804 9.999 9.944 1.00 56.84 435 ALA A O 1
ATOM 3166 N N . CYS A 1 436 ? -22.259 7.862 9.574 1.00 66.69 436 CYS A N 1
ATOM 3167 C CA . CYS A 1 436 ? -20.828 8.042 9.839 1.00 66.69 436 CYS A CA 1
ATOM 3168 C C . CYS A 1 436 ? -20.035 8.246 8.541 1.00 66.69 436 CYS A C 1
ATOM 3170 O O . CYS A 1 436 ? -20.365 7.655 7.512 1.00 66.69 436 CYS A O 1
ATOM 3172 N N . THR A 1 437 ? -18.991 9.076 8.596 1.00 71.25 437 THR A N 1
ATOM 3173 C CA . THR A 1 437 ? -18.165 9.426 7.428 1.00 71.25 437 THR A CA 1
ATOM 3174 C C . THR A 1 437 ? -17.288 8.254 6.989 1.00 71.25 437 THR A C 1
ATOM 3176 O O . THR A 1 437 ? -17.302 7.877 5.823 1.00 71.25 437 THR A O 1
ATOM 3179 N N . ASN A 1 438 ? -16.588 7.621 7.934 1.00 76.88 438 ASN A N 1
ATOM 3180 C CA . ASN A 1 438 ? -15.623 6.556 7.681 1.00 76.88 438 ASN A CA 1
ATOM 3181 C C . ASN A 1 438 ? -16.092 5.227 8.278 1.00 76.88 438 ASN A C 1
ATOM 3183 O O . ASN A 1 438 ? -16.426 5.134 9.464 1.00 76.88 438 ASN A O 1
ATOM 3187 N N . LYS A 1 439 ? -16.084 4.179 7.457 1.00 78.88 439 LYS A N 1
ATOM 3188 C CA . LYS A 1 439 ? -16.606 2.855 7.788 1.00 78.88 439 LYS A CA 1
ATOM 3189 C C . LYS A 1 439 ? -15.617 1.781 7.399 1.00 78.88 439 LYS A C 1
ATOM 3191 O O . LYS A 1 439 ? -15.088 1.774 6.293 1.00 78.88 439 LYS A O 1
ATOM 3196 N N . TRP A 1 440 ? -15.451 0.812 8.277 1.00 84.19 440 TRP A N 1
ATOM 3197 C CA . TRP A 1 440 ? -14.664 -0.371 8.008 1.00 84.19 440 TRP A CA 1
ATOM 3198 C C . TRP A 1 440 ? -15.470 -1.622 8.343 1.00 84.19 440 TRP A C 1
ATOM 3200 O O . TRP A 1 440 ? -15.993 -1.760 9.443 1.00 84.19 440 TRP A O 1
ATOM 3210 N N . LEU A 1 441 ? -15.591 -2.521 7.374 1.00 86.19 441 LEU A N 1
ATOM 3211 C CA . LEU A 1 441 ? -16.222 -3.826 7.499 1.00 86.19 441 LEU A CA 1
ATOM 3212 C C . LEU A 1 441 ? -15.151 -4.919 7.445 1.00 86.19 441 LEU A C 1
ATOM 3214 O O . LEU A 1 441 ? -14.411 -4.995 6.466 1.00 86.19 441 LEU A O 1
ATOM 3218 N N . ASP A 1 442 ? -15.078 -5.769 8.466 1.00 88.56 442 ASP A N 1
ATOM 3219 C CA . ASP A 1 442 ? -14.093 -6.849 8.565 1.00 88.56 442 ASP A CA 1
ATOM 3220 C C . ASP A 1 442 ? -14.747 -8.196 8.904 1.00 88.56 442 ASP A C 1
ATOM 3222 O O . ASP A 1 442 ? -15.204 -8.412 10.023 1.00 88.56 442 ASP A O 1
ATOM 3226 N N . ASN A 1 443 ? -14.798 -9.125 7.947 1.00 90.00 443 ASN A N 1
ATOM 3227 C CA . ASN A 1 443 ? -15.528 -10.392 8.083 1.00 90.00 443 ASN A CA 1
ATOM 3228 C C . ASN A 1 443 ? -16.998 -10.181 8.514 1.00 90.00 443 ASN A C 1
ATOM 3230 O O . ASN A 1 443 ? -17.514 -10.834 9.424 1.00 90.00 443 ASN A O 1
ATOM 3234 N N . VAL A 1 444 ? -17.663 -9.223 7.867 1.00 89.31 444 VAL A N 1
ATOM 3235 C CA . VAL A 1 444 ? -19.076 -8.887 8.083 1.00 89.31 444 VAL A CA 1
ATOM 3236 C C . VAL A 1 444 ? -19.925 -9.491 6.971 1.00 89.31 444 VAL A C 1
ATOM 3238 O O . VAL A 1 444 ? -19.533 -9.486 5.806 1.00 89.31 444 VAL A O 1
ATOM 3241 N N . GLU A 1 445 ? -21.103 -9.997 7.315 1.00 90.56 445 GLU A N 1
ATOM 3242 C CA . GLU A 1 445 ? -22.119 -10.385 6.335 1.00 90.56 445 GLU A CA 1
ATOM 3243 C C . GLU A 1 445 ? -23.250 -9.362 6.331 1.00 90.56 445 GLU A C 1
ATOM 3245 O O . GLU A 1 445 ? -23.897 -9.162 7.350 1.00 90.56 445 GLU A O 1
ATOM 3250 N N . ILE A 1 446 ? -23.488 -8.702 5.199 1.00 84.38 446 ILE A N 1
ATOM 3251 C CA . ILE A 1 446 ? -24.605 -7.765 5.037 1.00 84.38 446 ILE A CA 1
ATOM 3252 C C . ILE A 1 446 ? -25.734 -8.471 4.295 1.00 84.38 446 ILE A C 1
ATOM 3254 O O . ILE A 1 446 ? -25.517 -8.987 3.194 1.00 84.38 446 ILE A O 1
ATOM 3258 N N . ARG A 1 447 ? -26.937 -8.454 4.880 1.00 82.19 447 ARG A N 1
ATOM 3259 C CA . ARG A 1 447 ? -28.159 -8.994 4.272 1.00 82.19 447 ARG A CA 1
ATOM 3260 C C . ARG A 1 447 ? -29.382 -8.128 4.568 1.00 82.19 447 ARG A C 1
ATOM 3262 O O . ARG A 1 447 ? -29.392 -7.338 5.513 1.00 82.19 447 ARG A O 1
ATOM 3269 N N . ALA A 1 448 ? -30.428 -8.305 3.767 1.00 76.56 448 ALA A N 1
ATOM 3270 C CA . ALA A 1 448 ? -31.721 -7.690 4.037 1.00 76.56 448 ALA A CA 1
ATOM 3271 C C . ALA A 1 448 ? -32.344 -8.282 5.311 1.00 76.56 448 ALA A C 1
ATOM 3273 O O . ALA A 1 448 ? -32.242 -9.482 5.578 1.00 76.56 448 ALA A O 1
ATOM 3274 N N . LYS A 1 449 ? -33.005 -7.430 6.090 1.00 77.12 449 LYS A N 1
ATOM 3275 C CA . LYS A 1 449 ? -33.850 -7.832 7.210 1.00 77.12 449 LYS A CA 1
ATOM 3276 C C . LYS A 1 449 ? -35.042 -8.631 6.675 1.00 77.12 449 LYS A C 1
ATOM 3278 O O . LYS A 1 449 ? -35.639 -8.267 5.665 1.00 77.12 449 LYS A O 1
ATOM 3283 N N . SER A 1 450 ? -35.403 -9.713 7.362 1.00 73.69 450 SER A N 1
ATOM 3284 C CA . SER A 1 450 ? -36.589 -10.499 7.001 1.00 73.69 450 SER A CA 1
ATOM 3285 C C . SER A 1 450 ? -37.849 -9.622 6.981 1.00 73.69 450 SER A C 1
ATOM 3287 O O . SER A 1 450 ? -38.037 -8.786 7.866 1.00 73.69 450 SER A O 1
ATOM 3289 N N . GLY A 1 451 ? -38.697 -9.805 5.965 1.00 69.94 451 GLY A N 1
ATOM 3290 C CA . GLY A 1 451 ? -39.925 -9.025 5.772 1.00 69.94 451 GLY A CA 1
ATOM 3291 C C . GLY A 1 451 ? -39.723 -7.634 5.158 1.00 69.94 451 GLY A C 1
ATOM 3292 O O . GLY A 1 451 ? -40.688 -6.884 5.056 1.00 69.94 451 GLY A O 1
ATOM 3293 N N . PHE A 1 452 ? -38.502 -7.283 4.741 1.00 65.62 452 PHE A N 1
ATOM 3294 C CA . PHE A 1 452 ? -38.203 -5.988 4.136 1.00 65.62 452 PHE A CA 1
ATOM 3295 C C . PHE A 1 452 ? -37.981 -6.083 2.619 1.00 65.62 452 PHE A C 1
ATOM 3297 O O . PHE A 1 452 ? -37.098 -6.804 2.154 1.00 65.62 452 PHE A O 1
ATOM 3304 N N . ILE A 1 453 ? -38.775 -5.329 1.851 1.00 57.28 453 ILE A N 1
ATOM 3305 C CA . ILE A 1 453 ? -38.696 -5.222 0.388 1.00 57.28 453 ILE A CA 1
ATOM 3306 C C . ILE A 1 453 ? -38.785 -3.731 0.030 1.00 57.28 453 ILE A C 1
ATOM 3308 O O . ILE A 1 453 ? -39.877 -3.186 -0.093 1.00 57.28 453 ILE A O 1
ATOM 3312 N N . LEU A 1 454 ? -37.649 -3.050 -0.134 1.00 56.06 454 LEU A N 1
ATOM 3313 C CA . LEU A 1 454 ? -37.609 -1.734 -0.781 1.00 56.06 454 LEU A CA 1
ATOM 3314 C C . LEU A 1 454 ? -36.582 -1.720 -1.906 1.00 56.06 454 LEU A C 1
ATOM 3316 O O . LEU A 1 454 ? -35.499 -2.289 -1.804 1.00 56.06 454 LEU A O 1
ATOM 3320 N N . VAL A 1 455 ? -36.942 -1.011 -2.974 1.00 50.53 455 VAL A N 1
ATOM 3321 C CA . VAL A 1 455 ? -36.205 -0.967 -4.243 1.00 50.53 455 VAL A CA 1
ATOM 3322 C C . VAL A 1 455 ? -34.928 -0.107 -4.147 1.00 50.53 455 VAL A C 1
ATOM 3324 O O . VAL A 1 455 ? -34.022 -0.299 -4.948 1.00 50.53 455 VAL A O 1
ATOM 3327 N N . ASN A 1 456 ? -34.806 0.792 -3.149 1.00 51.19 456 ASN A N 1
ATOM 3328 C CA . ASN A 1 456 ? -33.802 1.878 -3.140 1.00 51.19 456 ASN A CA 1
ATOM 3329 C C . ASN A 1 456 ? -33.060 2.144 -1.806 1.00 51.19 456 ASN A C 1
ATOM 3331 O O . ASN A 1 456 ? -32.426 3.190 -1.658 1.00 51.19 456 ASN A O 1
ATOM 3335 N N . SER A 1 457 ? -33.100 1.262 -0.806 1.00 50.84 457 SER A N 1
ATOM 3336 C CA . SER A 1 457 ? -32.380 1.517 0.456 1.00 50.84 457 SER A CA 1
ATOM 3337 C C . SER A 1 457 ? -30.898 1.146 0.341 1.00 50.84 457 SER A C 1
ATOM 3339 O O . SER A 1 457 ? -30.555 -0.039 0.307 1.00 50.84 457 SER A O 1
ATOM 3341 N N . ALA A 1 458 ? -29.998 2.134 0.332 1.00 55.12 458 ALA A N 1
ATOM 3342 C CA . ALA A 1 458 ? -28.573 1.839 0.415 1.00 55.12 458 ALA A CA 1
ATOM 3343 C C . ALA A 1 458 ? -28.205 1.296 1.815 1.00 55.12 458 ALA A C 1
ATOM 3345 O O . ALA A 1 458 ? -28.552 1.954 2.796 1.00 55.12 458 ALA A O 1
ATOM 3346 N N . PRO A 1 459 ? -27.477 0.160 1.949 1.00 51.34 459 PRO A N 1
ATOM 3347 C CA . PRO A 1 459 ? -27.077 -0.401 3.246 1.00 51.34 459 PRO A CA 1
ATOM 3348 C C . PRO A 1 459 ? -26.321 0.551 4.129 1.00 51.34 459 PRO A C 1
ATOM 3350 O O . PRO A 1 459 ? -26.324 0.443 5.353 1.00 51.34 459 PRO A O 1
ATOM 3353 N N . ILE A 1 460 ? -25.666 1.495 3.485 1.00 57.28 460 ILE A N 1
ATOM 3354 C CA . ILE A 1 460 ? -24.789 2.443 4.099 1.00 57.28 460 ILE A CA 1
ATOM 3355 C C . ILE A 1 460 ? -24.985 3.744 3.315 1.00 57.28 460 ILE A C 1
ATOM 3357 O O . ILE A 1 460 ? -24.547 3.853 2.172 1.00 57.28 460 ILE A O 1
ATOM 3361 N N . GLY A 1 461 ? -25.676 4.719 3.905 1.00 53.72 461 GLY A N 1
ATOM 3362 C CA . GLY A 1 461 ? -25.739 6.074 3.354 1.00 53.72 461 GLY A CA 1
ATOM 3363 C C . GLY A 1 461 ? -24.370 6.753 3.438 1.00 53.72 461 GLY A C 1
ATOM 3364 O O . GLY A 1 461 ? -23.657 6.588 4.431 1.00 53.72 461 GLY A O 1
ATOM 3365 N N . GLY A 1 462 ? -23.984 7.482 2.391 1.00 49.22 462 GLY A N 1
ATOM 3366 C CA . GLY A 1 462 ? -22.788 8.321 2.389 1.00 49.22 462 GLY A CA 1
ATOM 3367 C C . GLY A 1 462 ? -23.148 9.763 2.730 1.00 49.22 462 GLY A C 1
ATOM 3368 O O . GLY A 1 462 ? -24.020 10.338 2.084 1.00 49.22 462 GLY A O 1
ATOM 3369 N N . ASN A 1 463 ? -22.464 10.355 3.708 1.00 49.84 463 ASN A N 1
ATOM 3370 C CA . ASN A 1 463 ? -22.356 11.811 3.759 1.00 49.84 463 ASN A CA 1
ATOM 3371 C C . ASN A 1 463 ? -21.470 12.266 2.584 1.00 49.84 463 ASN A C 1
ATOM 3373 O O . ASN A 1 463 ? -20.555 11.543 2.176 1.00 49.84 463 ASN A O 1
ATOM 3377 N N . VAL A 1 464 ? -21.775 13.435 2.018 1.00 46.50 464 VAL A N 1
ATOM 3378 C CA . VAL A 1 464 ? -21.054 14.015 0.874 1.00 46.50 464 VAL A CA 1
ATOM 3379 C C . VAL A 1 464 ? -19.565 14.178 1.219 1.00 46.50 464 VAL A C 1
ATOM 3381 O O . VAL A 1 464 ? -19.220 14.637 2.306 1.00 46.50 464 VAL A O 1
ATOM 3384 N N . LEU A 1 465 ? -18.704 13.739 0.300 1.00 49.28 465 LEU A N 1
ATOM 3385 C CA . LEU A 1 465 ? -17.249 13.639 0.440 1.00 49.28 465 LEU A CA 1
ATOM 3386 C C . LEU A 1 465 ? -16.523 14.992 0.359 1.00 49.28 465 LEU A C 1
ATOM 3388 O O . LEU A 1 465 ? -16.928 15.874 -0.395 1.00 49.28 465 LEU A O 1
ATOM 3392 N N . ASN A 1 466 ? -15.350 15.057 1.001 1.00 46.16 466 ASN A N 1
ATOM 3393 C CA . ASN A 1 466 ? -14.204 15.789 0.454 1.00 46.16 466 ASN A CA 1
ATOM 3394 C C . ASN A 1 466 ? -13.600 14.950 -0.687 1.00 46.16 466 ASN A C 1
ATOM 3396 O O . ASN A 1 466 ? -13.347 13.752 -0.517 1.00 46.16 466 ASN A O 1
ATOM 3400 N N . ILE A 1 467 ? -13.380 15.572 -1.848 1.00 43.66 467 ILE A N 1
ATOM 3401 C CA . ILE A 1 467 ? -12.752 14.958 -3.030 1.00 43.66 467 ILE A CA 1
ATOM 3402 C C . ILE A 1 467 ? -11.448 14.253 -2.592 1.00 43.66 467 ILE A C 1
ATOM 3404 O O . ILE A 1 467 ? -10.665 14.844 -1.858 1.00 43.66 467 ILE A O 1
ATOM 3408 N N . ALA A 1 468 ? -11.233 13.003 -3.030 1.00 50.72 468 ALA A N 1
ATOM 3409 C CA . ALA A 1 468 ? -10.068 12.137 -2.741 1.00 50.72 468 ALA A CA 1
ATOM 3410 C C . ALA A 1 468 ? -10.080 11.242 -1.475 1.00 50.72 468 ALA A C 1
ATOM 3412 O O . ALA A 1 468 ? -9.058 10.629 -1.164 1.00 50.72 468 ALA A O 1
ATOM 3413 N N . SER A 1 469 ? -11.213 11.059 -0.787 1.00 57.41 469 SER A N 1
ATOM 3414 C CA . SER A 1 469 ? -11.334 10.068 0.304 1.00 57.41 469 SER A CA 1
ATOM 3415 C C . SER A 1 469 ? -12.265 8.897 -0.046 1.00 57.41 469 SER A C 1
ATOM 3417 O O . SER A 1 469 ? -13.261 9.072 -0.746 1.00 57.41 469 SER A O 1
ATOM 3419 N N . ALA A 1 470 ? -11.936 7.685 0.422 1.00 59.38 470 ALA A N 1
ATOM 3420 C CA . ALA A 1 470 ? -12.888 6.579 0.468 1.00 59.38 470 ALA A CA 1
ATOM 3421 C C . ALA A 1 470 ? -13.622 6.634 1.806 1.00 59.38 470 ALA A C 1
ATOM 3423 O O . ALA A 1 470 ? -13.017 6.722 2.868 1.00 59.38 470 ALA A O 1
ATOM 3424 N N . ASN A 1 471 ? -14.942 6.502 1.772 1.00 67.94 471 ASN A N 1
ATOM 3425 C CA . ASN A 1 471 ? -15.700 6.387 3.012 1.00 67.94 471 ASN A CA 1
ATOM 3426 C C . ASN A 1 471 ? -15.601 4.973 3.596 1.00 67.94 471 ASN A C 1
ATOM 3428 O O . ASN A 1 471 ? -15.951 4.775 4.759 1.00 67.94 471 ASN A O 1
ATOM 3432 N N . TRP A 1 472 ? -15.244 3.962 2.790 1.00 72.31 472 TRP A N 1
ATOM 3433 C CA . TRP A 1 472 ? -15.390 2.551 3.155 1.00 72.31 472 TRP A CA 1
ATOM 3434 C C . TRP A 1 472 ? -14.089 1.762 2.969 1.00 72.31 472 TRP A C 1
ATOM 3436 O O . TRP A 1 472 ? -13.416 1.878 1.947 1.00 72.31 472 TRP A O 1
ATOM 3446 N N . TRP A 1 473 ? -13.812 0.877 3.924 1.00 75.25 473 TRP A N 1
ATOM 3447 C CA . TRP A 1 473 ? -12.823 -0.193 3.833 1.00 75.25 473 TRP A CA 1
ATOM 3448 C C . TRP A 1 473 ? -13.520 -1.535 4.062 1.00 75.25 473 TRP A C 1
ATOM 3450 O O . TRP A 1 473 ? -14.304 -1.672 5.000 1.00 75.25 473 TRP A O 1
ATOM 3460 N N . VAL A 1 474 ? -13.269 -2.530 3.214 1.00 80.25 474 VAL A N 1
ATOM 3461 C CA . VAL A 1 474 ? -13.957 -3.827 3.285 1.00 80.25 474 VAL A CA 1
ATOM 3462 C C . VAL A 1 474 ? -12.936 -4.955 3.197 1.00 80.25 474 VAL A C 1
ATOM 3464 O O . VAL A 1 474 ? -12.234 -5.081 2.199 1.00 80.25 474 VAL A O 1
ATOM 3467 N N . THR A 1 475 ? -12.872 -5.790 4.232 1.00 81.00 475 THR A N 1
ATOM 3468 C CA . THR A 1 475 ? -12.002 -6.971 4.317 1.00 81.00 475 THR A CA 1
ATOM 3469 C C . THR A 1 475 ? -12.838 -8.204 4.630 1.00 81.00 475 THR A C 1
ATOM 3471 O O . THR A 1 475 ? -13.698 -8.163 5.510 1.00 81.00 475 THR A O 1
ATOM 3474 N N . ARG A 1 476 ? -12.623 -9.311 3.902 1.00 81.50 476 ARG A N 1
ATOM 3475 C CA . ARG A 1 476 ? -13.237 -10.640 4.151 1.00 81.50 476 ARG A CA 1
ATOM 3476 C C . ARG A 1 476 ? -14.774 -10.653 4.286 1.00 81.50 476 ARG A C 1
ATOM 3478 O O . ARG A 1 476 ? -15.340 -11.583 4.852 1.00 81.50 476 ARG A O 1
ATOM 3485 N N . SER A 1 477 ? -15.455 -9.612 3.817 1.00 84.06 477 SER A N 1
ATOM 3486 C CA . SER A 1 477 ? -16.881 -9.389 4.070 1.00 84.06 477 SER A CA 1
ATOM 3487 C C . SER A 1 477 ? -17.729 -9.815 2.876 1.00 84.06 477 SER A C 1
ATOM 3489 O O . SER A 1 477 ? -17.300 -9.706 1.729 1.00 84.06 477 SER A O 1
ATOM 3491 N N . LYS A 1 478 ? -18.948 -10.285 3.147 1.00 83.75 478 LYS A N 1
ATOM 3492 C CA . LYS A 1 478 ? -19.937 -10.663 2.131 1.00 83.75 478 LYS A CA 1
ATOM 3493 C C . LYS A 1 478 ? -21.049 -9.628 2.090 1.00 83.75 478 LYS A C 1
ATOM 3495 O O . LYS A 1 478 ? -21.586 -9.252 3.129 1.00 83.75 478 LYS A O 1
ATOM 3500 N N . ILE A 1 479 ? -21.413 -9.195 0.890 1.00 76.00 479 ILE A N 1
ATOM 3501 C CA . ILE A 1 479 ? -22.502 -8.242 0.676 1.00 76.00 479 ILE A CA 1
ATOM 3502 C C . ILE A 1 479 ? -23.527 -8.921 -0.225 1.00 76.00 479 ILE A C 1
ATOM 3504 O O . ILE A 1 479 ? -23.306 -9.043 -1.429 1.00 76.00 479 ILE A O 1
ATOM 3508 N N . TRP A 1 480 ? -24.635 -9.382 0.353 1.00 64.50 480 TRP A N 1
ATOM 3509 C CA . TRP A 1 480 ? -25.738 -9.945 -0.420 1.00 64.50 480 TRP A CA 1
ATOM 3510 C C . TRP A 1 480 ? -26.600 -8.815 -0.988 1.00 64.50 480 TRP A C 1
ATOM 3512 O O . TRP A 1 480 ? -27.000 -7.902 -0.266 1.00 64.50 480 TRP A O 1
ATOM 3522 N N . ARG A 1 481 ? -26.885 -8.870 -2.294 1.00 57.66 481 ARG A N 1
ATOM 3523 C CA . ARG A 1 481 ? -27.786 -7.938 -2.989 1.00 57.66 481 ARG A CA 1
ATOM 3524 C C . ARG A 1 481 ? -28.937 -8.710 -3.625 1.00 57.66 481 ARG A C 1
ATOM 3526 O O . ARG A 1 481 ? -28.688 -9.715 -4.280 1.00 57.66 481 ARG A O 1
ATOM 3533 N N . SER A 1 482 ? -30.158 -8.190 -3.510 1.00 39.72 482 SER A N 1
ATOM 3534 C CA . SER A 1 482 ? -31.294 -8.606 -4.345 1.00 39.72 482 SER A CA 1
ATOM 3535 C C . SER A 1 482 ? -31.649 -7.605 -5.460 1.00 39.72 482 SER A C 1
ATOM 3537 O O . SER A 1 482 ? -32.381 -7.991 -6.362 1.00 39.72 482 SER A O 1
ATOM 3539 N N . SER A 1 483 ? -31.112 -6.370 -5.485 1.00 36.81 483 SER A N 1
ATOM 3540 C CA . SER A 1 483 ? -31.402 -5.393 -6.566 1.00 36.81 483 SER A CA 1
ATOM 3541 C C . SER A 1 483 ? -30.601 -4.076 -6.459 1.00 36.81 483 SER A C 1
ATOM 3543 O O . SER A 1 483 ? -31.000 -3.179 -5.726 1.00 36.81 483 SER A O 1
ATOM 3545 N N . TRP A 1 484 ? -29.486 -3.915 -7.187 1.00 44.00 484 TRP A N 1
ATOM 3546 C CA . TRP A 1 484 ? -28.804 -2.614 -7.376 1.00 44.00 484 TRP A CA 1
ATOM 3547 C C . TRP A 1 484 ? -28.465 -2.401 -8.855 1.00 44.00 484 TRP A C 1
ATOM 3549 O O . TRP A 1 484 ? -27.824 -3.26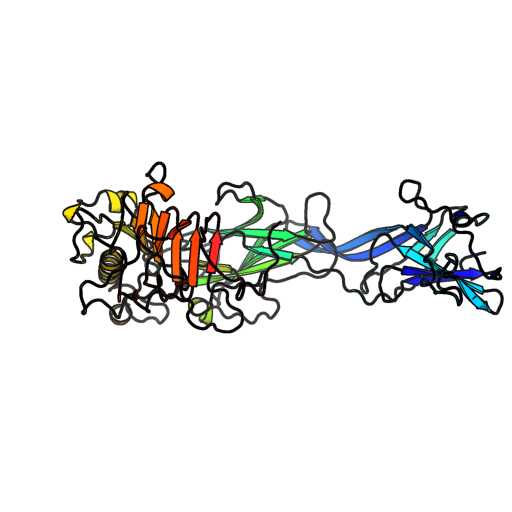3 -9.454 1.00 44.00 484 TRP A O 1
ATOM 3559 N N . SER A 1 485 ? -28.795 -1.231 -9.410 1.00 37.34 485 SER A N 1
ATOM 3560 C CA . SER A 1 485 ? -28.223 -0.738 -10.669 1.00 37.34 485 SER A CA 1
ATOM 3561 C C . SER A 1 485 ? -26.832 -0.131 -10.435 1.00 37.34 485 SER A C 1
ATOM 3563 O O . SER A 1 485 ? -26.580 0.565 -9.451 1.00 37.34 485 SER A O 1
ATOM 3565 N N . LEU A 1 486 ? -25.919 -0.413 -11.358 1.00 35.50 486 LEU A N 1
ATOM 3566 C CA . LEU A 1 486 ? -24.460 -0.317 -11.260 1.00 35.50 486 LEU A CA 1
ATOM 3567 C C . LEU A 1 486 ? -23.879 1.116 -11.385 1.00 35.50 486 LEU A C 1
ATOM 3569 O O . LEU A 1 486 ? -22.879 1.309 -12.063 1.00 35.50 486 LEU A O 1
ATOM 3573 N N . ALA A 1 487 ? -24.490 2.142 -10.783 1.00 34.16 487 ALA A N 1
ATOM 3574 C CA . ALA A 1 487 ? -24.172 3.540 -11.131 1.00 34.16 487 ALA A CA 1
ATOM 3575 C C . ALA A 1 487 ? -23.056 4.236 -10.311 1.00 34.16 487 ALA A C 1
ATOM 3577 O O . ALA A 1 487 ? -22.661 5.333 -10.681 1.00 34.16 487 ALA A O 1
ATOM 3578 N N . TYR A 1 488 ? -22.519 3.648 -9.230 1.00 35.84 488 TYR A N 1
ATOM 3579 C CA . TYR A 1 488 ? -21.589 4.366 -8.322 1.00 35.84 488 TYR A CA 1
ATOM 3580 C C . TYR A 1 488 ? -20.258 3.659 -7.999 1.00 35.84 488 TYR A C 1
ATOM 3582 O O . TYR A 1 488 ? -19.520 4.099 -7.121 1.00 35.84 488 TYR A O 1
ATOM 3590 N N . LEU A 1 489 ? -19.897 2.598 -8.728 1.00 37.41 489 LEU A N 1
ATOM 3591 C CA . LEU A 1 489 ? -18.546 2.013 -8.695 1.00 37.41 489 LEU A CA 1
ATOM 3592 C C . LEU A 1 489 ? -17.712 2.538 -9.875 1.00 37.41 489 LEU A C 1
ATOM 3594 O O . LEU A 1 489 ? -17.243 1.770 -10.708 1.00 37.41 489 LEU A O 1
ATOM 3598 N N . SER A 1 490 ? -17.532 3.855 -9.976 1.00 36.12 490 SER A N 1
ATOM 3599 C CA . SER A 1 490 ? -16.536 4.442 -10.879 1.00 36.12 490 SER A CA 1
ATOM 3600 C C . SER A 1 490 ? -15.283 4.811 -10.082 1.00 36.12 490 SER A C 1
ATOM 3602 O O . SER A 1 490 ? -15.210 5.911 -9.541 1.00 36.12 490 SER A O 1
ATOM 3604 N N . ALA A 1 491 ? -14.351 3.856 -9.979 1.00 32.56 491 ALA A N 1
ATOM 3605 C CA . ALA A 1 491 ? -12.891 4.008 -9.821 1.00 32.56 491 ALA A CA 1
ATOM 3606 C C . ALA A 1 491 ? -12.311 2.837 -9.005 1.00 32.56 491 ALA A C 1
ATOM 3608 O O . ALA A 1 491 ? -12.051 2.943 -7.809 1.00 32.56 491 ALA A O 1
ATOM 3609 N N . GLY A 1 492 ? -12.104 1.699 -9.662 1.00 29.39 492 GLY A N 1
ATOM 3610 C CA . GLY A 1 492 ? -11.355 0.567 -9.118 1.00 29.39 492 GLY A CA 1
ATOM 3611 C C . GLY A 1 492 ? -11.524 -0.661 -10.013 1.00 29.39 492 GLY A C 1
ATOM 3612 O O . GLY A 1 492 ? -12.658 -0.937 -10.409 1.00 29.39 492 GLY A O 1
ATOM 3613 N N . PRO A 1 493 ? -10.442 -1.370 -10.386 1.00 29.61 493 PRO A N 1
ATOM 3614 C CA . PRO A 1 493 ? -10.548 -2.522 -11.271 1.00 29.61 493 PRO A CA 1
ATOM 3615 C C . PRO A 1 493 ? -11.345 -3.628 -10.574 1.00 29.61 493 PRO A C 1
ATOM 3617 O O . PRO A 1 493 ? -11.107 -3.940 -9.405 1.00 29.61 493 PRO A O 1
ATOM 3620 N N . ALA A 1 494 ? -12.314 -4.191 -11.294 1.00 24.98 494 ALA A N 1
ATOM 3621 C CA . ALA A 1 494 ? -13.061 -5.358 -10.851 1.00 24.98 494 ALA A CA 1
ATOM 3622 C C . ALA A 1 494 ? -12.088 -6.528 -10.587 1.00 24.98 494 ALA A C 1
ATOM 3624 O O . ALA A 1 494 ? -11.189 -6.745 -11.403 1.00 24.98 494 ALA A O 1
ATOM 3625 N N . PRO A 1 495 ? -12.237 -7.289 -9.488 1.00 31.42 495 PRO A N 1
ATOM 3626 C CA . PRO A 1 495 ? -11.572 -8.578 -9.362 1.00 31.42 495 PRO A CA 1
ATOM 3627 C C . PRO A 1 495 ? -12.204 -9.548 -10.369 1.00 31.42 495 PRO A C 1
ATOM 3629 O O . PRO A 1 495 ? -13.434 -9.616 -10.454 1.00 31.42 495 PRO A O 1
ATOM 3632 N N . GLY A 1 496 ? -11.361 -10.240 -11.136 1.00 30.81 496 GLY A N 1
ATOM 3633 C CA . GLY A 1 496 ? -11.753 -11.397 -11.945 1.00 30.81 496 GLY A CA 1
ATOM 3634 C C . GLY A 1 496 ? -12.000 -12.640 -11.106 1.00 30.81 496 GLY A C 1
ATOM 3635 O O . GLY A 1 496 ? -11.514 -12.677 -9.950 1.00 30.81 496 GLY A O 1
#